Protein AF-A0A2V8ZZ65-F1 (afdb_monomer_lite)

Structure (mmCIF, N/CA/C/O backbone):
data_AF-A0A2V8ZZ65-F1
#
_entry.id   AF-A0A2V8ZZ65-F1
#
loop_
_atom_site.group_PDB
_atom_site.id
_atom_site.type_symbol
_atom_site.label_atom_id
_atom_site.label_alt_id
_atom_site.label_comp_id
_atom_site.label_asym_id
_atom_site.label_entity_id
_atom_site.label_seq_id
_atom_site.pdbx_PDB_ins_code
_atom_site.Cartn_x
_atom_site.Cartn_y
_atom_site.Cartn_z
_atom_site.occupancy
_atom_site.B_iso_or_equiv
_atom_site.auth_seq_id
_atom_site.auth_comp_id
_atom_site.auth_asym_id
_atom_site.auth_atom_id
_atom_site.pdbx_PDB_model_num
ATOM 1 N N . MET A 1 1 ? 45.591 7.831 -73.533 1.00 80.12 1 MET A N 1
ATOM 2 C CA . MET A 1 1 ? 46.687 6.848 -73.389 1.00 80.12 1 MET A CA 1
ATOM 3 C C . MET A 1 1 ? 46.627 5.859 -74.548 1.00 80.12 1 MET A C 1
ATOM 5 O O . MET A 1 1 ? 45.524 5.507 -74.947 1.00 80.12 1 MET A O 1
ATOM 9 N N . ARG A 1 2 ? 47.772 5.442 -75.095 1.00 87.12 2 ARG A N 1
ATOM 10 C CA . ARG A 1 2 ? 47.910 4.437 -76.169 1.00 87.12 2 ARG A CA 1
ATOM 11 C C . ARG A 1 2 ? 48.926 3.382 -75.727 1.00 87.12 2 ARG A C 1
ATOM 13 O O . ARG A 1 2 ? 49.923 3.740 -75.106 1.00 87.12 2 ARG A O 1
ATOM 20 N N . LEU A 1 3 ? 48.677 2.106 -76.004 1.00 91.50 3 LEU A N 1
ATOM 21 C CA . LEU A 1 3 ? 49.648 1.040 -75.735 1.00 91.50 3 LEU A CA 1
ATOM 22 C C . LEU A 1 3 ? 50.643 0.966 -76.900 1.00 91.50 3 LEU A C 1
ATOM 24 O O . LEU A 1 3 ? 50.248 1.191 -78.038 1.00 91.50 3 LEU A O 1
ATOM 28 N N . LEU A 1 4 ? 51.916 0.693 -76.611 1.00 93.50 4 LEU A N 1
ATOM 29 C CA . LEU A 1 4 ? 52.977 0.596 -77.621 1.00 93.50 4 LEU A CA 1
ATOM 30 C C . LEU A 1 4 ? 53.463 -0.842 -77.784 1.00 93.50 4 LEU A C 1
ATOM 32 O O . LEU A 1 4 ? 53.482 -1.365 -78.885 1.00 93.50 4 LEU A O 1
ATOM 36 N N . SER A 1 5 ? 53.834 -1.503 -76.689 1.00 95.38 5 SER A N 1
ATOM 37 C CA . SER A 1 5 ? 54.187 -2.924 -76.708 1.00 95.38 5 SER A CA 1
ATOM 38 C C . SER A 1 5 ? 53.961 -3.564 -75.344 1.00 95.38 5 SER A C 1
ATOM 40 O O . SER A 1 5 ? 53.901 -2.873 -74.321 1.00 95.38 5 SER A O 1
ATOM 42 N N . ILE A 1 6 ? 53.828 -4.888 -75.322 1.00 96.88 6 ILE A N 1
ATOM 43 C CA . ILE A 1 6 ? 53.806 -5.676 -74.089 1.00 96.88 6 ILE A CA 1
ATOM 44 C C . ILE A 1 6 ? 54.727 -6.890 -74.201 1.00 96.88 6 ILE A C 1
ATOM 46 O O . ILE A 1 6 ? 54.647 -7.668 -75.148 1.00 96.88 6 ILE A O 1
ATOM 50 N N . GLU A 1 7 ? 55.576 -7.070 -73.196 1.00 96.50 7 GLU A N 1
ATOM 51 C CA . GLU A 1 7 ? 56.395 -8.258 -72.992 1.00 96.50 7 GLU A CA 1
ATOM 52 C C . GLU A 1 7 ? 55.812 -9.096 -71.848 1.00 96.50 7 GLU A C 1
ATOM 54 O O . GLU A 1 7 ? 55.540 -8.579 -70.761 1.00 96.50 7 GLU A O 1
ATOM 59 N N . LEU A 1 8 ? 55.647 -10.396 -72.085 1.00 95.25 8 LEU A N 1
ATOM 60 C CA . LEU A 1 8 ? 55.137 -11.384 -71.139 1.00 95.25 8 LEU A CA 1
ATOM 61 C C . LEU A 1 8 ? 56.162 -12.511 -70.997 1.00 95.25 8 LEU A C 1
ATOM 63 O O . LEU A 1 8 ? 56.626 -13.052 -71.997 1.00 95.25 8 LEU A O 1
ATOM 67 N N . SER A 1 9 ? 56.515 -12.883 -69.768 1.00 93.75 9 SER A N 1
ATOM 68 C CA . SER A 1 9 ? 57.421 -14.005 -69.494 1.00 93.75 9 SER A CA 1
ATOM 69 C C . SER A 1 9 ? 57.024 -14.699 -68.195 1.00 93.75 9 SER A C 1
ATOM 71 O O . SER A 1 9 ? 56.729 -14.030 -67.205 1.00 93.75 9 SER A O 1
ATOM 73 N N . GLY A 1 10 ? 56.953 -16.031 -68.199 1.00 91.12 10 GLY A N 1
ATOM 74 C CA . GLY A 1 10 ? 56.464 -16.822 -67.069 1.00 91.12 10 GLY A CA 1
ATOM 75 C C . GLY A 1 10 ? 55.054 -16.460 -66.575 1.00 91.12 10 GLY A C 1
ATOM 76 O O . GLY A 1 10 ? 54.707 -16.808 -65.449 1.00 91.12 10 GLY A O 1
ATOM 77 N N . PHE A 1 11 ? 54.242 -15.755 -67.373 1.00 92.06 11 PHE A N 1
ATOM 78 C CA . PHE A 1 11 ? 52.935 -15.215 -66.983 1.00 92.06 11 PHE A CA 1
ATOM 79 C C . PHE A 1 11 ? 51.795 -16.015 -67.628 1.00 92.06 11 PHE A C 1
ATOM 81 O O . PHE A 1 11 ? 51.547 -15.928 -68.833 1.00 92.06 11 PHE A O 1
ATOM 88 N N . ARG A 1 12 ? 51.073 -16.793 -66.815 1.00 89.00 12 ARG A N 1
ATOM 89 C CA . ARG A 1 12 ? 49.955 -17.667 -67.222 1.00 89.00 12 ARG A CA 1
ATOM 90 C C . ARG A 1 12 ? 50.234 -18.504 -68.484 1.00 89.00 12 ARG A C 1
ATOM 92 O O . ARG A 1 12 ? 50.983 -19.474 -68.417 1.00 89.00 12 ARG A O 1
ATOM 99 N N . GLY A 1 13 ? 49.618 -18.162 -69.622 1.00 86.69 13 GLY A N 1
ATOM 100 C CA . GLY A 1 13 ? 49.783 -18.863 -70.902 1.00 86.69 13 GLY A CA 1
ATOM 101 C C . GLY A 1 13 ? 51.125 -18.612 -71.603 1.00 86.69 13 GLY A C 1
ATOM 102 O O . GLY A 1 13 ? 51.439 -19.309 -72.563 1.00 86.69 13 GLY A O 1
ATOM 103 N N . PHE A 1 14 ? 51.918 -17.651 -71.127 1.00 90.81 14 PHE A N 1
ATOM 104 C CA . PHE A 1 14 ? 53.214 -17.273 -71.686 1.00 90.81 14 PHE A CA 1
ATOM 105 C C . PHE A 1 14 ? 54.333 -17.778 -70.777 1.00 90.81 14 PHE A C 1
ATOM 107 O O . PHE A 1 14 ? 54.821 -17.062 -69.907 1.00 90.81 14 PHE A O 1
ATOM 114 N N . ALA A 1 15 ? 54.696 -19.050 -70.946 1.00 87.62 15 ALA A N 1
ATOM 115 C CA . ALA A 1 15 ? 55.773 -19.690 -70.191 1.00 87.62 15 ALA A CA 1
ATOM 116 C C . ALA A 1 15 ? 57.145 -19.063 -70.499 1.00 87.62 15 ALA A C 1
ATOM 118 O O . ALA A 1 15 ? 57.902 -18.737 -69.588 1.00 87.62 15 ALA A O 1
ATOM 119 N N . GLN A 1 16 ? 57.418 -18.841 -71.787 1.00 89.12 16 GLN A N 1
ATOM 120 C CA . GLN A 1 16 ? 58.625 -18.193 -72.302 1.00 89.12 16 GLN A CA 1
ATOM 121 C C . GLN A 1 16 ? 58.378 -16.712 -72.609 1.00 89.12 16 GLN A C 1
ATOM 123 O O . GLN A 1 16 ? 57.233 -16.288 -72.774 1.00 89.12 16 GLN A O 1
ATOM 128 N N . ARG A 1 17 ? 59.467 -15.941 -72.722 1.00 92.81 17 ARG A N 1
ATOM 129 C CA . ARG A 1 17 ? 59.445 -14.518 -73.089 1.00 92.81 17 ARG A CA 1
ATOM 130 C C . ARG A 1 17 ? 58.838 -14.327 -74.484 1.00 92.81 17 ARG A C 1
ATOM 132 O O . ARG A 1 17 ? 59.397 -14.803 -75.468 1.00 92.81 17 ARG A O 1
ATOM 139 N N . GLN A 1 18 ? 57.732 -13.595 -74.563 1.00 93.19 18 GLN A N 1
ATOM 140 C CA . GLN A 1 18 ? 57.099 -13.156 -75.807 1.00 93.19 18 GLN A CA 1
ATOM 141 C C . GLN A 1 18 ? 56.851 -11.650 -75.749 1.00 93.19 18 GLN A C 1
ATOM 143 O O . GLN A 1 18 ? 56.398 -11.137 -74.727 1.00 93.19 18 GLN A O 1
ATOM 148 N N . GLU A 1 19 ? 57.145 -10.950 -76.841 1.00 94.75 19 GLU A N 1
ATOM 149 C CA . GLU A 1 19 ? 56.887 -9.518 -77.001 1.00 94.75 19 GLU A CA 1
ATOM 150 C C . GLU A 1 19 ? 55.871 -9.310 -78.127 1.00 94.75 19 GLU A C 1
ATOM 152 O O . GLU A 1 19 ? 55.968 -9.930 -79.187 1.00 94.75 19 GLU A O 1
ATOM 157 N N . PHE A 1 20 ? 54.889 -8.449 -77.876 1.00 94.56 20 PHE A N 1
ATOM 158 C CA . PHE A 1 20 ? 53.844 -8.073 -78.819 1.00 94.56 20 PHE A CA 1
ATOM 159 C C . PHE A 1 20 ? 53.900 -6.568 -79.057 1.00 94.56 20 PHE A C 1
ATOM 161 O O . PHE A 1 20 ? 53.782 -5.784 -78.112 1.00 94.56 20 PHE A O 1
ATOM 168 N N . ASP A 1 21 ? 54.042 -6.177 -80.321 1.00 93.00 21 ASP A N 1
ATOM 169 C CA . ASP A 1 21 ? 53.811 -4.805 -80.764 1.00 93.00 21 ASP A CA 1
ATOM 170 C C . ASP A 1 21 ? 52.303 -4.508 -80.735 1.00 93.00 21 ASP A C 1
ATOM 172 O O . ASP A 1 21 ? 51.483 -5.323 -81.173 1.00 93.00 21 ASP A O 1
ATOM 176 N N . LEU A 1 22 ? 51.945 -3.362 -80.162 1.00 93.00 22 LEU A N 1
ATOM 177 C CA . LEU A 1 22 ? 50.581 -2.871 -79.999 1.00 93.00 22 LEU A CA 1
ATOM 178 C C . LEU A 1 22 ? 50.397 -1.462 -80.597 1.00 93.00 22 LEU A C 1
ATOM 180 O O . LEU A 1 22 ? 49.297 -0.919 -80.482 1.00 93.00 22 LEU A O 1
ATOM 184 N N . ASP A 1 23 ? 51.416 -0.862 -81.231 1.00 91.12 23 ASP A N 1
ATOM 185 C CA . ASP A 1 23 ? 51.372 0.521 -81.731 1.00 91.12 23 ASP A CA 1
ATOM 186 C C . ASP A 1 23 ? 50.631 0.662 -83.078 1.00 91.12 23 ASP A C 1
ATOM 188 O O . ASP A 1 23 ? 51.130 1.223 -84.055 1.00 91.12 23 ASP A O 1
ATOM 192 N N . ALA A 1 24 ? 49.386 0.187 -83.128 1.00 87.50 24 ALA A N 1
ATOM 193 C CA . ALA A 1 24 ? 48.483 0.348 -84.263 1.00 87.50 24 ALA A CA 1
ATOM 194 C C . ALA A 1 24 ? 47.118 0.895 -83.822 1.00 87.50 24 ALA A C 1
ATOM 196 O O . ALA A 1 24 ? 46.699 0.732 -82.678 1.00 87.50 24 ALA A O 1
ATOM 197 N N . ASP A 1 25 ? 46.388 1.514 -84.754 1.00 85.62 25 ASP A N 1
ATOM 198 C CA . ASP A 1 25 ? 45.034 2.026 -84.488 1.00 85.62 25 ASP A CA 1
ATOM 199 C C . ASP A 1 25 ? 44.013 0.893 -84.273 1.00 85.62 25 ASP A C 1
ATOM 201 O O . ASP A 1 25 ? 43.005 1.074 -83.593 1.00 85.62 25 ASP A O 1
ATOM 205 N N . ALA A 1 26 ? 44.294 -0.295 -84.821 1.00 88.69 26 ALA A N 1
ATOM 206 C CA . ALA A 1 26 ? 43.555 -1.525 -84.570 1.00 88.69 26 ALA A CA 1
ATOM 207 C C . ALA A 1 26 ? 44.516 -2.726 -84.539 1.00 88.69 26 ALA A C 1
ATOM 209 O O . ALA A 1 26 ? 45.214 -2.998 -85.516 1.00 88.69 26 ALA A O 1
ATOM 210 N N . VAL A 1 27 ? 44.518 -3.470 -83.430 1.00 89.50 27 VAL A N 1
ATOM 211 C CA . VAL A 1 27 ? 45.319 -4.692 -83.239 1.00 89.50 27 VAL A CA 1
ATOM 212 C C . VAL A 1 27 ? 44.377 -5.891 -83.138 1.00 89.50 27 VAL A C 1
ATOM 214 O O . VAL A 1 27 ? 43.495 -5.920 -82.280 1.00 89.50 27 VAL A O 1
ATOM 217 N N . VAL A 1 28 ? 44.558 -6.899 -83.997 1.00 89.62 28 VAL A N 1
ATOM 218 C CA . VAL A 1 28 ? 43.703 -8.099 -84.032 1.00 89.62 28 VAL A CA 1
ATOM 219 C C . VAL A 1 28 ? 44.482 -9.317 -83.538 1.00 89.62 28 VAL A C 1
ATOM 221 O O . VAL A 1 28 ? 45.355 -9.838 -84.228 1.00 89.62 28 VAL A O 1
ATOM 224 N N . VAL A 1 29 ? 44.144 -9.800 -82.340 1.00 87.69 29 VAL A N 1
ATOM 225 C CA . VAL A 1 29 ? 44.812 -10.949 -81.706 1.00 87.69 29 VAL A CA 1
ATOM 226 C C . VAL A 1 29 ? 44.110 -12.254 -82.099 1.00 87.69 29 VAL A C 1
ATOM 228 O O . VAL A 1 29 ? 43.040 -12.583 -81.582 1.00 87.69 29 VAL A O 1
ATOM 231 N N . ILE A 1 30 ? 44.723 -13.019 -83.006 1.00 87.12 30 ILE A N 1
ATOM 232 C CA . ILE A 1 30 ? 44.181 -14.284 -83.529 1.00 87.12 30 ILE A CA 1
ATOM 233 C C . ILE A 1 30 ? 44.922 -15.481 -82.920 1.00 87.12 30 ILE A C 1
ATOM 235 O O . ILE A 1 30 ? 46.139 -15.485 -82.783 1.00 87.12 30 ILE A O 1
ATOM 239 N N . GLY A 1 31 ? 44.171 -16.526 -82.573 1.00 84.56 31 GLY A N 1
ATOM 240 C CA . GLY A 1 31 ? 44.691 -17.798 -82.072 1.00 84.56 31 GLY A CA 1
ATOM 241 C C . GLY A 1 31 ? 43.551 -18.728 -81.662 1.00 84.56 31 GLY A C 1
ATOM 242 O O . GLY A 1 31 ? 42.424 -18.270 -81.433 1.00 84.56 31 GLY A O 1
ATOM 243 N N . ALA A 1 32 ? 43.813 -20.030 -81.545 1.00 83.44 32 ALA A N 1
ATOM 244 C CA . ALA A 1 32 ? 42.826 -20.964 -81.006 1.00 83.44 32 ALA A CA 1
ATOM 245 C C . ALA A 1 32 ? 42.619 -20.743 -79.491 1.00 83.44 32 ALA A C 1
ATOM 247 O O . ALA A 1 32 ? 43.357 -20.004 -78.829 1.00 83.44 32 ALA A O 1
ATOM 248 N N . ASN A 1 33 ? 41.574 -21.343 -78.922 1.00 79.62 33 ASN A N 1
ATOM 249 C CA . ASN A 1 33 ? 41.338 -21.257 -77.480 1.00 79.62 33 ASN A CA 1
ATOM 250 C C . ASN A 1 33 ? 42.455 -21.998 -76.724 1.00 79.62 33 ASN A C 1
ATOM 252 O O . ASN A 1 33 ? 42.941 -23.022 -77.187 1.00 79.62 33 ASN A O 1
ATOM 256 N N . GLY A 1 34 ? 42.902 -21.441 -75.595 1.00 77.88 34 GLY A N 1
ATOM 257 C CA . GLY A 1 34 ? 44.070 -21.931 -74.848 1.00 77.88 34 GLY A CA 1
ATOM 258 C C . GLY A 1 34 ? 45.411 -21.274 -75.217 1.00 77.88 34 GLY A C 1
ATOM 259 O O . GLY A 1 34 ? 46.296 -21.233 -74.371 1.00 77.88 34 GLY A O 1
ATOM 260 N N . HIS A 1 35 ? 45.555 -20.653 -76.396 1.00 81.19 35 HIS A N 1
ATOM 261 C CA . HIS A 1 35 ? 46.807 -20.003 -76.842 1.00 81.19 35 HIS A CA 1
ATOM 262 C C . HIS A 1 35 ? 47.061 -18.615 -76.211 1.00 81.19 35 HIS A C 1
ATOM 264 O O . HIS A 1 35 ? 47.422 -17.666 -76.898 1.00 81.19 35 HIS A O 1
ATOM 270 N N . GLY A 1 36 ? 46.797 -18.437 -74.915 1.00 84.62 36 GLY A N 1
ATOM 271 C CA . GLY A 1 36 ? 47.176 -17.217 -74.187 1.00 84.62 36 GLY A CA 1
ATOM 272 C C . GLY A 1 36 ? 46.418 -15.921 -74.530 1.00 84.62 36 GLY A C 1
ATOM 273 O O . GLY A 1 36 ? 46.648 -14.924 -73.857 1.00 84.62 36 GLY A O 1
ATOM 274 N N . LYS A 1 37 ? 45.469 -15.904 -75.484 1.00 88.00 37 LYS A N 1
ATOM 275 C CA . LYS A 1 37 ? 44.688 -14.694 -75.858 1.00 88.00 37 LYS A CA 1
ATOM 276 C C . LYS A 1 37 ? 44.155 -13.914 -74.650 1.00 88.00 37 LYS A C 1
ATOM 278 O O . LYS A 1 37 ? 44.382 -12.717 -74.540 1.00 88.00 37 LYS A O 1
ATOM 283 N N . THR A 1 38 ? 43.475 -14.580 -73.715 1.00 87.12 38 THR A N 1
ATOM 284 C CA . THR A 1 38 ? 42.961 -13.911 -72.506 1.00 87.12 38 THR A CA 1
ATOM 285 C C . THR A 1 38 ? 44.084 -13.541 -71.535 1.00 87.12 38 THR A C 1
ATOM 287 O O . THR A 1 38 ? 44.004 -12.497 -70.901 1.00 87.12 38 THR A O 1
ATOM 290 N N . SER A 1 39 ? 45.158 -14.339 -71.476 1.00 89.69 39 SER A N 1
ATOM 291 C CA . SER A 1 39 ? 46.362 -14.034 -70.691 1.00 89.69 39 SER A CA 1
ATOM 292 C C . SER A 1 39 ? 47.078 -12.763 -71.165 1.00 89.69 39 SER A C 1
ATOM 294 O O . SER A 1 39 ? 47.714 -12.105 -70.352 1.00 89.69 39 SER A O 1
ATOM 296 N N . LEU A 1 40 ? 46.959 -12.385 -72.443 1.00 91.50 40 LEU A N 1
ATOM 297 C CA . LEU A 1 40 ? 47.516 -11.138 -72.974 1.00 91.50 40 LEU A CA 1
ATOM 298 C C . LEU A 1 40 ? 46.780 -9.924 -72.387 1.00 91.50 40 LEU A C 1
ATOM 300 O O . LEU A 1 40 ? 47.407 -9.036 -71.814 1.00 91.50 40 LEU A O 1
ATOM 304 N N . PHE A 1 41 ? 45.444 -9.933 -72.441 1.00 89.62 41 PHE A N 1
ATOM 305 C CA . PHE A 1 41 ? 44.610 -8.889 -71.833 1.00 89.62 41 PHE A CA 1
ATOM 306 C C . PHE A 1 41 ? 44.738 -8.849 -70.304 1.00 89.62 41 PHE A C 1
ATOM 308 O O . PHE A 1 41 ? 44.822 -7.771 -69.721 1.00 89.62 41 PHE A O 1
ATOM 315 N N . ASP A 1 42 ? 44.822 -10.016 -69.656 1.00 89.94 42 ASP A N 1
ATOM 316 C CA . ASP A 1 42 ? 45.137 -10.124 -68.228 1.00 89.94 42 ASP A CA 1
ATOM 317 C C . ASP A 1 42 ? 46.490 -9.479 -67.890 1.00 89.94 42 ASP A C 1
ATOM 319 O O . ASP A 1 42 ? 46.612 -8.846 -66.847 1.00 89.94 42 ASP A O 1
ATOM 323 N N . GLY A 1 43 ? 47.499 -9.636 -68.755 1.00 92.06 43 GLY A N 1
ATOM 324 C CA . GLY A 1 43 ? 48.822 -9.034 -68.591 1.00 92.06 43 GLY A CA 1
ATOM 325 C C . GLY A 1 43 ? 48.769 -7.510 -68.655 1.00 92.06 43 GLY A C 1
ATOM 326 O O . GLY A 1 43 ? 49.305 -6.849 -67.768 1.00 92.06 43 GLY A O 1
ATOM 327 N N . ILE A 1 44 ? 48.055 -6.948 -69.638 1.00 92.25 44 ILE A N 1
ATOM 328 C CA . ILE A 1 44 ? 47.818 -5.497 -69.748 1.00 92.25 44 ILE A CA 1
ATOM 329 C C . ILE A 1 44 ? 47.123 -4.971 -68.481 1.00 92.25 44 ILE A C 1
ATOM 331 O O . ILE A 1 44 ? 47.590 -4.011 -67.865 1.00 92.25 44 ILE A O 1
ATOM 335 N N . LEU A 1 45 ? 46.033 -5.620 -68.059 1.00 89.88 45 LEU A N 1
ATOM 336 C CA . LEU A 1 45 ? 45.265 -5.213 -66.881 1.00 89.88 45 LEU A CA 1
ATOM 337 C C . LEU A 1 45 ? 46.093 -5.300 -65.593 1.00 89.88 45 LEU A C 1
ATOM 339 O O . LEU A 1 45 ? 46.042 -4.388 -64.764 1.00 89.88 45 LEU A O 1
ATOM 343 N N . TRP A 1 46 ? 46.881 -6.368 -65.441 1.00 92.06 46 TRP A N 1
ATOM 344 C CA . TRP A 1 46 ? 47.766 -6.554 -64.298 1.00 92.06 46 TRP A CA 1
ATOM 345 C C . TRP A 1 46 ? 48.878 -5.512 -64.271 1.00 92.06 46 TRP A C 1
ATOM 347 O O . TRP A 1 46 ? 49.121 -4.930 -63.220 1.00 92.06 46 TRP A O 1
ATOM 357 N N . ALA A 1 47 ? 49.511 -5.217 -65.410 1.00 93.06 47 ALA A N 1
ATOM 358 C CA . ALA A 1 47 ? 50.531 -4.179 -65.502 1.00 93.06 47 ALA A CA 1
ATOM 359 C C . ALA A 1 47 ? 49.988 -2.820 -65.036 1.00 93.06 47 ALA A C 1
ATOM 361 O O . ALA A 1 47 ? 50.615 -2.176 -64.198 1.00 93.06 47 ALA A O 1
ATOM 362 N N . LEU A 1 48 ? 48.796 -2.423 -65.492 1.00 90.69 48 LEU A N 1
ATOM 363 C CA . LEU A 1 48 ? 48.192 -1.139 -65.125 1.00 90.69 48 LEU A CA 1
ATOM 364 C C . LEU A 1 48 ? 47.700 -1.093 -63.668 1.00 90.69 48 LEU A C 1
ATOM 366 O O . LEU A 1 48 ? 48.011 -0.146 -62.958 1.00 90.69 48 LEU A O 1
ATOM 370 N N . SER A 1 49 ? 46.974 -2.112 -63.197 1.00 88.06 49 SER A N 1
ATOM 371 C CA . SER A 1 49 ? 46.235 -2.048 -61.918 1.00 88.06 49 SER A CA 1
ATOM 372 C C . SER A 1 49 ? 46.788 -2.909 -60.776 1.00 88.06 49 SER A C 1
ATOM 374 O O . SER A 1 49 ? 46.297 -2.839 -59.653 1.00 88.06 49 SER A O 1
ATOM 376 N N . GLY A 1 50 ? 47.746 -3.798 -61.053 1.00 88.56 50 GLY A N 1
ATOM 377 C CA . GLY A 1 50 ? 48.257 -4.784 -60.091 1.00 88.56 50 GLY A CA 1
ATOM 378 C C . GLY A 1 50 ? 47.253 -5.877 -59.703 1.00 88.56 50 GLY A C 1
ATOM 379 O O . GLY A 1 50 ? 47.595 -6.785 -58.942 1.00 88.56 50 GLY A O 1
ATOM 380 N N . ARG A 1 51 ? 46.023 -5.820 -60.227 1.00 86.94 51 ARG A N 1
ATOM 381 C CA . ARG A 1 51 ? 44.901 -6.710 -59.916 1.00 86.94 51 ARG A CA 1
ATOM 382 C C . ARG A 1 51 ? 44.372 -7.364 -61.189 1.00 86.94 51 ARG A C 1
ATOM 384 O O . ARG A 1 51 ? 44.567 -6.874 -62.296 1.00 86.94 51 ARG A O 1
ATOM 391 N N . ILE A 1 52 ? 43.673 -8.485 -61.023 1.00 86.62 52 ILE A N 1
ATOM 392 C CA . ILE A 1 52 ? 42.945 -9.145 -62.109 1.00 86.62 52 ILE A CA 1
ATOM 393 C C . ILE A 1 52 ? 41.601 -9.640 -61.543 1.00 86.62 52 ILE A C 1
ATOM 395 O O . ILE A 1 52 ? 41.557 -10.731 -60.972 1.00 86.62 52 ILE A O 1
ATOM 399 N N . PRO A 1 53 ? 40.503 -8.861 -61.650 1.00 77.12 53 PRO A N 1
ATOM 400 C CA . PRO A 1 53 ? 39.268 -9.100 -60.889 1.00 77.12 53 PRO A CA 1
ATOM 401 C C . PRO A 1 53 ? 38.677 -10.505 -61.060 1.00 77.12 53 PRO A C 1
ATOM 403 O O . PRO A 1 53 ? 38.237 -11.121 -60.090 1.00 77.12 53 PRO A O 1
ATOM 406 N N . ARG A 1 54 ? 38.766 -11.076 -62.272 1.00 76.44 54 ARG A N 1
ATOM 407 C CA . ARG A 1 54 ? 38.274 -12.432 -62.580 1.00 76.44 54 ARG A CA 1
ATOM 408 C C . ARG A 1 54 ? 38.986 -13.568 -61.824 1.00 76.44 54 ARG A C 1
ATOM 410 O O . ARG A 1 54 ? 38.500 -14.692 -61.853 1.00 76.44 54 ARG A O 1
ATOM 417 N N . LEU A 1 55 ? 40.106 -13.284 -61.151 1.00 80.25 55 LEU A N 1
ATOM 418 C CA . LEU A 1 55 ? 40.850 -14.227 -60.306 1.00 80.25 55 LEU A CA 1
ATOM 419 C C . LEU A 1 55 ? 40.627 -14.037 -58.797 1.00 80.25 55 LEU A C 1
ATOM 421 O O . LEU A 1 55 ? 41.221 -14.769 -58.014 1.00 80.25 55 LEU A O 1
ATOM 425 N N . LYS A 1 56 ? 39.806 -13.069 -58.363 1.00 71.69 56 LYS A N 1
ATOM 426 C CA . LYS A 1 56 ? 39.465 -12.858 -56.938 1.00 71.69 56 LYS A CA 1
ATOM 427 C C . LYS A 1 56 ? 40.685 -12.791 -55.991 1.00 71.69 56 LYS A C 1
ATOM 429 O O . LYS A 1 56 ? 40.626 -13.291 -54.873 1.00 71.69 56 LYS A O 1
ATOM 434 N N . ASN A 1 57 ? 41.769 -12.147 -56.436 1.00 66.19 57 ASN A N 1
ATOM 435 C CA . ASN A 1 57 ? 43.051 -12.009 -55.720 1.00 66.19 57 ASN A CA 1
ATOM 436 C C . ASN A 1 57 ? 43.862 -13.308 -55.499 1.00 66.19 57 ASN A C 1
ATOM 438 O O . ASN A 1 57 ? 44.746 -13.326 -54.645 1.00 66.19 57 ASN A O 1
ATOM 442 N N . ASP A 1 58 ? 43.633 -14.369 -56.282 1.00 74.12 58 ASP A N 1
ATOM 443 C CA . ASP A 1 58 ? 44.540 -15.525 -56.321 1.00 74.12 58 ASP A CA 1
ATOM 444 C C . ASP A 1 58 ? 45.796 -15.242 -57.170 1.00 74.12 58 ASP A C 1
ATOM 446 O O . ASP A 1 58 ? 45.871 -15.568 -58.361 1.00 74.12 58 ASP A O 1
ATOM 450 N N . ASP A 1 59 ? 46.800 -14.642 -56.530 1.00 71.75 59 ASP A N 1
ATOM 451 C CA . ASP A 1 59 ? 48.099 -14.331 -57.136 1.00 71.75 59 ASP A CA 1
ATOM 452 C C . ASP A 1 59 ? 48.882 -15.586 -57.567 1.00 71.75 59 ASP A C 1
ATOM 454 O O . ASP A 1 59 ? 49.721 -15.510 -58.468 1.00 71.75 59 ASP A O 1
ATOM 458 N N . SER A 1 60 ? 48.609 -16.757 -56.971 1.00 68.38 60 SER A N 1
ATOM 459 C CA . SER A 1 60 ? 49.321 -18.002 -57.306 1.00 68.38 60 SER A CA 1
ATOM 460 C C . SER A 1 60 ? 49.102 -18.410 -58.768 1.00 68.38 60 SER A C 1
ATOM 462 O O . SER A 1 60 ? 49.985 -18.986 -59.401 1.00 68.38 60 SER A O 1
ATOM 464 N N . SER A 1 61 ? 47.966 -18.001 -59.339 1.00 76.00 61 SER A N 1
ATOM 465 C CA . SER A 1 61 ? 47.601 -18.224 -60.737 1.00 76.00 61 SER A CA 1
ATOM 466 C C . SER A 1 61 ? 48.303 -17.296 -61.746 1.00 76.00 61 SER A C 1
ATOM 468 O O . SER A 1 61 ? 48.103 -17.454 -62.954 1.00 76.00 61 SER A O 1
ATOM 470 N N . PHE A 1 62 ? 49.120 -16.327 -61.303 1.00 82.56 62 PHE A N 1
ATOM 471 C CA . PHE A 1 62 ? 49.890 -15.456 -62.205 1.00 82.56 62 PHE A CA 1
ATOM 472 C C . PHE A 1 62 ? 51.101 -16.175 -62.815 1.00 82.56 62 PHE A C 1
ATOM 474 O O . PHE A 1 62 ? 51.387 -15.990 -64.001 1.00 82.56 62 PHE A O 1
ATOM 481 N N . VAL A 1 63 ? 51.805 -16.991 -62.023 1.00 85.06 63 VAL A N 1
ATOM 482 C CA . VAL A 1 63 ? 53.006 -17.711 -62.470 1.00 85.06 63 VAL A CA 1
ATOM 483 C C . VAL A 1 63 ? 52.601 -18.901 -63.333 1.00 85.06 63 VAL A C 1
ATOM 485 O O . VAL A 1 63 ? 51.794 -19.740 -62.939 1.00 85.06 63 VAL A O 1
ATOM 488 N N . SER A 1 64 ? 53.160 -18.978 -64.537 1.00 82.25 64 SER A N 1
ATOM 489 C CA . SER A 1 64 ? 52.993 -20.138 -65.406 1.00 82.25 64 SER A CA 1
ATOM 490 C C . SER A 1 64 ? 53.654 -21.361 -64.770 1.00 82.25 64 SER A C 1
ATOM 492 O O . SER A 1 64 ? 54.829 -21.301 -64.411 1.00 82.25 64 SER A O 1
ATOM 494 N N . MET A 1 65 ? 52.945 -22.494 -64.710 1.00 78.69 65 MET A N 1
ATOM 495 C CA . MET A 1 65 ? 53.508 -23.773 -64.233 1.00 78.69 65 MET A CA 1
ATOM 496 C C . MET A 1 65 ? 54.735 -24.235 -65.038 1.00 78.69 65 MET A C 1
ATOM 498 O O . MET A 1 65 ? 55.491 -25.079 -64.569 1.00 78.69 65 MET A O 1
ATOM 502 N N . TYR A 1 66 ? 54.932 -23.680 -66.237 1.00 80.00 66 TYR A N 1
ATOM 503 C CA . TYR A 1 66 ? 56.042 -23.980 -67.140 1.00 80.00 66 TYR A CA 1
ATOM 504 C C . TYR A 1 66 ? 57.077 -22.837 -67.221 1.00 80.00 66 TYR A C 1
ATOM 506 O O . TYR A 1 66 ? 57.874 -22.809 -68.154 1.00 80.00 66 TYR A O 1
ATOM 514 N N . SER A 1 67 ? 57.058 -21.873 -66.288 1.00 83.12 67 SER A N 1
ATOM 515 C CA . SER A 1 67 ? 58.027 -20.765 -66.253 1.00 83.12 67 SER A CA 1
ATOM 516 C C . SER A 1 67 ? 59.447 -21.266 -65.965 1.00 83.12 67 SER A C 1
ATOM 518 O O . SER A 1 67 ? 59.703 -21.844 -64.910 1.00 83.12 67 SER A O 1
ATOM 520 N N . GLU A 1 68 ? 60.386 -20.979 -66.869 1.00 76.94 68 GLU A N 1
ATOM 521 C CA . GLU A 1 68 ? 61.807 -21.346 -66.737 1.00 76.94 68 GLU A CA 1
ATOM 522 C C . GLU A 1 68 ? 62.500 -20.650 -65.549 1.00 76.94 68 GLU A C 1
ATOM 524 O O . GLU A 1 68 ? 63.470 -21.167 -65.000 1.00 76.94 68 GLU A O 1
ATOM 529 N N . THR A 1 69 ? 62.000 -19.482 -65.133 1.00 80.12 69 THR A N 1
ATOM 530 C CA . THR A 1 69 ? 62.565 -18.674 -64.037 1.00 80.12 69 THR A CA 1
ATOM 531 C C . THR A 1 69 ? 61.822 -18.843 -62.711 1.00 80.12 69 THR A C 1
ATOM 533 O O . THR A 1 69 ? 62.253 -18.292 -61.700 1.00 80.12 69 THR A O 1
ATOM 536 N N . GLY A 1 70 ? 60.675 -19.533 -62.706 1.00 82.88 70 GLY A N 1
ATOM 537 C CA . GLY A 1 70 ? 59.750 -19.564 -61.566 1.00 82.88 70 GLY A CA 1
ATOM 538 C C . GLY A 1 70 ? 59.079 -18.216 -61.253 1.00 82.88 70 GLY A C 1
ATOM 539 O O . GLY A 1 70 ? 58.386 -18.100 -60.246 1.00 82.88 70 GLY A O 1
ATOM 540 N N . GLN A 1 71 ? 59.265 -17.197 -62.099 1.00 88.81 71 GLN A N 1
ATOM 541 C CA . GLN A 1 71 ? 58.749 -15.845 -61.900 1.00 88.81 71 GLN A CA 1
ATOM 542 C C . GLN A 1 71 ? 57.819 -15.452 -63.051 1.00 88.81 71 GLN A C 1
ATOM 544 O O . GLN A 1 71 ? 58.115 -15.711 -64.216 1.00 88.81 71 GLN A O 1
ATOM 549 N N . ALA A 1 72 ? 56.714 -14.784 -62.726 1.00 92.12 72 ALA A N 1
ATOM 550 C CA . ALA A 1 72 ? 55.895 -14.057 -63.683 1.00 92.12 72 ALA A CA 1
ATOM 551 C C . ALA A 1 72 ? 56.443 -12.638 -63.869 1.00 92.12 72 ALA A C 1
ATOM 553 O O . ALA A 1 72 ? 56.691 -11.936 -62.887 1.00 92.12 72 ALA A O 1
ATOM 554 N N . ARG A 1 73 ? 56.590 -12.182 -65.113 1.00 94.50 73 ARG A N 1
ATOM 555 C CA . ARG A 1 73 ? 56.976 -10.812 -65.465 1.00 94.50 73 ARG A CA 1
ATOM 556 C C . ARG A 1 73 ? 56.109 -10.300 -66.607 1.00 94.50 73 ARG A C 1
ATOM 558 O O . ARG A 1 73 ? 55.919 -10.987 -67.608 1.00 94.50 73 ARG A O 1
ATOM 565 N N . VAL A 1 74 ? 55.643 -9.066 -66.459 1.00 96.56 74 VAL A N 1
ATOM 566 C CA . VAL A 1 74 ? 54.961 -8.305 -67.505 1.00 96.56 74 VAL A CA 1
ATOM 567 C C . VAL A 1 74 ? 55.591 -6.923 -67.591 1.00 96.56 74 VAL A C 1
ATOM 569 O O . VAL A 1 74 ? 55.682 -6.236 -66.575 1.00 96.56 74 VAL A O 1
ATOM 572 N N . ALA A 1 75 ? 56.011 -6.508 -68.784 1.00 96.25 75 ALA A N 1
ATOM 573 C CA . ALA A 1 75 ? 56.441 -5.141 -69.059 1.00 96.25 75 ALA A CA 1
ATOM 574 C C . ALA A 1 75 ? 55.538 -4.526 -70.133 1.00 96.25 75 ALA A C 1
ATOM 576 O O . ALA A 1 75 ? 55.450 -5.047 -71.238 1.00 96.25 75 ALA A O 1
ATOM 577 N N . LEU A 1 76 ? 54.856 -3.431 -69.805 1.00 96.38 76 LEU A N 1
ATOM 578 C CA . LEU A 1 76 ? 53.936 -2.716 -70.685 1.00 96.38 76 LEU A CA 1
ATOM 579 C C . LEU A 1 76 ? 54.512 -1.338 -71.009 1.00 96.38 76 LEU A C 1
ATOM 581 O O . LEU A 1 76 ? 54.751 -0.539 -70.103 1.00 96.38 76 LEU A O 1
ATOM 585 N N . ARG A 1 77 ? 54.700 -1.041 -72.295 1.00 94.62 77 ARG A N 1
ATOM 586 C CA . ARG A 1 77 ? 55.062 0.296 -72.778 1.00 94.62 77 ARG A CA 1
ATOM 587 C C . ARG A 1 77 ? 53.811 1.024 -73.242 1.00 94.62 77 ARG A C 1
ATOM 589 O O . ARG A 1 77 ? 53.004 0.473 -73.990 1.00 94.62 77 ARG A O 1
ATOM 596 N N . LEU A 1 78 ? 53.659 2.268 -72.807 1.00 91.94 78 LEU A N 1
ATOM 597 C CA . LEU A 1 78 ? 52.494 3.096 -73.099 1.00 91.94 78 LEU A CA 1
ATOM 598 C C . LEU A 1 78 ? 52.905 4.540 -73.385 1.00 91.94 78 LEU A C 1
ATOM 600 O O . LEU A 1 78 ? 53.935 5.019 -72.913 1.00 91.94 78 LEU A O 1
ATOM 604 N N . LYS A 1 79 ? 52.089 5.228 -74.176 1.00 89.38 79 LYS A N 1
ATOM 605 C CA . LYS A 1 79 ? 52.260 6.623 -74.568 1.00 89.38 79 LYS A CA 1
ATOM 606 C C . LYS A 1 79 ? 51.103 7.451 -74.036 1.00 89.38 79 LYS A C 1
ATOM 608 O O . LYS A 1 79 ? 49.933 7.080 -74.199 1.00 89.38 79 LYS A O 1
ATOM 613 N N . ASP A 1 80 ? 51.417 8.585 -73.427 1.00 82.12 80 ASP A N 1
ATOM 614 C CA . ASP A 1 80 ? 50.392 9.557 -73.079 1.00 82.12 80 ASP A CA 1
ATOM 615 C C . ASP A 1 80 ? 49.939 10.348 -74.319 1.00 82.12 80 ASP A C 1
ATOM 617 O O . ASP A 1 80 ? 50.741 10.741 -75.167 1.00 82.12 80 ASP A O 1
ATOM 621 N N . GLY A 1 81 ? 48.624 10.526 -74.443 1.00 65.62 81 GLY A N 1
ATOM 622 C CA . GLY A 1 81 ? 47.973 11.047 -75.648 1.00 65.62 81 GLY A CA 1
ATOM 623 C C . GLY A 1 81 ? 48.242 12.535 -75.901 1.00 65.62 81 GLY A C 1
ATOM 624 O O . GLY A 1 81 ? 48.635 12.868 -77.017 1.00 65.62 81 GLY A O 1
ATOM 625 N N . PRO A 1 82 ? 48.063 13.422 -74.900 1.00 59.47 82 PRO A N 1
ATOM 626 C CA . PRO A 1 82 ? 48.287 14.858 -75.061 1.00 59.47 82 PRO A CA 1
ATOM 627 C C . PRO A 1 82 ? 49.770 15.239 -75.115 1.00 59.47 82 PRO A C 1
ATOM 629 O O . PRO A 1 82 ? 50.146 16.116 -75.885 1.00 59.47 82 PRO A O 1
ATOM 632 N N . ASN A 1 83 ? 50.610 14.583 -74.306 1.00 63.66 83 ASN A N 1
ATOM 633 C CA . ASN A 1 83 ? 52.003 14.998 -74.102 1.00 63.66 83 ASN A CA 1
ATOM 634 C C . ASN A 1 83 ? 53.018 14.225 -74.959 1.00 63.66 83 ASN A C 1
ATOM 636 O O . ASN A 1 83 ? 54.171 14.628 -75.066 1.00 63.66 83 ASN A O 1
ATOM 640 N N . GLY A 1 84 ? 52.631 13.084 -75.537 1.00 75.31 84 GLY A N 1
ATOM 641 C CA . GLY A 1 84 ? 53.516 12.237 -76.341 1.00 75.31 84 GLY A CA 1
ATOM 642 C C . GLY A 1 84 ? 54.582 11.458 -75.556 1.00 75.31 84 GLY A C 1
ATOM 643 O O . GLY A 1 84 ? 55.257 10.618 -76.154 1.00 75.31 84 GLY A O 1
ATOM 644 N N . ASN A 1 85 ? 54.702 11.695 -74.246 1.00 86.12 85 ASN A N 1
ATOM 645 C CA . ASN A 1 85 ? 55.645 11.026 -73.352 1.00 86.12 85 ASN A CA 1
ATOM 646 C C . ASN A 1 85 ? 55.435 9.506 -73.336 1.00 86.12 85 ASN A C 1
ATOM 648 O O . ASN A 1 85 ? 54.301 9.018 -73.317 1.00 86.12 85 ASN A O 1
ATOM 652 N N . VAL A 1 86 ? 56.546 8.767 -73.328 1.00 89.31 86 VAL A N 1
ATOM 653 C CA . VAL A 1 86 ? 56.569 7.302 -73.291 1.00 89.31 86 VAL A CA 1
ATOM 654 C C . VAL A 1 86 ? 56.939 6.836 -71.891 1.00 89.31 86 VAL A C 1
ATOM 656 O O . VAL A 1 86 ? 57.903 7.316 -71.299 1.00 89.31 86 VAL A O 1
ATOM 659 N N . PHE A 1 87 ? 56.183 5.864 -71.401 1.00 92.31 87 PHE A N 1
ATOM 660 C CA . PHE A 1 87 ? 56.313 5.276 -70.079 1.00 92.31 87 PHE A CA 1
ATOM 661 C C . PHE A 1 87 ? 56.447 3.758 -70.193 1.00 92.31 87 PHE A C 1
ATOM 663 O O . PHE A 1 87 ? 55.913 3.150 -71.128 1.00 92.31 87 PHE A O 1
ATOM 670 N N . ALA A 1 88 ? 57.125 3.135 -69.232 1.00 93.69 88 ALA A N 1
ATOM 671 C CA . ALA A 1 88 ? 57.168 1.682 -69.108 1.00 93.69 88 ALA A CA 1
ATOM 672 C C . ALA A 1 88 ? 56.776 1.246 -67.693 1.00 93.69 88 ALA A C 1
ATOM 674 O O . ALA A 1 88 ? 57.326 1.722 -66.702 1.00 93.69 88 ALA A O 1
ATOM 675 N N . VAL A 1 89 ? 55.827 0.317 -67.603 1.00 95.50 89 VAL A N 1
ATOM 676 C CA . VAL A 1 89 ? 55.419 -0.327 -66.353 1.00 95.50 89 VAL A CA 1
ATOM 677 C C . VAL A 1 89 ? 55.921 -1.761 -66.380 1.00 95.50 89 VAL A C 1
ATOM 679 O O . VAL A 1 89 ? 55.461 -2.547 -67.203 1.00 95.50 89 VAL A O 1
ATOM 682 N N . THR A 1 90 ? 56.833 -2.131 -65.485 1.00 95.75 90 THR A N 1
ATOM 683 C CA . THR A 1 90 ? 57.220 -3.536 -65.293 1.00 95.75 90 THR A CA 1
ATOM 684 C C . THR A 1 90 ? 56.681 -4.034 -63.963 1.00 95.75 90 THR A C 1
ATOM 686 O O . THR A 1 90 ? 57.059 -3.517 -62.914 1.00 95.75 90 THR A O 1
ATOM 689 N N . ARG A 1 91 ? 55.846 -5.075 -63.990 1.00 94.50 91 ARG A N 1
ATOM 690 C CA . ARG A 1 91 ? 55.459 -5.840 -62.800 1.00 94.50 91 ARG A CA 1
ATOM 691 C C . ARG A 1 91 ? 56.061 -7.234 -62.838 1.00 94.50 91 ARG A C 1
ATOM 693 O O . ARG A 1 91 ? 56.182 -7.847 -63.900 1.00 94.50 91 ARG A O 1
ATOM 700 N N . SER A 1 92 ? 56.430 -7.750 -61.674 1.00 93.06 92 SER A N 1
ATOM 701 C CA . SER A 1 92 ? 56.859 -9.135 -61.524 1.00 93.06 92 SER A CA 1
ATOM 702 C C . SER A 1 92 ? 56.402 -9.747 -60.203 1.00 93.06 92 SER A C 1
ATOM 704 O O . SER A 1 92 ? 56.158 -9.043 -59.223 1.00 93.06 92 SER A O 1
ATOM 706 N N . PHE A 1 93 ? 56.243 -11.068 -60.200 1.00 91.44 93 PHE A N 1
ATOM 707 C CA . PHE A 1 93 ? 55.794 -11.849 -59.053 1.00 91.44 93 PHE A CA 1
ATOM 708 C C . PHE A 1 93 ? 56.478 -13.218 -59.054 1.00 91.44 93 PHE A C 1
ATOM 710 O O . PHE A 1 93 ? 56.412 -13.941 -60.045 1.00 91.44 93 PHE A O 1
ATOM 717 N N . ASP A 1 94 ? 57.155 -13.563 -57.962 1.00 86.12 94 ASP A N 1
ATOM 718 C CA . ASP A 1 94 ? 57.958 -14.792 -57.807 1.00 86.12 94 ASP A CA 1
ATOM 719 C C . ASP A 1 94 ? 57.274 -15.861 -56.932 1.00 86.12 94 ASP A C 1
ATOM 721 O O . ASP A 1 94 ? 57.923 -16.733 -56.355 1.00 86.12 94 ASP A O 1
ATOM 725 N N . GLY A 1 95 ? 55.949 -15.772 -56.789 1.00 80.56 95 GLY A N 1
ATOM 726 C CA . GLY A 1 95 ? 55.171 -16.619 -55.885 1.00 80.56 95 GLY A CA 1
ATOM 727 C C . GLY A 1 95 ? 55.135 -16.124 -54.435 1.00 80.56 95 GLY A C 1
ATOM 728 O O . GLY A 1 95 ? 54.351 -16.657 -53.651 1.00 80.56 95 GLY A O 1
ATOM 729 N N . LYS A 1 96 ? 55.941 -15.116 -54.063 1.00 82.19 96 LYS A N 1
ATOM 730 C CA . LYS A 1 96 ? 55.972 -14.543 -52.704 1.00 82.19 96 LYS A CA 1
ATOM 731 C C . LYS A 1 96 ? 55.851 -13.022 -52.691 1.00 82.19 96 LYS A C 1
ATOM 733 O O . LYS A 1 96 ? 55.046 -12.487 -51.935 1.00 82.19 96 LYS A O 1
ATOM 738 N N . GLU A 1 97 ? 56.624 -12.326 -53.519 1.00 85.69 97 GLU A N 1
ATOM 739 C CA . GLU A 1 97 ? 56.699 -10.864 -53.536 1.00 85.69 97 GLU A CA 1
ATOM 740 C C . GLU A 1 97 ? 56.214 -10.288 -54.869 1.00 85.69 97 GLU A C 1
ATOM 742 O O . GLU A 1 97 ? 56.654 -10.699 -55.944 1.00 85.69 97 GLU A O 1
ATOM 747 N N . ARG A 1 98 ? 55.331 -9.282 -54.802 1.00 88.88 98 ARG A N 1
ATOM 748 C CA . ARG A 1 98 ? 54.965 -8.428 -55.942 1.00 88.88 98 ARG A CA 1
ATOM 749 C C . ARG A 1 98 ? 55.982 -7.281 -56.048 1.00 88.88 98 ARG A C 1
ATOM 751 O O . ARG A 1 98 ? 56.132 -6.524 -55.092 1.00 88.88 98 ARG A O 1
ATOM 758 N N . ARG A 1 99 ? 56.635 -7.100 -57.200 1.00 92.44 99 ARG A N 1
ATOM 759 C CA . ARG A 1 99 ? 57.526 -5.955 -57.487 1.00 92.44 99 ARG A CA 1
ATOM 760 C C . ARG A 1 99 ? 56.972 -5.141 -58.656 1.00 92.44 99 ARG A C 1
ATOM 762 O O . ARG A 1 99 ? 56.508 -5.712 -59.640 1.00 92.44 99 ARG A O 1
ATOM 769 N N . ILE A 1 100 ? 57.029 -3.815 -58.548 1.00 94.88 100 ILE A N 1
ATOM 770 C CA . ILE A 1 100 ? 56.665 -2.863 -59.606 1.00 94.88 100 ILE A CA 1
ATOM 771 C C . ILE A 1 100 ? 57.811 -1.871 -59.817 1.00 94.88 100 ILE A C 1
ATOM 773 O O . ILE A 1 100 ? 58.345 -1.325 -58.849 1.00 94.88 100 ILE A O 1
ATOM 777 N N . THR A 1 101 ? 58.125 -1.621 -61.086 1.00 95.12 101 THR A N 1
ATOM 778 C CA . THR A 1 101 ? 58.971 -0.526 -61.566 1.00 95.12 101 THR A CA 1
ATOM 779 C C . THR A 1 101 ? 58.165 0.313 -62.554 1.00 95.12 101 THR A C 1
ATOM 781 O O . THR A 1 101 ? 57.511 -0.240 -63.441 1.00 95.12 101 THR A O 1
ATOM 784 N N . PHE A 1 102 ? 58.220 1.636 -62.418 1.00 94.12 102 PHE A N 1
ATOM 785 C CA . PHE A 1 102 ? 57.602 2.590 -63.335 1.00 94.12 102 PHE A CA 1
ATOM 786 C C . PHE A 1 102 ? 58.658 3.561 -63.861 1.00 94.12 102 PHE A C 1
ATOM 788 O O . PHE A 1 102 ? 59.287 4.277 -63.083 1.00 94.12 102 PHE A O 1
ATOM 795 N N . GLU A 1 103 ? 58.863 3.567 -65.172 1.00 93.38 103 GLU A N 1
ATOM 796 C CA . GLU A 1 103 ? 59.892 4.351 -65.853 1.00 93.38 103 GLU A CA 1
ATOM 797 C C . GLU A 1 103 ? 59.252 5.480 -66.660 1.00 93.38 103 GLU A C 1
ATOM 799 O O . GLU A 1 103 ? 58.299 5.266 -67.417 1.00 93.38 103 GLU A O 1
ATOM 804 N N . THR A 1 104 ? 59.794 6.683 -66.490 1.00 88.19 104 THR A N 1
ATOM 805 C CA . THR A 1 104 ? 59.401 7.918 -67.175 1.00 88.19 104 THR A CA 1
ATOM 806 C C . THR A 1 104 ? 60.626 8.537 -67.861 1.00 88.19 104 THR A C 1
ATOM 808 O O . THR A 1 104 ? 61.756 8.098 -67.640 1.00 88.19 104 THR A O 1
ATOM 811 N N . SER A 1 105 ? 60.436 9.595 -68.655 1.00 82.50 105 SER A N 1
ATOM 812 C CA . SER A 1 105 ? 61.543 10.419 -69.177 1.00 82.50 105 SER A CA 1
ATOM 813 C C . SER A 1 105 ? 62.446 11.002 -68.082 1.00 82.50 105 SER A C 1
ATOM 815 O O . SER A 1 105 ? 63.620 11.268 -68.328 1.00 82.50 105 SER A O 1
ATOM 817 N N . ASP A 1 106 ? 61.896 11.182 -66.881 1.00 80.50 106 ASP A N 1
ATOM 818 C CA . ASP A 1 106 ? 62.481 11.982 -65.804 1.00 80.50 106 ASP A CA 1
ATOM 819 C C . ASP A 1 106 ? 63.057 11.108 -64.673 1.00 80.50 106 ASP A C 1
ATOM 821 O O . ASP A 1 106 ? 63.658 11.622 -63.728 1.00 80.50 106 ASP A O 1
ATOM 825 N N . GLY A 1 107 ? 62.864 9.784 -64.736 1.00 86.75 107 GLY A N 1
ATOM 826 C CA . GLY A 1 107 ? 63.396 8.836 -63.759 1.00 86.75 107 GLY A CA 1
ATOM 827 C C . GLY A 1 107 ? 62.684 7.481 -63.718 1.00 86.75 107 GLY A C 1
ATOM 828 O O . GLY A 1 107 ? 61.654 7.259 -64.352 1.00 86.75 107 GLY A O 1
ATOM 829 N N . SER A 1 108 ? 63.245 6.568 -62.924 1.00 91.19 108 SER A N 1
ATOM 830 C CA . SER A 1 108 ? 62.667 5.255 -62.618 1.00 91.19 108 SER A CA 1
ATOM 831 C C . SER A 1 108 ? 62.244 5.203 -61.151 1.00 91.19 108 SER A C 1
ATOM 833 O O . SER A 1 108 ? 62.991 5.615 -60.262 1.00 91.19 108 SER A O 1
ATOM 835 N N . TYR A 1 109 ? 61.037 4.704 -60.901 1.00 93.25 109 TYR A N 1
ATOM 836 C CA . TYR A 1 109 ? 60.412 4.590 -59.585 1.00 93.25 109 TYR A CA 1
ATOM 837 C C . TYR A 1 109 ? 60.120 3.123 -59.282 1.00 93.25 109 TYR A C 1
ATOM 839 O O . TYR A 1 109 ? 59.857 2.341 -60.194 1.00 93.25 109 TYR A O 1
ATOM 847 N N . GLN A 1 110 ? 60.117 2.740 -58.003 1.00 93.25 110 GLN A N 1
ATOM 848 C CA . GLN A 1 110 ? 59.831 1.367 -57.575 1.00 93.25 110 GLN A CA 1
ATOM 849 C C . GLN A 1 110 ? 58.855 1.324 -56.393 1.00 93.25 110 GLN A C 1
ATOM 851 O O . GLN A 1 110 ? 58.734 2.283 -55.625 1.00 93.25 110 GLN A O 1
ATOM 856 N N . GLY A 1 111 ? 58.153 0.198 -56.248 1.00 90.50 111 GLY A N 1
ATOM 857 C CA . GLY A 1 111 ? 57.253 -0.057 -55.118 1.00 90.50 111 GLY A CA 1
ATOM 858 C C . GLY A 1 111 ? 56.088 0.948 -55.022 1.00 90.50 111 GLY A C 1
ATOM 859 O O . GLY A 1 111 ? 55.580 1.386 -56.054 1.00 90.50 111 GLY A O 1
ATOM 860 N N . PRO A 1 112 ? 55.661 1.358 -53.811 1.00 88.12 112 PRO A N 1
ATOM 861 C CA . PRO A 1 112 ? 54.506 2.247 -53.630 1.00 88.12 112 PRO A CA 1
ATOM 862 C C . PRO A 1 112 ? 54.598 3.590 -54.375 1.00 88.12 112 PRO A C 1
ATOM 864 O O . PRO A 1 112 ? 53.578 4.130 -54.790 1.00 88.12 112 PRO A O 1
ATOM 867 N N . SER A 1 113 ? 55.809 4.122 -54.591 1.00 88.06 113 SER A N 1
ATOM 868 C CA . SER A 1 113 ? 55.999 5.363 -55.358 1.00 88.06 113 SER A CA 1
ATOM 869 C C . SER A 1 113 ? 55.748 5.174 -56.859 1.00 88.06 113 SER A C 1
ATOM 871 O O . SER A 1 113 ? 55.236 6.088 -57.505 1.00 88.06 113 SER A O 1
ATOM 873 N N . ALA A 1 114 ? 56.067 3.994 -57.403 1.00 90.50 114 ALA A N 1
ATOM 874 C CA . ALA A 1 114 ? 55.709 3.623 -58.770 1.00 90.50 114 ALA A CA 1
ATOM 875 C C . ALA A 1 114 ? 54.196 3.421 -58.914 1.00 90.50 114 ALA A C 1
ATOM 877 O O . ALA A 1 114 ? 53.610 3.906 -59.876 1.00 90.50 114 ALA A O 1
ATOM 878 N N . GLU A 1 115 ? 53.569 2.759 -57.935 1.00 88.44 115 GLU A N 1
ATOM 879 C CA . GLU A 1 115 ? 52.121 2.528 -57.898 1.00 88.44 115 GLU A CA 1
ATOM 880 C C . GLU A 1 115 ? 51.346 3.857 -57.908 1.00 88.44 115 GLU A C 1
ATOM 882 O O . GLU A 1 115 ? 50.501 4.066 -58.773 1.00 88.44 115 GLU A O 1
ATOM 887 N N . GLY A 1 116 ? 51.694 4.795 -57.016 1.00 86.69 116 GLY A N 1
ATOM 888 C CA . GLY A 1 116 ? 51.050 6.111 -56.942 1.00 86.69 116 GLY A CA 1
ATOM 889 C C . GLY A 1 116 ? 51.203 6.935 -58.225 1.00 86.69 116 GLY A C 1
ATOM 890 O O . GLY A 1 116 ? 50.217 7.448 -58.740 1.00 86.69 116 GLY A O 1
ATOM 891 N N . LYS A 1 117 ? 52.412 6.994 -58.805 1.00 86.94 117 LYS A N 1
ATOM 892 C CA . LYS A 1 117 ? 52.646 7.700 -60.081 1.00 86.94 117 LYS A CA 1
ATOM 893 C C . LYS A 1 117 ? 51.911 7.070 -61.264 1.00 86.94 117 LYS A C 1
ATOM 895 O O . LYS A 1 117 ? 51.494 7.789 -62.168 1.00 86.94 117 LYS A O 1
ATOM 900 N N . LEU A 1 118 ? 51.765 5.745 -61.274 1.00 88.50 118 LEU A N 1
ATOM 901 C CA . LEU A 1 118 ? 50.990 5.042 -62.290 1.00 88.50 118 LEU A CA 1
ATOM 902 C C . LEU A 1 118 ? 49.492 5.338 -62.147 1.00 88.50 118 LEU A C 1
ATOM 904 O O . LEU A 1 118 ? 48.830 5.588 -63.150 1.00 88.50 118 LEU A O 1
ATOM 908 N N . ILE A 1 119 ? 48.975 5.364 -60.916 1.00 86.19 119 ILE A N 1
ATOM 909 C CA . ILE A 1 119 ? 47.590 5.753 -60.625 1.00 86.19 119 ILE A CA 1
ATOM 910 C C . ILE A 1 119 ? 47.335 7.198 -61.069 1.00 86.19 119 ILE A C 1
ATOM 912 O O . ILE A 1 119 ? 46.412 7.413 -61.847 1.00 86.19 119 ILE A O 1
ATOM 916 N N . ASP A 1 120 ? 48.181 8.157 -60.682 1.00 85.06 120 ASP A N 1
ATOM 917 C CA . ASP A 1 120 ? 48.048 9.564 -61.094 1.00 85.06 120 ASP A CA 1
ATOM 918 C C . ASP A 1 120 ? 48.052 9.738 -62.625 1.00 85.06 120 ASP A C 1
ATOM 920 O O . ASP A 1 120 ? 47.310 10.567 -63.151 1.00 85.06 120 ASP A O 1
ATOM 924 N N . LEU A 1 121 ? 48.854 8.946 -63.353 1.00 84.19 121 LEU A N 1
ATOM 925 C CA . LEU A 1 121 ? 48.915 8.988 -64.819 1.00 84.19 121 LEU A CA 1
ATOM 926 C C . LEU A 1 121 ? 47.700 8.333 -65.500 1.00 84.19 121 LEU A C 1
ATOM 928 O O . LEU A 1 121 ? 47.270 8.799 -66.556 1.00 84.19 121 LEU A O 1
ATOM 932 N N . VAL A 1 122 ? 47.191 7.217 -64.968 1.00 81.12 122 VAL A N 1
ATOM 933 C CA . VAL A 1 122 ? 46.101 6.455 -65.606 1.00 81.12 122 VAL A CA 1
ATOM 934 C C . VAL A 1 122 ? 44.732 7.003 -65.198 1.00 81.12 122 VAL A C 1
ATOM 936 O O . VAL A 1 122 ? 43.880 7.193 -66.065 1.00 81.12 122 VAL A O 1
ATOM 939 N N . TRP A 1 123 ? 44.512 7.242 -63.900 1.00 79.38 123 TRP A N 1
ATOM 940 C CA . TRP A 1 123 ? 43.286 7.820 -63.343 1.00 79.38 123 TRP A CA 1
ATOM 941 C C . TRP A 1 123 ? 43.493 8.307 -61.893 1.00 79.38 123 TRP A C 1
ATOM 943 O O . TRP A 1 123 ? 43.368 7.540 -60.935 1.00 79.38 123 TRP A O 1
ATOM 953 N N . SER A 1 124 ? 43.754 9.607 -61.725 1.00 77.88 124 SER A N 1
ATOM 954 C CA . SER A 1 124 ? 44.049 10.241 -60.428 1.00 77.88 124 SER A CA 1
ATOM 955 C C . SER A 1 124 ? 42.980 10.034 -59.347 1.00 77.88 124 SER A C 1
ATOM 957 O O . SER A 1 124 ? 43.315 9.894 -58.172 1.00 77.88 124 SER A O 1
ATOM 959 N N . ASP A 1 125 ? 41.691 9.970 -59.702 1.00 69.00 125 ASP A N 1
ATOM 960 C CA . ASP A 1 125 ? 40.617 9.883 -58.695 1.00 69.00 125 ASP A CA 1
ATOM 961 C C . ASP A 1 125 ? 40.590 8.528 -57.964 1.00 69.00 125 ASP A C 1
ATOM 963 O O . ASP A 1 125 ? 40.007 8.421 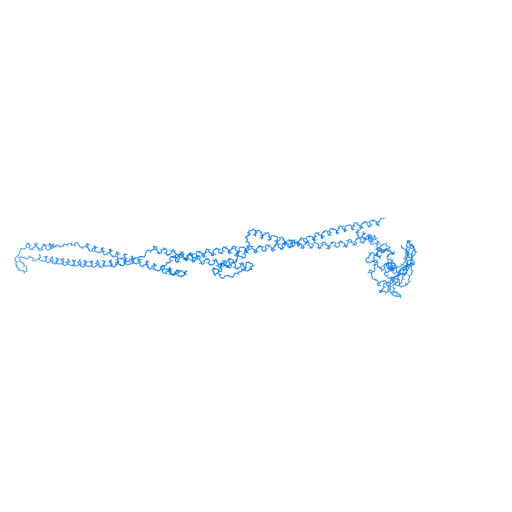-56.877 1.00 69.00 125 ASP A O 1
ATOM 967 N N . ALA A 1 126 ? 41.252 7.500 -58.516 1.00 70.06 126 ALA A N 1
ATOM 968 C CA . ALA A 1 126 ? 41.438 6.214 -57.847 1.00 70.06 126 ALA A CA 1
ATOM 969 C C . ALA A 1 126 ? 42.299 6.336 -56.579 1.00 70.06 126 ALA A C 1
ATOM 971 O O . ALA A 1 126 ? 42.102 5.562 -55.644 1.00 70.06 126 ALA A O 1
ATOM 972 N N . ALA A 1 127 ? 43.186 7.336 -56.481 1.00 72.06 127 ALA A N 1
ATOM 973 C CA . ALA A 1 127 ? 43.973 7.593 -55.271 1.00 72.06 127 ALA A CA 1
ATOM 974 C C . ALA A 1 127 ? 43.100 7.947 -54.046 1.00 72.06 127 ALA A C 1
ATOM 976 O O . ALA A 1 127 ? 43.535 7.784 -52.908 1.00 72.06 127 ALA A O 1
ATOM 977 N N . ALA A 1 128 ? 41.854 8.388 -54.266 1.00 68.12 128 ALA A N 1
ATOM 978 C CA . ALA A 1 128 ? 40.870 8.677 -53.221 1.00 68.12 128 ALA A CA 1
ATOM 979 C C . ALA A 1 128 ? 39.945 7.482 -52.885 1.00 68.12 128 ALA A C 1
ATOM 981 O O . ALA A 1 128 ? 38.895 7.679 -52.259 1.00 68.12 128 ALA A O 1
ATOM 982 N N . ALA A 1 129 ? 40.272 6.267 -53.337 1.00 66.75 129 ALA A N 1
ATOM 983 C CA . ALA A 1 129 ? 39.579 5.023 -52.992 1.00 66.75 129 ALA A CA 1
ATOM 984 C C . ALA A 1 129 ? 40.302 4.254 -51.869 1.00 66.75 129 ALA A C 1
ATOM 986 O O . ALA A 1 129 ? 41.485 4.466 -51.615 1.00 66.75 129 ALA A O 1
ATOM 987 N N . SER A 1 130 ? 39.597 3.338 -51.196 1.00 69.06 130 SER A N 1
ATOM 988 C CA . SER A 1 130 ? 40.170 2.530 -50.104 1.00 69.06 130 SER A CA 1
ATOM 989 C C . SER A 1 130 ? 41.195 1.488 -50.578 1.00 69.06 130 SER A C 1
ATOM 991 O O . SER A 1 130 ? 42.152 1.220 -49.859 1.00 69.06 130 SER A O 1
ATOM 993 N N . ASP A 1 131 ? 41.024 0.944 -51.787 1.00 77.69 131 ASP A N 1
ATOM 994 C CA . ASP A 1 131 ? 42.070 0.247 -52.548 1.00 77.69 131 ASP A CA 1
ATOM 995 C C . ASP A 1 131 ? 42.123 0.870 -53.959 1.00 77.69 131 ASP A C 1
ATOM 997 O O . ASP A 1 131 ? 41.252 0.595 -54.793 1.00 77.69 131 ASP A O 1
ATOM 1001 N N . PRO A 1 132 ? 43.114 1.738 -54.240 1.00 77.69 132 PRO A N 1
ATOM 1002 C CA . PRO A 1 132 ? 43.268 2.374 -55.547 1.00 77.69 132 PRO A CA 1
ATOM 1003 C C . PRO A 1 132 ? 43.493 1.395 -56.707 1.00 77.69 132 PRO A C 1
ATOM 1005 O O . PRO A 1 132 ? 43.055 1.663 -57.825 1.00 77.69 132 PRO A O 1
ATOM 1008 N N . GLY A 1 133 ? 44.145 0.252 -56.462 1.00 78.56 133 GLY A N 1
ATOM 1009 C CA . GLY A 1 133 ? 44.407 -0.760 -57.487 1.00 78.56 133 GLY A CA 1
ATOM 1010 C C . GLY A 1 133 ? 43.149 -1.546 -57.852 1.00 78.56 133 GLY A C 1
ATOM 1011 O O . GLY A 1 133 ? 42.908 -1.826 -59.025 1.00 78.56 133 GLY A O 1
ATOM 1012 N N . GLU A 1 134 ? 42.301 -1.856 -56.869 1.00 79.69 134 GLU A N 1
ATOM 1013 C CA . GLU A 1 134 ? 40.983 -2.459 -57.102 1.00 79.69 134 GLU A CA 1
ATOM 1014 C C . GLU A 1 134 ? 40.025 -1.485 -57.802 1.00 79.69 134 GLU A C 1
ATOM 1016 O O . GLU A 1 134 ? 39.374 -1.871 -58.775 1.00 79.69 134 GLU A O 1
ATOM 1021 N N . ALA A 1 135 ? 40.002 -0.211 -57.393 1.00 73.25 135 ALA A N 1
ATOM 1022 C CA . ALA A 1 135 ? 39.222 0.829 -58.066 1.00 73.25 135 ALA A CA 1
ATOM 1023 C C . ALA A 1 135 ? 39.641 0.997 -59.539 1.00 73.25 135 ALA A C 1
ATOM 1025 O O . ALA A 1 135 ? 38.793 0.971 -60.436 1.00 73.25 135 ALA A O 1
ATOM 1026 N N . LEU A 1 136 ? 40.951 1.093 -59.799 1.00 80.62 136 LEU A N 1
ATOM 1027 C CA . LEU A 1 136 ? 41.501 1.196 -61.149 1.00 80.62 136 LEU A CA 1
ATOM 1028 C C . LEU A 1 136 ? 41.202 -0.058 -61.987 1.00 80.62 136 LEU A C 1
ATOM 1030 O O . LEU A 1 136 ? 40.797 0.060 -63.142 1.00 80.62 136 LEU A O 1
ATOM 1034 N N . ALA A 1 137 ? 41.343 -1.257 -61.417 1.00 80.06 137 ALA A N 1
ATOM 1035 C CA . ALA A 1 137 ? 41.011 -2.502 -62.106 1.00 80.06 137 ALA A CA 1
ATOM 1036 C C . ALA A 1 137 ? 39.521 -2.595 -62.459 1.00 80.06 137 ALA A C 1
ATOM 1038 O O . ALA A 1 137 ? 39.186 -2.982 -63.580 1.00 80.06 137 ALA A O 1
ATOM 1039 N N . SER A 1 138 ? 38.637 -2.218 -61.528 1.00 74.12 138 SER A N 1
ATOM 1040 C CA . SER A 1 138 ? 37.187 -2.197 -61.743 1.00 74.12 138 SER A CA 1
ATOM 1041 C C . SER A 1 138 ? 36.837 -1.287 -62.919 1.00 74.12 138 SER A C 1
ATOM 1043 O O . SER A 1 138 ? 36.247 -1.758 -63.892 1.00 74.12 138 SER A O 1
ATOM 1045 N N . VAL A 1 139 ? 37.306 -0.032 -62.913 1.00 73.31 139 VAL A N 1
ATOM 1046 C CA . VAL A 1 139 ? 37.057 0.904 -64.021 1.00 73.31 139 VAL A CA 1
ATOM 1047 C C . VAL A 1 139 ? 37.660 0.403 -65.331 1.00 73.31 139 VAL A C 1
ATOM 1049 O O . VAL A 1 139 ? 36.934 0.342 -66.318 1.00 73.31 139 VAL A O 1
ATOM 1052 N N . LEU A 1 140 ? 38.914 -0.064 -65.359 1.00 78.06 140 LEU A N 1
ATOM 1053 C CA . LEU A 1 140 ? 39.515 -0.609 -66.584 1.00 78.06 140 LEU A CA 1
ATOM 1054 C C . LEU A 1 140 ? 38.705 -1.782 -67.162 1.00 78.06 140 LEU A C 1
ATOM 1056 O O . LEU A 1 140 ? 38.476 -1.812 -68.368 1.00 78.06 140 LEU A O 1
ATOM 1060 N N . THR A 1 141 ? 38.236 -2.722 -66.332 1.00 73.25 141 THR A N 1
ATOM 1061 C CA . THR A 1 141 ? 37.413 -3.860 -66.799 1.00 73.25 141 THR A CA 1
ATOM 1062 C C . THR A 1 141 ? 35.986 -3.500 -67.195 1.00 73.25 141 THR A C 1
ATOM 1064 O O . THR A 1 141 ? 35.344 -4.300 -67.867 1.00 73.25 141 THR A O 1
ATOM 1067 N N . ARG A 1 142 ? 35.486 -2.327 -66.794 1.00 67.50 142 ARG A N 1
ATOM 1068 C CA . ARG A 1 142 ? 34.109 -1.903 -67.066 1.00 67.50 142 ARG A CA 1
ATOM 1069 C C . ARG A 1 142 ? 34.029 -0.913 -68.229 1.00 67.50 142 ARG A C 1
ATOM 1071 O O . ARG A 1 142 ? 33.185 -1.085 -69.099 1.00 67.50 142 ARG A O 1
ATOM 1078 N N . SER A 1 143 ? 34.915 0.082 -68.292 1.00 65.38 143 SER A N 1
ATOM 1079 C CA . SER A 1 143 ? 34.853 1.159 -69.293 1.00 65.38 143 SER A CA 1
ATOM 1080 C C . SER A 1 143 ? 35.724 0.935 -70.535 1.00 65.38 143 SER A C 1
ATOM 1082 O O . SER A 1 143 ? 35.351 1.384 -71.615 1.00 65.38 143 SER A O 1
ATOM 1084 N N . ILE A 1 144 ? 36.872 0.257 -70.406 1.00 73.12 144 ILE A N 1
ATOM 1085 C CA . ILE A 1 144 ? 37.891 0.171 -71.474 1.00 73.12 144 ILE A CA 1
ATOM 1086 C C . ILE A 1 144 ? 38.056 -1.262 -72.001 1.00 73.12 144 ILE A C 1
ATOM 1088 O O . ILE A 1 144 ? 38.115 -1.478 -73.210 1.00 73.12 144 ILE A O 1
ATOM 1092 N N . TYR A 1 145 ? 38.106 -2.259 -71.116 1.00 77.19 145 TYR A N 1
ATOM 1093 C CA . TYR A 1 145 ? 38.254 -3.668 -71.476 1.00 77.19 145 TYR A CA 1
ATOM 1094 C C . TYR A 1 145 ? 36.910 -4.403 -71.408 1.00 77.19 145 TYR A C 1
ATOM 1096 O O . TYR A 1 145 ? 36.603 -5.085 -70.433 1.00 77.19 145 TYR A O 1
ATOM 1104 N N . LEU A 1 146 ? 36.129 -4.294 -72.485 1.00 70.94 146 LEU A N 1
ATOM 1105 C CA . LEU A 1 146 ? 34.869 -5.020 -72.672 1.00 70.94 146 LEU A CA 1
ATOM 1106 C C . LEU A 1 146 ? 35.108 -6.541 -72.707 1.00 70.94 146 LEU A C 1
ATOM 1108 O O . LEU A 1 146 ? 35.440 -7.120 -73.743 1.00 70.94 146 LEU A O 1
ATOM 1112 N N . GLN A 1 147 ? 34.940 -7.199 -71.558 1.00 67.88 147 GLN A N 1
ATOM 1113 C CA . GLN A 1 147 ? 35.019 -8.658 -71.447 1.00 67.88 147 GLN A CA 1
ATOM 1114 C C . GLN A 1 147 ? 33.880 -9.332 -72.229 1.00 67.88 147 GLN A C 1
ATOM 1116 O O . GLN A 1 147 ? 32.793 -8.769 -72.365 1.00 67.88 147 GLN A O 1
ATOM 1121 N N . GLN A 1 148 ? 34.117 -10.560 -72.714 1.00 59.44 148 GLN A N 1
ATOM 1122 C CA . GLN A 1 148 ? 33.230 -11.251 -73.668 1.00 59.44 148 GLN A CA 1
ATOM 1123 C C . GLN A 1 148 ? 31.768 -11.390 -73.202 1.00 59.44 148 GLN A C 1
ATOM 1125 O O . GLN A 1 148 ? 30.877 -11.420 -74.046 1.00 59.44 148 GLN A O 1
ATOM 1130 N N . ASP A 1 149 ? 31.518 -11.415 -71.891 1.00 59.88 149 ASP A N 1
ATOM 1131 C CA . ASP A 1 149 ? 30.174 -11.538 -71.314 1.00 59.88 149 ASP A CA 1
ATOM 1132 C C . ASP A 1 149 ? 29.582 -10.212 -70.801 1.00 59.88 149 ASP A C 1
ATOM 1134 O O . ASP A 1 149 ? 28.422 -10.183 -70.404 1.00 59.88 149 ASP A O 1
ATOM 1138 N N . MET A 1 150 ? 30.319 -9.095 -70.798 1.00 60.75 150 MET A N 1
ATOM 1139 C CA . MET A 1 150 ? 29.869 -7.882 -70.095 1.00 60.75 150 MET A CA 1
ATOM 1140 C C . MET A 1 150 ? 28.775 -7.112 -70.854 1.00 60.75 150 MET A C 1
ATOM 1142 O O . MET A 1 150 ? 27.799 -6.660 -70.259 1.00 60.75 150 MET A O 1
ATOM 1146 N N . ILE A 1 151 ? 28.876 -7.048 -72.189 1.00 61.44 151 ILE A N 1
ATOM 1147 C CA . ILE A 1 151 ? 27.794 -6.541 -73.058 1.00 61.44 151 ILE A CA 1
ATOM 1148 C C . ILE A 1 151 ? 26.546 -7.418 -72.900 1.00 61.44 151 ILE A C 1
ATOM 1150 O O . ILE A 1 151 ? 25.423 -6.919 -72.869 1.00 61.44 151 ILE A O 1
ATOM 1154 N N . ARG A 1 152 ? 26.744 -8.731 -72.747 1.00 62.28 152 ARG A N 1
ATOM 1155 C CA . ARG A 1 152 ? 25.657 -9.678 -72.527 1.00 62.28 152 ARG A CA 1
ATOM 1156 C C . ARG A 1 152 ? 25.000 -9.481 -71.161 1.00 62.28 152 ARG A C 1
ATOM 1158 O O . ARG A 1 152 ? 23.785 -9.432 -71.110 1.00 62.28 152 ARG A O 1
ATOM 1165 N N . GLN A 1 153 ? 25.764 -9.279 -70.087 1.00 58.81 153 GLN A N 1
ATOM 1166 C CA . GLN A 1 153 ? 25.223 -8.952 -68.760 1.00 58.81 153 GLN A CA 1
ATOM 1167 C C . GLN A 1 153 ? 24.395 -7.659 -68.764 1.00 58.81 153 GLN A C 1
ATOM 1169 O O . GLN A 1 153 ? 23.382 -7.592 -68.078 1.00 58.81 153 GLN A O 1
ATOM 1174 N N . PHE A 1 154 ? 24.776 -6.655 -69.560 1.00 59.47 154 PHE A N 1
ATOM 1175 C CA . PHE A 1 154 ? 23.992 -5.427 -69.727 1.00 59.47 154 PHE A CA 1
ATOM 1176 C C . PHE A 1 154 ? 22.658 -5.655 -70.471 1.00 59.47 154 PHE A C 1
ATOM 1178 O O . PHE A 1 154 ? 21.645 -5.048 -70.119 1.00 59.47 154 PHE A O 1
ATOM 1185 N N . ILE A 1 155 ? 22.644 -6.539 -71.475 1.00 61.97 155 ILE A N 1
ATOM 1186 C CA . ILE A 1 155 ? 21.449 -6.887 -72.267 1.00 61.97 155 ILE A CA 1
ATOM 1187 C C . ILE A 1 155 ? 20.520 -7.852 -71.508 1.00 61.97 155 ILE A C 1
ATOM 1189 O O . ILE A 1 155 ? 19.305 -7.659 -71.517 1.00 61.97 155 ILE A O 1
ATOM 1193 N N . ASP A 1 156 ? 21.087 -8.852 -70.829 1.00 61.91 156 ASP A N 1
ATOM 1194 C CA . ASP A 1 156 ? 20.382 -9.924 -70.111 1.00 61.91 156 ASP A CA 1
ATOM 1195 C C . ASP A 1 156 ? 19.956 -9.504 -68.677 1.00 61.91 156 ASP A C 1
ATOM 1197 O O . ASP A 1 156 ? 19.335 -10.291 -67.960 1.00 61.91 156 ASP A O 1
ATOM 1201 N N . ALA A 1 157 ? 20.271 -8.277 -68.233 1.00 59.91 157 ALA A N 1
ATOM 1202 C CA . ALA A 1 157 ? 19.907 -7.757 -66.909 1.00 59.91 157 ALA A CA 1
ATOM 1203 C C . ALA A 1 157 ? 18.379 -7.681 -66.707 1.00 59.91 157 ALA A C 1
ATOM 1205 O O . ALA A 1 157 ? 17.654 -7.048 -67.481 1.00 59.91 157 ALA A O 1
ATOM 1206 N N . ALA A 1 158 ? 17.891 -8.299 -65.627 1.00 54.50 158 ALA A N 1
ATOM 1207 C CA . ALA A 1 158 ? 16.474 -8.604 -65.439 1.00 54.50 15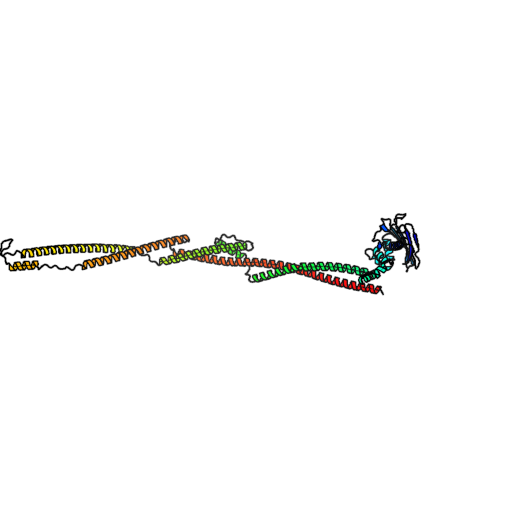8 ALA A CA 1
ATOM 1208 C C . ALA A 1 158 ? 15.606 -7.384 -65.081 1.00 54.50 158 ALA A C 1
ATOM 1210 O O . ALA A 1 158 ? 14.407 -7.377 -65.368 1.00 54.50 158 ALA A O 1
ATOM 1211 N N . SER A 1 159 ? 16.183 -6.347 -64.468 1.00 69.56 159 SER A N 1
ATOM 1212 C CA . SER A 1 159 ? 15.447 -5.172 -63.986 1.00 69.56 159 SER A CA 1
ATOM 1213 C C . SER A 1 159 ? 15.970 -3.830 -64.531 1.00 69.56 159 SER A C 1
ATOM 1215 O O . SER A 1 159 ? 17.131 -3.695 -64.933 1.00 69.56 159 SER A O 1
ATOM 1217 N N . PRO A 1 160 ? 15.126 -2.777 -64.560 1.00 68.81 160 PRO A N 1
ATOM 1218 C CA . PRO A 1 160 ? 15.586 -1.405 -64.773 1.00 68.81 160 PRO A CA 1
ATOM 1219 C C . PRO A 1 160 ? 16.592 -0.937 -63.711 1.00 68.81 160 PRO A C 1
ATOM 1221 O O . PRO A 1 160 ? 17.513 -0.204 -64.054 1.00 68.81 160 PRO A O 1
ATOM 1224 N N . GLN A 1 161 ? 16.457 -1.379 -62.452 1.00 66.88 161 GLN A N 1
ATOM 1225 C CA . GLN A 1 161 ? 17.387 -1.026 -61.373 1.00 66.88 161 GLN A CA 1
ATOM 1226 C C . GLN A 1 161 ? 18.791 -1.600 -61.601 1.00 66.88 161 GLN A C 1
ATOM 1228 O O . GLN A 1 161 ? 19.762 -0.864 -61.471 1.00 66.88 161 GLN A O 1
ATOM 1233 N N . GLU A 1 162 ? 18.917 -2.873 -61.990 1.00 62.03 162 GLU A N 1
ATOM 1234 C CA . GLU A 1 162 ? 20.221 -3.490 -62.293 1.00 62.03 162 GLU A CA 1
ATOM 1235 C C . GLU A 1 162 ? 20.901 -2.817 -63.490 1.00 62.03 162 GLU A C 1
ATOM 1237 O O . GLU A 1 162 ? 22.101 -2.548 -63.450 1.00 62.03 162 GLU A O 1
ATOM 1242 N N . ARG A 1 163 ? 20.133 -2.465 -64.531 1.00 65.50 163 ARG A N 1
ATOM 1243 C CA . ARG A 1 163 ? 20.654 -1.704 -65.678 1.00 65.50 163 ARG A CA 1
ATOM 1244 C C . ARG A 1 163 ? 21.092 -0.297 -65.280 1.00 65.50 163 ARG A C 1
ATOM 1246 O O . ARG A 1 163 ? 22.169 0.131 -65.686 1.00 65.50 163 ARG A O 1
ATOM 1253 N N . PHE A 1 164 ? 20.311 0.403 -64.456 1.00 66.75 164 PHE A N 1
ATOM 1254 C CA . PHE A 1 164 ? 20.690 1.719 -63.940 1.00 66.75 164 PHE A CA 1
ATOM 1255 C C . PHE A 1 164 ? 21.935 1.647 -63.048 1.00 66.75 164 PHE A C 1
ATOM 1257 O O . PHE A 1 164 ? 22.807 2.500 -63.176 1.00 66.75 164 PHE A O 1
ATOM 1264 N N . ALA A 1 165 ? 22.067 0.621 -62.202 1.00 63.12 165 ALA A N 1
ATOM 1265 C CA . ALA A 1 165 ? 23.256 0.402 -61.381 1.00 63.12 165 ALA A CA 1
ATOM 1266 C C . ALA A 1 165 ? 24.501 0.151 -62.247 1.00 63.12 165 ALA A C 1
ATOM 1268 O O . ALA A 1 165 ? 25.515 0.816 -62.053 1.00 63.12 165 ALA A O 1
ATOM 1269 N N . ALA A 1 166 ? 24.406 -0.720 -63.259 1.00 61.03 166 ALA A N 1
ATOM 1270 C CA . ALA A 1 166 ? 25.503 -0.981 -64.192 1.00 61.03 166 ALA A CA 1
ATOM 1271 C C . ALA A 1 166 ? 25.944 0.285 -64.955 1.00 61.03 166 ALA A C 1
ATOM 1273 O O . ALA A 1 166 ? 27.139 0.547 -65.073 1.00 61.03 166 ALA A O 1
ATOM 1274 N N . VAL A 1 167 ? 24.996 1.107 -65.427 1.00 64.88 167 VAL A N 1
ATOM 1275 C CA . VAL A 1 167 ? 25.296 2.392 -66.092 1.00 64.88 167 VAL A CA 1
ATOM 1276 C C . VAL A 1 167 ? 25.877 3.412 -65.110 1.00 64.88 167 VAL A C 1
ATOM 1278 O O . VAL A 1 167 ? 26.870 4.059 -65.424 1.00 64.88 167 VAL A O 1
ATOM 1281 N N . SER A 1 168 ? 25.320 3.520 -63.903 1.00 62.28 168 SER A N 1
ATOM 1282 C CA . SER A 1 168 ? 25.827 4.410 -62.849 1.00 62.28 168 SER A CA 1
ATOM 1283 C C . SER A 1 168 ? 27.260 4.059 -62.449 1.00 62.28 168 SER A C 1
ATOM 1285 O O . SER A 1 168 ? 28.071 4.948 -62.206 1.00 62.28 168 SER A O 1
ATOM 1287 N N . GLU A 1 169 ? 27.599 2.771 -62.412 1.00 59.03 169 GLU A N 1
ATOM 1288 C CA . GLU A 1 169 ? 28.951 2.298 -62.125 1.00 59.03 169 GLU A CA 1
ATOM 1289 C C . GLU A 1 169 ? 29.924 2.611 -63.277 1.00 59.03 169 GLU A C 1
ATOM 1291 O O . GLU A 1 169 ? 31.011 3.129 -63.025 1.00 59.03 169 GLU A O 1
ATOM 1296 N N . LEU A 1 170 ? 29.511 2.404 -64.536 1.00 58.69 170 LEU A N 1
ATOM 1297 C CA . LEU A 1 170 ? 30.279 2.789 -65.736 1.00 58.69 170 LEU A CA 1
ATOM 1298 C C . LEU A 1 170 ? 30.567 4.296 -65.813 1.00 58.69 170 LEU A C 1
ATOM 1300 O O . LEU A 1 170 ? 31.624 4.706 -66.287 1.00 58.69 170 LEU A O 1
ATOM 1304 N N . VAL A 1 171 ? 29.622 5.108 -65.341 1.00 62.62 171 VAL A N 1
ATOM 1305 C CA . VAL A 1 171 ? 29.657 6.577 -65.347 1.00 62.62 171 VAL A CA 1
ATOM 1306 C C . VAL A 1 171 ? 30.353 7.160 -64.098 1.00 62.62 171 VAL A C 1
ATOM 1308 O O . VAL A 1 171 ? 30.595 8.363 -64.013 1.00 62.62 171 VAL A O 1
ATOM 1311 N N . GLY A 1 172 ? 30.730 6.320 -63.126 1.00 60.59 172 GLY A N 1
ATOM 1312 C CA . GLY A 1 172 ? 31.421 6.730 -61.894 1.00 60.59 172 GLY A CA 1
ATOM 1313 C C . GLY A 1 172 ? 30.507 7.217 -60.758 1.00 60.59 172 GLY A C 1
ATOM 1314 O O . GLY A 1 172 ? 30.996 7.566 -59.683 1.00 60.59 172 GLY A O 1
ATOM 1315 N N . ALA A 1 173 ? 29.185 7.184 -60.943 1.00 65.31 173 ALA A N 1
ATOM 1316 C CA . ALA A 1 173 ? 28.191 7.506 -59.917 1.00 65.31 173 ALA A CA 1
ATOM 1317 C C . ALA A 1 173 ? 28.029 6.407 -58.841 1.00 65.31 173 ALA A C 1
ATOM 1319 O O . ALA A 1 173 ? 27.431 6.664 -57.795 1.00 65.31 173 ALA A O 1
ATOM 1320 N N . GLY A 1 174 ? 28.613 5.215 -59.039 1.00 62.00 174 GLY A N 1
ATOM 1321 C CA . GLY A 1 174 ? 28.551 4.082 -58.096 1.00 62.00 174 GLY A CA 1
ATOM 1322 C C . GLY A 1 174 ? 28.956 4.411 -56.645 1.00 62.00 174 GLY A C 1
ATOM 1323 O O . GLY A 1 174 ? 28.374 3.885 -55.696 1.00 62.00 174 GLY A O 1
ATOM 1324 N N . ARG A 1 175 ? 29.875 5.370 -56.447 1.00 66.88 175 ARG A N 1
ATOM 1325 C CA . ARG A 1 175 ? 30.281 5.852 -55.109 1.00 66.88 175 ARG A CA 1
ATOM 1326 C C . ARG A 1 175 ? 29.136 6.534 -54.345 1.00 66.88 175 ARG A C 1
ATOM 1328 O O . ARG A 1 175 ? 29.105 6.491 -53.116 1.00 66.88 175 ARG A O 1
ATOM 1335 N N . ILE A 1 176 ? 28.200 7.172 -55.053 1.00 71.19 176 ILE A N 1
ATOM 1336 C CA . ILE A 1 176 ? 27.043 7.849 -54.447 1.00 71.19 176 ILE A CA 1
ATOM 1337 C C . ILE A 1 176 ? 26.021 6.804 -53.984 1.00 71.19 176 ILE A C 1
ATOM 1339 O O . ILE A 1 176 ? 25.494 6.916 -52.877 1.00 71.19 176 ILE A O 1
ATOM 1343 N N . THR A 1 177 ? 25.805 5.743 -54.770 1.00 70.81 177 THR A N 1
ATOM 1344 C CA . THR A 1 177 ? 24.935 4.621 -54.382 1.00 70.81 177 THR A CA 1
ATOM 1345 C C . THR A 1 177 ? 25.497 3.822 -53.201 1.00 70.81 177 THR A C 1
ATOM 1347 O O . THR A 1 177 ? 24.756 3.530 -52.268 1.00 70.81 177 THR A O 1
ATOM 1350 N N . GLU A 1 178 ? 26.811 3.567 -53.143 1.00 73.12 178 GLU A N 1
ATOM 1351 C CA . GLU A 1 178 ? 27.447 2.928 -51.974 1.00 73.12 178 GLU A CA 1
ATOM 1352 C C . GLU A 1 178 ? 27.272 3.749 -50.683 1.00 73.12 178 GLU A C 1
ATOM 1354 O O . GLU A 1 178 ? 26.983 3.200 -49.611 1.00 73.12 178 GLU A O 1
ATOM 1359 N N . LEU A 1 179 ? 27.420 5.076 -50.781 1.00 77.75 179 LEU A N 1
ATOM 1360 C CA . LEU A 1 179 ? 27.184 5.996 -49.669 1.00 77.75 179 LEU A CA 1
ATOM 1361 C C . LEU A 1 179 ? 25.711 5.978 -49.233 1.00 77.75 179 LEU A C 1
ATOM 1363 O O . LEU A 1 179 ? 25.439 5.916 -48.031 1.00 77.75 179 LEU A O 1
ATOM 1367 N N . GLN A 1 180 ? 24.773 5.983 -50.186 1.00 82.25 180 GLN A N 1
ATOM 1368 C CA . GLN A 1 180 ? 23.338 5.875 -49.919 1.00 82.25 180 GLN A CA 1
ATOM 1369 C C . GLN A 1 180 ? 23.019 4.575 -49.157 1.00 82.25 180 GLN A C 1
ATOM 1371 O O . GLN A 1 180 ? 22.426 4.636 -48.081 1.00 82.25 180 GLN A O 1
ATOM 1376 N N . ASP A 1 181 ? 23.496 3.420 -49.627 1.00 82.00 181 ASP A N 1
ATOM 1377 C CA . ASP A 1 181 ? 23.273 2.112 -48.989 1.00 82.00 181 ASP A CA 1
ATOM 1378 C C . ASP A 1 181 ? 23.889 2.018 -47.584 1.00 82.00 181 ASP A C 1
ATOM 1380 O O . ASP A 1 181 ? 23.371 1.335 -46.692 1.00 82.00 181 ASP A O 1
ATOM 1384 N N . SER A 1 182 ? 25.031 2.672 -47.363 1.00 82.50 182 SER A N 1
ATOM 1385 C CA . SER A 1 182 ? 25.668 2.769 -46.044 1.00 82.50 182 SER A CA 1
ATOM 1386 C C . SER A 1 182 ? 24.837 3.622 -45.074 1.00 82.50 182 SER A C 1
ATOM 1388 O O . SER A 1 182 ? 24.603 3.230 -43.921 1.00 82.50 182 SER A O 1
ATOM 1390 N N . LEU A 1 183 ? 24.313 4.756 -45.549 1.00 88.06 183 LEU A N 1
ATOM 1391 C CA . LEU A 1 183 ? 23.442 5.642 -44.776 1.00 88.06 183 LEU A CA 1
ATOM 1392 C C . LEU A 1 183 ? 22.071 5.015 -44.498 1.00 88.06 183 LEU A C 1
ATOM 1394 O O . LEU A 1 183 ? 21.596 5.109 -43.368 1.00 88.06 183 LEU A O 1
ATOM 1398 N N . GLU A 1 184 ? 21.458 4.319 -45.458 1.00 90.62 184 GLU A N 1
ATOM 1399 C CA . GLU A 1 184 ? 20.187 3.606 -45.270 1.00 90.62 184 GLU A CA 1
ATOM 1400 C C . GLU A 1 184 ? 20.311 2.505 -44.202 1.00 90.62 184 GLU A C 1
ATOM 1402 O O . GLU A 1 184 ? 19.493 2.439 -43.275 1.00 90.62 184 GLU A O 1
ATOM 1407 N N . ARG A 1 185 ? 21.383 1.697 -44.247 1.00 90.62 185 ARG A N 1
ATOM 1408 C CA . ARG A 1 185 ? 21.696 0.704 -43.199 1.00 90.62 185 ARG A CA 1
ATOM 1409 C C . ARG A 1 185 ? 21.890 1.358 -41.828 1.00 90.62 185 ARG A C 1
ATOM 1411 O O . ARG A 1 185 ? 21.311 0.897 -40.840 1.00 90.62 185 ARG A O 1
ATOM 1418 N N . SER A 1 186 ? 22.644 2.455 -41.773 1.00 91.25 186 SER A N 1
ATOM 1419 C CA . SER A 1 186 ? 22.907 3.204 -40.537 1.00 91.25 186 SER A CA 1
ATOM 1420 C C . SER A 1 186 ? 21.632 3.828 -39.954 1.00 91.25 186 SER A C 1
ATOM 1422 O O . SER A 1 186 ? 21.375 3.713 -38.753 1.00 91.25 186 SER A O 1
ATOM 1424 N N . LYS A 1 187 ? 20.773 4.416 -40.800 1.00 93.56 187 LYS A N 1
ATOM 1425 C CA . LYS A 1 187 ? 19.465 4.962 -40.414 1.00 93.56 187 LYS A CA 1
ATOM 1426 C C . LYS A 1 187 ? 18.548 3.865 -39.870 1.00 93.56 187 LYS A C 1
ATOM 1428 O O . LYS A 1 187 ? 17.899 4.075 -38.845 1.00 93.56 187 LYS A O 1
ATOM 1433 N N . LYS A 1 188 ? 18.507 2.691 -40.512 1.00 93.50 188 LYS A N 1
ATOM 1434 C CA . LYS A 1 188 ? 17.701 1.550 -40.049 1.00 93.50 188 LYS A CA 1
ATOM 1435 C C . LYS A 1 188 ? 18.109 1.125 -38.636 1.00 93.50 188 LYS A C 1
ATOM 1437 O O . LYS A 1 188 ? 17.252 1.057 -37.760 1.00 93.50 188 LYS A O 1
ATOM 1442 N N . ALA A 1 189 ? 19.408 0.941 -38.386 1.00 93.12 189 ALA A N 1
ATOM 1443 C CA . ALA A 1 189 ? 19.923 0.629 -37.050 1.00 93.12 189 ALA A CA 1
ATOM 1444 C C . ALA A 1 189 ? 19.600 1.734 -36.021 1.00 93.12 189 ALA A C 1
ATOM 1446 O O . ALA A 1 189 ? 19.169 1.443 -34.903 1.00 93.12 189 ALA A O 1
ATOM 1447 N N . TRP A 1 190 ? 19.741 3.008 -36.407 1.00 93.69 190 TRP A N 1
ATOM 1448 C CA . TRP A 1 190 ? 19.400 4.148 -35.552 1.00 93.69 190 TRP A CA 1
ATOM 1449 C C . TRP A 1 190 ? 17.915 4.185 -35.171 1.00 93.69 190 TRP A C 1
ATOM 1451 O O . TRP A 1 190 ? 17.593 4.450 -34.009 1.00 93.69 190 TRP A O 1
ATOM 1461 N N . SER A 1 191 ? 17.019 3.902 -36.122 1.00 93.75 191 SER A N 1
ATOM 1462 C CA . SER A 1 191 ? 15.573 3.827 -35.897 1.00 93.75 191 SER A CA 1
ATOM 1463 C C . SER A 1 191 ? 15.216 2.680 -34.953 1.00 93.75 191 SER A C 1
ATOM 1465 O O . SER A 1 191 ? 14.552 2.940 -33.954 1.00 93.75 191 SER A O 1
ATOM 1467 N N . THR A 1 192 ? 15.744 1.466 -35.163 1.00 95.81 192 THR A N 1
ATOM 1468 C CA . THR A 1 192 ? 15.516 0.320 -34.261 1.00 95.81 192 THR A CA 1
ATOM 1469 C C . THR A 1 192 ? 15.867 0.651 -32.807 1.00 95.81 192 THR A C 1
ATOM 1471 O O . THR A 1 192 ? 15.047 0.453 -31.915 1.00 95.81 192 THR A O 1
ATOM 1474 N N . VAL A 1 193 ? 17.046 1.237 -32.560 1.00 95.38 193 VAL A N 1
ATOM 1475 C CA . VAL A 1 193 ? 17.477 1.641 -31.204 1.00 95.38 193 VAL A CA 1
ATOM 1476 C C . VAL A 1 193 ? 16.617 2.774 -30.629 1.00 95.38 193 VAL A C 1
ATOM 1478 O O . VAL A 1 193 ? 16.500 2.912 -29.413 1.00 95.38 193 VAL A O 1
ATOM 1481 N N . THR A 1 194 ? 16.018 3.614 -31.474 1.00 94.31 194 THR A N 1
ATOM 1482 C CA . THR A 1 194 ? 15.140 4.703 -31.012 1.00 94.31 194 THR A CA 1
ATOM 1483 C C . THR A 1 194 ? 13.764 4.176 -30.625 1.00 94.31 194 THR A C 1
ATOM 1485 O O . THR A 1 194 ? 13.266 4.552 -29.568 1.00 94.31 194 THR A O 1
ATOM 1488 N N . ASN A 1 195 ? 13.215 3.242 -31.406 1.00 94.75 195 ASN A N 1
ATOM 1489 C CA . ASN A 1 195 ? 11.968 2.550 -31.089 1.00 94.75 195 ASN A CA 1
ATOM 1490 C C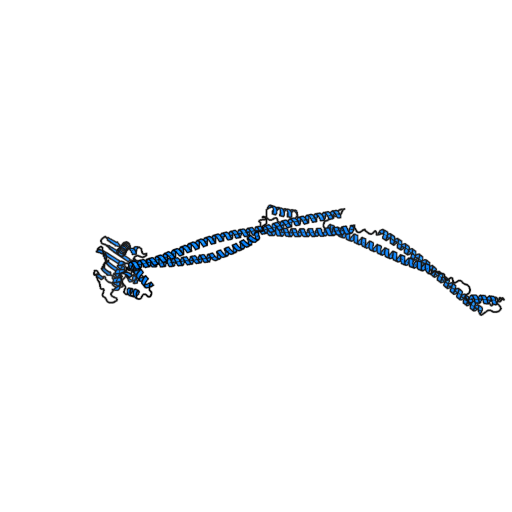 . ASN A 1 195 ? 12.112 1.752 -29.784 1.00 94.75 195 ASN A C 1
ATOM 1492 O O . ASN A 1 195 ? 11.329 1.964 -28.869 1.00 94.75 195 ASN A O 1
ATOM 1496 N N . GLN A 1 196 ? 13.191 0.973 -29.626 1.00 95.31 196 GLN A N 1
ATOM 1497 C CA . GLN A 1 196 ? 13.470 0.254 -28.375 1.00 95.31 196 GLN A CA 1
ATOM 1498 C C . GLN A 1 196 ? 13.490 1.195 -27.154 1.00 95.31 196 GLN A C 1
ATOM 1500 O O . GLN A 1 196 ? 12.899 0.891 -26.124 1.00 95.31 196 GLN A O 1
ATOM 1505 N N . ARG A 1 197 ? 14.124 2.371 -27.262 1.00 93.94 197 ARG A N 1
ATOM 1506 C CA . ARG A 1 197 ? 14.140 3.373 -26.177 1.00 93.94 197 ARG A CA 1
ATOM 1507 C C . ARG A 1 197 ? 12.763 3.973 -25.887 1.00 93.94 197 ARG A C 1
ATOM 1509 O O . ARG A 1 197 ? 12.523 4.405 -24.762 1.00 93.94 197 ARG A O 1
ATOM 1516 N N . GLN A 1 198 ? 11.889 4.038 -26.888 1.00 94.94 198 GLN A N 1
ATOM 1517 C CA . GLN A 1 198 ? 10.507 4.483 -26.738 1.00 94.94 198 GLN A CA 1
ATOM 1518 C C . GLN A 1 198 ? 9.652 3.407 -26.049 1.00 94.94 198 GLN A C 1
ATOM 1520 O O . GLN A 1 198 ? 8.890 3.744 -25.144 1.00 94.94 198 GLN A O 1
ATOM 1525 N N . ASP A 1 199 ? 9.858 2.133 -26.382 1.00 94.94 199 ASP A N 1
ATOM 1526 C CA . ASP A 1 199 ? 9.229 0.996 -25.701 1.00 94.94 199 ASP A CA 1
ATOM 1527 C C . ASP A 1 199 ? 9.699 0.906 -24.233 1.00 94.94 199 ASP A C 1
ATOM 1529 O O . ASP A 1 199 ? 8.888 0.761 -23.322 1.00 94.94 199 ASP A O 1
ATOM 1533 N N . GLU A 1 200 ? 10.998 1.105 -23.969 1.00 94.31 200 GLU A N 1
ATOM 1534 C CA . GLU A 1 200 ? 11.587 1.175 -22.618 1.00 94.31 200 GLU A CA 1
ATOM 1535 C C . GLU A 1 200 ? 11.090 2.371 -21.781 1.00 94.31 200 GLU A C 1
ATOM 1537 O O . GLU A 1 200 ? 11.157 2.332 -20.550 1.00 94.31 200 GLU A O 1
ATOM 1542 N N . LEU A 1 201 ? 10.606 3.447 -22.411 1.00 95.94 201 LEU A N 1
ATOM 1543 C CA . LEU A 1 201 ? 10.048 4.614 -21.716 1.00 95.94 201 LEU A CA 1
ATOM 1544 C C . LEU A 1 201 ? 8.626 4.351 -21.198 1.00 95.94 201 LEU A C 1
ATOM 1546 O O . LEU A 1 201 ? 8.238 4.890 -20.157 1.00 95.94 201 LEU A O 1
ATOM 1550 N N . GLN A 1 202 ? 7.847 3.531 -21.902 1.00 93.81 202 GLN A N 1
ATOM 1551 C CA . GLN A 1 202 ? 6.448 3.275 -21.573 1.00 93.81 202 GLN A CA 1
ATOM 1552 C C . GLN A 1 202 ? 6.221 2.708 -20.152 1.00 93.81 202 GLN A C 1
ATOM 1554 O O . GLN A 1 202 ? 5.449 3.328 -19.415 1.00 93.81 202 GLN A O 1
ATOM 1559 N N . PRO A 1 203 ? 6.930 1.662 -19.671 1.00 96.25 203 PRO A N 1
ATOM 1560 C CA . PRO A 1 203 ? 6.755 1.173 -18.299 1.00 96.25 203 PRO A CA 1
ATOM 1561 C C . PRO A 1 203 ? 7.210 2.184 -17.231 1.00 96.25 203 PRO A C 1
ATOM 1563 O O . PRO A 1 203 ? 6.708 2.166 -16.107 1.00 96.25 203 PRO A O 1
ATOM 1566 N N . VAL A 1 204 ? 8.133 3.101 -17.557 1.00 94.19 204 VAL A N 1
ATOM 1567 C CA . VAL A 1 204 ? 8.550 4.174 -16.633 1.00 94.19 204 VAL A CA 1
ATOM 1568 C C . VAL A 1 204 ? 7.443 5.224 -16.492 1.00 94.19 204 VAL A C 1
ATOM 1570 O O . VAL A 1 204 ? 7.156 5.659 -15.375 1.00 94.19 204 VAL A O 1
ATOM 1573 N N . ARG A 1 205 ? 6.767 5.581 -17.595 1.00 94.94 205 ARG A N 1
ATOM 1574 C CA . ARG A 1 205 ? 5.575 6.448 -17.579 1.00 94.94 205 ARG A CA 1
ATOM 1575 C C . ARG A 1 205 ? 4.411 5.810 -16.814 1.00 94.94 205 ARG A C 1
ATOM 1577 O O . ARG A 1 205 ? 3.800 6.483 -15.991 1.00 94.94 205 ARG A O 1
ATOM 1584 N N . GLU A 1 206 ? 4.142 4.521 -17.025 1.00 94.75 206 GLU A N 1
ATOM 1585 C CA . GLU A 1 206 ? 3.099 3.786 -16.291 1.00 94.75 206 GLU A CA 1
ATOM 1586 C C . GLU A 1 206 ? 3.394 3.742 -14.781 1.00 94.75 206 GLU A C 1
ATOM 1588 O O . GLU A 1 206 ? 2.520 4.039 -13.961 1.00 94.75 206 GLU A O 1
ATOM 1593 N N . ARG A 1 207 ? 4.649 3.464 -14.389 1.00 94.44 207 ARG A N 1
ATOM 1594 C CA . ARG A 1 207 ? 5.074 3.528 -12.980 1.00 94.44 207 ARG A CA 1
ATOM 1595 C C . ARG A 1 207 ? 4.878 4.926 -12.390 1.00 94.44 207 ARG A C 1
ATOM 1597 O O . ARG A 1 207 ? 4.376 5.032 -11.271 1.00 94.44 207 ARG A O 1
ATOM 1604 N N . LEU A 1 208 ? 5.244 5.978 -13.128 1.00 95.62 208 LEU A N 1
ATOM 1605 C CA . LEU A 1 208 ? 5.023 7.359 -12.703 1.00 95.62 208 LEU A CA 1
ATOM 1606 C C . LEU A 1 208 ? 3.528 7.633 -12.473 1.00 95.62 208 LEU A C 1
ATOM 1608 O O . LEU A 1 208 ? 3.178 8.088 -11.386 1.00 95.62 208 LEU A O 1
ATOM 1612 N N . SER A 1 209 ? 2.642 7.270 -13.409 1.00 94.88 209 SER A N 1
ATOM 1613 C CA . SER A 1 209 ? 1.199 7.513 -13.250 1.00 94.88 209 SER A CA 1
ATOM 1614 C C . SER A 1 209 ? 0.587 6.776 -12.052 1.00 94.88 209 SER A C 1
ATOM 1616 O O . SER A 1 209 ? -0.280 7.318 -11.370 1.00 94.88 209 SER A O 1
ATOM 1618 N N . ILE A 1 210 ? 1.063 5.562 -11.740 1.00 95.19 210 ILE A N 1
ATOM 1619 C CA . ILE A 1 210 ? 0.623 4.803 -10.554 1.00 95.19 210 ILE A CA 1
ATOM 1620 C C . ILE A 1 210 ? 1.051 5.522 -9.264 1.00 95.19 210 ILE A C 1
ATOM 1622 O O . ILE A 1 210 ? 0.266 5.617 -8.318 1.00 95.19 210 ILE A O 1
ATOM 1626 N N . ILE A 1 211 ? 2.279 6.041 -9.209 1.00 92.75 211 ILE A N 1
ATOM 1627 C CA . ILE A 1 211 ? 2.785 6.766 -8.035 1.00 92.75 211 ILE A CA 1
ATOM 1628 C C . ILE A 1 211 ? 2.076 8.116 -7.882 1.00 92.75 211 ILE A C 1
ATOM 1630 O O . ILE A 1 211 ? 1.710 8.478 -6.767 1.00 92.75 211 ILE A O 1
ATOM 1634 N N . GLU A 1 212 ? 1.805 8.828 -8.978 1.00 92.75 212 GLU A N 1
ATOM 1635 C CA . GLU A 1 212 ? 1.040 10.079 -8.960 1.00 92.75 212 GLU A CA 1
ATOM 1636 C C . GLU A 1 212 ? -0.405 9.873 -8.483 1.00 92.75 212 GLU A C 1
ATOM 1638 O O . GLU A 1 212 ? -0.875 10.646 -7.649 1.00 92.75 212 GLU A O 1
ATOM 1643 N N . ALA A 1 213 ? -1.076 8.797 -8.909 1.00 92.12 213 ALA A N 1
ATOM 1644 C CA . ALA A 1 213 ? -2.410 8.442 -8.418 1.00 92.12 213 ALA A CA 1
ATOM 1645 C C . ALA A 1 213 ? -2.414 8.101 -6.913 1.00 92.12 213 ALA A C 1
ATOM 1647 O O . ALA A 1 213 ? -3.255 8.586 -6.155 1.00 92.12 213 ALA A O 1
ATOM 1648 N N . ARG A 1 214 ? -1.433 7.317 -6.440 1.00 89.69 214 ARG A N 1
ATOM 1649 C CA . ARG A 1 214 ? -1.269 7.029 -4.999 1.00 89.69 214 ARG A CA 1
ATOM 1650 C C . ARG A 1 214 ? -0.960 8.288 -4.192 1.00 89.69 214 ARG A C 1
ATOM 1652 O O . ARG A 1 214 ? -1.402 8.413 -3.047 1.00 89.69 214 ARG A O 1
ATOM 1659 N N . LEU A 1 215 ? -0.196 9.214 -4.774 1.00 91.06 215 LEU A N 1
ATOM 1660 C CA . LEU A 1 215 ? 0.136 10.494 -4.164 1.00 91.06 215 LEU A CA 1
ATOM 1661 C C . LEU A 1 215 ? -1.110 11.372 -4.013 1.00 91.06 215 LEU A C 1
ATOM 1663 O O . LEU A 1 215 ? -1.291 11.951 -2.941 1.00 91.06 215 LEU A O 1
ATOM 1667 N N . SER A 1 216 ? -1.963 11.470 -5.040 1.00 87.69 216 SER A N 1
ATOM 1668 C CA . SER A 1 216 ? -3.201 12.255 -4.961 1.00 87.69 216 SER A CA 1
ATOM 1669 C C . SER A 1 216 ? -4.154 11.672 -3.919 1.00 87.69 216 SER A C 1
ATOM 1671 O O . SER A 1 216 ? -4.539 12.391 -3.001 1.00 87.69 216 SER A O 1
ATOM 1673 N N . GLU A 1 217 ? -4.415 10.360 -3.958 1.00 87.06 217 GLU A N 1
ATOM 1674 C CA . GLU A 1 217 ? -5.266 9.655 -2.985 1.00 87.06 217 GLU A CA 1
ATOM 1675 C C . GLU A 1 217 ? -4.781 9.855 -1.532 1.00 87.06 217 GLU A C 1
ATOM 1677 O O . GLU A 1 217 ? -5.567 10.139 -0.624 1.00 87.06 217 GLU A O 1
ATOM 1682 N N . SER A 1 218 ? -3.468 9.754 -1.301 1.00 81.88 218 SER A N 1
ATOM 1683 C CA . SER A 1 218 ? -2.872 9.966 0.026 1.00 81.88 218 SER A CA 1
ATOM 1684 C C . SER A 1 218 ? -2.924 11.435 0.464 1.00 81.88 218 SER A C 1
ATOM 1686 O O . SER A 1 218 ? -3.176 11.724 1.633 1.00 81.88 218 SER A O 1
ATOM 1688 N N . THR A 1 219 ? -2.724 12.377 -0.464 1.00 81.50 219 THR A N 1
ATOM 1689 C CA . THR A 1 219 ? -2.765 13.820 -0.174 1.00 81.50 219 THR A CA 1
ATOM 1690 C C . THR A 1 219 ? -4.189 14.289 0.135 1.00 81.50 219 THR A C 1
ATOM 1692 O O . THR A 1 219 ? -4.380 15.040 1.089 1.00 81.50 219 THR A O 1
ATOM 1695 N N . GLU A 1 220 ? -5.196 13.804 -0.597 1.00 79.88 220 GLU A N 1
ATOM 1696 C CA . GLU A 1 220 ? -6.614 14.080 -0.330 1.00 79.88 220 GLU A CA 1
ATOM 1697 C C . GLU A 1 220 ? -7.015 13.600 1.069 1.00 79.88 220 GLU A C 1
ATOM 1699 O O . GLU A 1 220 ? -7.537 14.388 1.862 1.00 79.88 220 GLU A O 1
ATOM 1704 N N . ARG A 1 221 ? -6.668 12.355 1.430 1.00 73.25 221 ARG A N 1
ATOM 1705 C CA . ARG A 1 221 ? -6.879 11.810 2.787 1.00 73.25 221 ARG A CA 1
ATOM 1706 C C . ARG A 1 221 ? -6.167 12.612 3.881 1.00 73.25 221 ARG A C 1
ATOM 1708 O O . ARG A 1 221 ? -6.677 12.703 4.993 1.00 73.25 221 ARG A O 1
ATOM 1715 N N . SER A 1 222 ? -5.007 13.196 3.581 1.00 68.75 222 SER A N 1
ATOM 1716 C CA . SER A 1 222 ? -4.211 13.977 4.537 1.00 68.75 222 SER A CA 1
ATOM 1717 C C . SER A 1 222 ? -4.602 15.460 4.623 1.00 68.75 222 SER A C 1
ATOM 1719 O O . SER A 1 222 ? -4.059 16.173 5.466 1.00 68.75 222 SER A O 1
ATOM 1721 N N . SER A 1 223 ? -5.526 15.950 3.790 1.00 59.94 223 SER A N 1
ATOM 1722 C CA . SER A 1 223 ? -5.899 17.377 3.729 1.00 59.94 223 SER A CA 1
ATOM 1723 C C . SER A 1 223 ? -6.576 17.925 5.000 1.00 59.94 223 SER A C 1
ATOM 1725 O O . SER A 1 223 ? -6.665 19.137 5.176 1.00 59.94 223 SER A O 1
ATOM 1727 N N . GLN A 1 224 ? -6.996 17.044 5.914 1.00 60.00 224 GLN A N 1
ATOM 1728 C CA . GLN A 1 224 ? -7.617 17.360 7.210 1.00 60.00 224 GLN A CA 1
ATOM 1729 C C . GLN A 1 224 ? -6.620 17.288 8.393 1.00 60.00 224 GLN A C 1
ATOM 1731 O O . GLN A 1 224 ? -7.003 16.965 9.519 1.00 60.00 224 GLN A O 1
ATOM 1736 N N . ALA A 1 225 ? -5.325 17.510 8.144 1.00 56.06 225 ALA A N 1
ATOM 1737 C CA . ALA A 1 225 ? -4.271 17.318 9.142 1.00 56.06 225 ALA A CA 1
ATOM 1738 C C . ALA A 1 225 ? -4.393 18.254 10.362 1.00 56.06 225 ALA A C 1
ATOM 1740 O O . ALA A 1 225 ? -4.554 19.469 10.239 1.00 56.06 225 ALA A O 1
ATOM 1741 N N . LEU A 1 226 ? -4.237 17.671 11.553 1.00 60.12 226 LEU A N 1
ATOM 1742 C CA . LEU A 1 226 ? -4.028 18.399 12.804 1.00 60.12 226 LEU A CA 1
ATOM 1743 C C . LEU A 1 226 ? -2.574 18.910 12.884 1.00 60.12 226 LEU A C 1
ATOM 1745 O O . LEU A 1 226 ? -1.690 18.358 12.224 1.00 60.12 226 LEU A O 1
ATOM 1749 N N . PRO A 1 227 ? -2.279 19.934 13.710 1.00 65.81 227 PRO A N 1
ATOM 1750 C CA . PRO A 1 227 ? -0.908 20.397 13.907 1.00 65.81 227 PRO A CA 1
ATOM 1751 C C . PRO A 1 227 ? -0.001 19.282 14.448 1.00 65.81 227 PRO A C 1
ATOM 1753 O O . PRO A 1 227 ? -0.410 18.484 15.299 1.00 65.81 227 PRO A O 1
ATOM 1756 N N . ALA A 1 228 ? 1.244 19.270 13.963 1.00 67.25 228 ALA A N 1
ATOM 1757 C CA . ALA A 1 228 ? 2.258 18.270 14.287 1.00 67.25 228 ALA A CA 1
ATOM 1758 C C . ALA A 1 228 ? 2.487 18.102 15.803 1.00 67.25 228 ALA A C 1
ATOM 1760 O O . ALA A 1 228 ? 2.280 19.023 16.597 1.00 67.25 228 ALA A O 1
ATOM 1761 N N . ILE A 1 229 ? 2.939 16.911 16.207 1.00 74.81 229 ILE A N 1
ATOM 1762 C CA . ILE A 1 229 ? 3.271 16.614 17.606 1.00 74.81 229 ILE A CA 1
ATOM 1763 C C . ILE A 1 229 ? 4.484 17.444 18.030 1.00 74.81 229 ILE A C 1
ATOM 1765 O O . ILE A 1 229 ? 5.562 17.312 17.453 1.00 74.81 229 ILE A O 1
ATOM 1769 N N . THR A 1 230 ? 4.333 18.242 19.086 1.00 78.38 230 THR A N 1
ATOM 1770 C CA . THR A 1 230 ? 5.474 18.836 19.785 1.00 78.38 230 THR A CA 1
ATOM 1771 C C . THR A 1 230 ? 6.071 17.816 20.755 1.00 78.38 230 THR A C 1
ATOM 1773 O O . THR A 1 230 ? 5.346 17.115 21.465 1.00 78.38 230 THR A O 1
ATOM 1776 N N . SER A 1 231 ? 7.405 17.738 20.807 1.00 78.44 231 SER A N 1
ATOM 1777 C CA . SER A 1 231 ? 8.123 16.865 21.756 1.00 78.44 231 SER A CA 1
ATOM 1778 C C . SER A 1 231 ? 7.719 17.152 23.210 1.00 78.44 231 SER A C 1
ATOM 1780 O O . SER A 1 231 ? 7.569 16.241 24.020 1.00 78.44 231 SER A O 1
ATOM 1782 N N . GLU A 1 232 ? 7.435 18.421 23.512 1.00 82.06 232 GLU A N 1
ATOM 1783 C CA . GLU A 1 232 ? 6.975 18.880 24.820 1.00 82.06 232 GLU A CA 1
ATOM 1784 C C . GLU A 1 232 ? 5.608 18.301 25.221 1.00 82.06 232 GLU A C 1
ATOM 1786 O O . GLU A 1 232 ? 5.499 17.722 26.298 1.00 82.06 232 GLU A O 1
ATOM 1791 N N . ALA A 1 233 ? 4.582 18.367 24.359 1.00 83.25 233 ALA A N 1
ATOM 1792 C CA . ALA A 1 233 ? 3.259 17.816 24.679 1.00 83.25 233 ALA A CA 1
ATOM 1793 C C . ALA A 1 233 ? 3.295 16.287 24.848 1.00 83.25 233 ALA A C 1
ATOM 1795 O O . ALA A 1 233 ? 2.610 15.729 25.706 1.00 83.25 233 ALA A O 1
ATOM 1796 N N . TRP A 1 234 ? 4.133 15.611 24.057 1.00 86.44 234 TRP A N 1
ATOM 1797 C CA . TRP A 1 234 ? 4.389 14.179 24.188 1.00 86.44 234 TRP A CA 1
ATOM 1798 C C . TRP A 1 234 ? 5.070 13.843 25.526 1.00 86.44 234 TRP A C 1
ATOM 1800 O O . TRP A 1 234 ? 4.596 12.979 26.261 1.00 86.44 234 TRP A O 1
ATOM 1810 N N . GLY A 1 235 ? 6.143 14.558 25.883 1.00 86.19 235 GLY A N 1
ATOM 1811 C CA . GLY A 1 235 ? 6.856 14.374 27.151 1.00 86.19 235 GLY A CA 1
ATOM 1812 C C . GLY A 1 235 ? 5.990 14.668 28.379 1.00 86.19 235 GLY A C 1
ATOM 1813 O O . GLY A 1 235 ? 5.976 13.875 29.319 1.00 86.19 235 GLY A O 1
ATOM 1814 N N . GLN A 1 236 ? 5.209 15.752 28.350 1.00 88.19 236 GLN A N 1
ATOM 1815 C CA . GLN A 1 236 ? 4.263 16.098 29.415 1.00 88.19 236 GLN A CA 1
ATOM 1816 C C . GLN A 1 236 ? 3.215 14.997 29.625 1.00 88.19 236 GLN A C 1
ATOM 1818 O O . GLN A 1 236 ? 2.882 14.681 30.767 1.00 88.19 236 GLN A O 1
ATOM 1823 N N . TRP A 1 237 ? 2.701 14.377 28.559 1.00 91.31 237 TRP A N 1
ATOM 1824 C CA . TRP A 1 237 ? 1.741 13.278 28.687 1.00 91.31 237 TRP A CA 1
ATOM 1825 C C . TRP A 1 237 ? 2.349 12.060 29.401 1.00 91.31 237 TRP A C 1
ATOM 1827 O O . TRP A 1 237 ? 1.773 11.578 30.376 1.00 91.31 237 TRP A O 1
ATOM 1837 N N . TRP A 1 238 ? 3.554 11.632 29.008 1.00 88.88 238 TRP A N 1
ATOM 1838 C CA . TRP A 1 238 ? 4.275 10.545 29.685 1.00 88.88 238 TRP A CA 1
ATOM 1839 C C . TRP A 1 238 ? 4.606 10.858 31.153 1.00 88.88 238 TRP A C 1
ATOM 1841 O O . TRP A 1 238 ? 4.462 9.989 32.012 1.00 88.88 238 TRP A O 1
ATOM 1851 N N . GLN A 1 239 ? 4.972 12.102 31.473 1.00 87.94 239 GLN A N 1
ATOM 1852 C CA . GLN A 1 239 ? 5.194 12.530 32.859 1.00 87.94 239 GLN A CA 1
ATOM 1853 C C . GLN A 1 239 ? 3.912 12.460 33.703 1.00 87.94 239 GLN A C 1
ATOM 1855 O O . GLN A 1 239 ? 3.955 11.993 34.840 1.00 87.94 239 GLN A O 1
ATOM 1860 N N . ASN A 1 240 ? 2.763 12.861 33.148 1.00 88.75 240 ASN A N 1
ATOM 1861 C CA . ASN A 1 240 ? 1.471 12.735 33.830 1.00 88.75 240 ASN A CA 1
ATOM 1862 C C . ASN A 1 240 ? 1.077 11.263 34.075 1.00 88.75 240 ASN A C 1
ATOM 1864 O O . ASN A 1 240 ? 0.478 10.966 35.105 1.00 88.75 240 ASN A O 1
ATOM 1868 N N . LEU A 1 241 ? 1.432 10.335 33.175 1.00 87.62 241 LEU A N 1
ATOM 1869 C CA . LEU A 1 241 ? 1.240 8.894 33.401 1.00 87.62 241 LEU A CA 1
ATOM 1870 C C . LEU A 1 241 ? 2.110 8.373 34.550 1.00 87.62 241 LEU A C 1
ATOM 1872 O O . LEU A 1 241 ? 1.610 7.677 35.433 1.00 87.62 241 LEU A O 1
ATOM 1876 N N . ALA A 1 242 ? 3.391 8.749 34.574 1.00 86.00 242 ALA A N 1
ATOM 1877 C CA . ALA A 1 242 ? 4.313 8.348 35.635 1.00 86.00 242 ALA A CA 1
ATOM 1878 C C . ALA A 1 242 ? 3.870 8.870 37.018 1.00 86.00 242 ALA A C 1
ATOM 1880 O O . ALA A 1 242 ? 3.967 8.149 38.009 1.00 86.00 242 ALA A O 1
ATOM 1881 N N . GLN A 1 243 ? 3.310 10.086 37.086 1.00 86.44 243 GLN A N 1
ATOM 1882 C CA . GLN A 1 243 ? 2.723 10.647 38.313 1.00 86.44 243 GLN A CA 1
ATOM 1883 C C . GLN A 1 243 ? 1.505 9.862 38.829 1.00 86.44 243 GLN A C 1
ATOM 1885 O O . GLN A 1 243 ? 1.246 9.872 40.029 1.00 86.44 243 GLN A O 1
ATOM 1890 N N . LEU A 1 244 ? 0.783 9.153 37.954 1.00 83.44 244 LEU A N 1
ATOM 1891 C CA . LEU A 1 244 ? -0.316 8.252 38.328 1.00 83.44 244 LEU A CA 1
ATOM 1892 C C . LEU A 1 244 ? 0.160 6.834 38.701 1.00 83.44 244 LEU A C 1
ATOM 1894 O O . LEU A 1 244 ? -0.665 5.946 38.902 1.00 83.44 244 LEU A O 1
ATOM 1898 N N . GLY A 1 245 ? 1.474 6.600 38.788 1.00 78.88 245 GLY A N 1
ATOM 1899 C CA . GLY 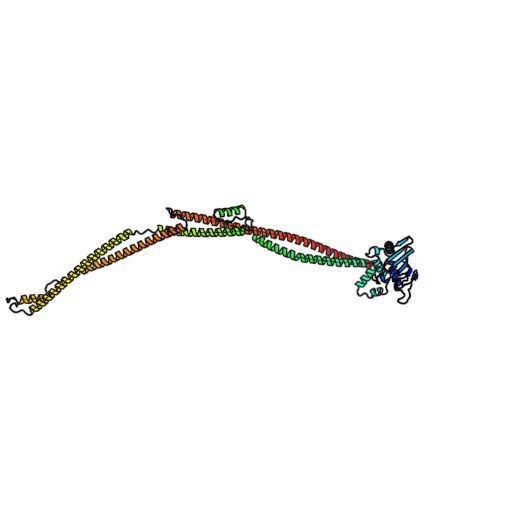A 1 245 ? 2.051 5.298 39.143 1.00 78.88 245 GLY A CA 1
ATOM 1900 C C . GLY A 1 245 ? 2.014 4.257 38.018 1.00 78.88 245 GLY A C 1
ATOM 1901 O O . GLY A 1 245 ? 2.306 3.086 38.259 1.00 78.88 245 GLY A O 1
ATOM 1902 N N . LEU A 1 246 ? 1.676 4.660 36.789 1.00 78.69 246 LEU A N 1
ATOM 1903 C CA . LEU A 1 246 ? 1.647 3.766 35.634 1.00 78.69 246 LEU A CA 1
ATOM 1904 C C . LEU A 1 246 ? 3.073 3.467 35.158 1.00 78.69 246 LEU A C 1
ATOM 1906 O O . LEU A 1 246 ? 3.750 4.328 34.595 1.00 78.69 246 LEU A O 1
ATOM 1910 N N . SER A 1 247 ? 3.522 2.227 35.365 1.00 67.06 247 SER A N 1
ATOM 1911 C CA . SER A 1 247 ? 4.845 1.757 34.939 1.00 67.06 247 SER A CA 1
ATOM 1912 C C . SER A 1 247 ? 4.871 1.480 33.433 1.00 67.06 247 SER A C 1
ATOM 1914 O O . SER A 1 247 ? 4.771 0.336 32.986 1.00 67.06 247 SER A O 1
ATOM 1916 N N . VAL A 1 248 ? 4.977 2.544 32.636 1.00 72.06 248 VAL A N 1
ATOM 1917 C CA . VAL A 1 248 ? 5.129 2.456 31.180 1.00 72.06 248 VAL A CA 1
ATOM 1918 C C . VAL A 1 248 ? 6.422 3.146 30.759 1.00 72.06 248 VAL A C 1
ATOM 1920 O O . VAL A 1 248 ? 6.712 4.263 31.184 1.00 72.06 248 VAL A O 1
ATOM 1923 N N . ALA A 1 249 ? 7.210 2.475 29.919 1.00 73.56 249 ALA A N 1
ATOM 1924 C CA . ALA A 1 249 ? 8.455 3.024 29.401 1.00 73.56 249 ALA A CA 1
ATOM 1925 C C . ALA A 1 249 ? 8.179 4.256 28.524 1.00 73.56 249 ALA A C 1
ATOM 1927 O O . ALA A 1 249 ? 7.471 4.167 27.519 1.00 73.56 249 ALA A O 1
ATOM 1928 N N . GLN A 1 250 ? 8.757 5.401 28.893 1.00 77.88 250 GLN A N 1
ATOM 1929 C CA . GLN A 1 250 ? 8.711 6.606 28.073 1.00 77.88 250 GLN A CA 1
ATOM 1930 C C . GLN A 1 250 ? 9.575 6.405 26.821 1.00 77.88 250 GLN A C 1
ATOM 1932 O O . GLN A 1 250 ? 10.773 6.147 26.913 1.00 77.88 250 GLN A O 1
ATOM 1937 N N . VAL A 1 251 ? 8.959 6.562 25.652 1.00 81.88 251 VAL A N 1
ATOM 1938 C CA . VAL A 1 251 ? 9.602 6.433 24.336 1.00 81.88 251 VAL A CA 1
ATOM 1939 C C . VAL A 1 251 ? 9.606 7.799 23.645 1.00 81.88 251 VAL A C 1
ATOM 1941 O O . VAL A 1 251 ? 8.671 8.580 23.821 1.00 81.88 251 VAL A O 1
ATOM 1944 N N . GLU A 1 252 ? 10.629 8.115 22.850 1.00 79.94 252 GLU A N 1
ATOM 1945 C CA . GLU A 1 252 ? 10.654 9.337 22.031 1.00 79.94 252 GLU A CA 1
ATOM 1946 C C . GLU A 1 252 ? 9.568 9.320 20.942 1.00 79.94 252 GLU A C 1
ATOM 1948 O O . GLU A 1 252 ? 9.328 8.292 20.311 1.00 79.94 252 GLU A O 1
ATOM 1953 N N . SER A 1 253 ? 8.954 10.472 20.651 1.00 72.75 253 SER A N 1
ATOM 1954 C CA . SER A 1 253 ? 7.878 10.587 19.648 1.00 72.75 253 SER A CA 1
ATOM 1955 C C . SER A 1 253 ? 8.305 10.233 18.216 1.00 72.75 253 SER A C 1
ATOM 1957 O O . SER A 1 253 ? 7.452 9.919 17.390 1.00 72.75 253 SER A O 1
ATOM 1959 N N . ALA A 1 254 ? 9.608 10.267 17.920 1.00 72.62 254 ALA A N 1
ATOM 1960 C CA . ALA A 1 254 ? 10.185 9.887 16.629 1.00 72.62 254 ALA A CA 1
ATOM 1961 C C . ALA A 1 254 ? 10.590 8.398 16.537 1.00 72.62 254 ALA A C 1
ATOM 1963 O O . ALA A 1 254 ? 11.004 7.941 15.470 1.00 72.62 254 ALA A O 1
ATOM 1964 N N . SER A 1 255 ? 10.490 7.629 17.629 1.00 78.94 255 SER A N 1
ATOM 1965 C CA . SER A 1 255 ? 10.849 6.207 17.632 1.00 78.94 255 SER A CA 1
ATOM 1966 C C . SER A 1 255 ? 9.837 5.356 16.860 1.00 78.94 255 SER A C 1
ATOM 1968 O O . SER A 1 255 ? 8.630 5.597 16.899 1.00 78.94 255 SER A O 1
ATOM 1970 N N . ARG A 1 256 ? 10.317 4.269 16.240 1.00 77.44 256 ARG A N 1
ATOM 1971 C CA . ARG A 1 256 ? 9.462 3.239 15.618 1.00 77.44 256 ARG A CA 1
ATOM 1972 C C . ARG A 1 256 ? 8.508 2.572 16.614 1.00 77.44 256 ARG A C 1
ATOM 1974 O O . ARG A 1 256 ? 7.467 2.069 16.208 1.00 77.44 256 ARG A O 1
ATOM 1981 N N . GLU A 1 257 ? 8.856 2.579 17.897 1.00 81.94 257 GLU A N 1
ATOM 1982 C CA . GLU A 1 257 ? 8.066 1.976 18.974 1.00 81.94 257 GLU A CA 1
ATOM 1983 C C . GLU A 1 257 ? 6.974 2.914 19.512 1.00 81.94 257 GLU A C 1
ATOM 1985 O O . GLU A 1 257 ? 6.080 2.458 20.229 1.00 81.94 257 GLU A O 1
ATOM 1990 N N . ALA A 1 258 ? 6.995 4.204 19.148 1.00 82.19 258 ALA A N 1
ATOM 1991 C CA . ALA A 1 258 ? 6.059 5.205 19.656 1.00 82.19 258 ALA A CA 1
ATOM 1992 C C . ALA A 1 258 ? 4.570 4.840 19.441 1.00 82.19 258 ALA A C 1
ATOM 1994 O O . ALA A 1 258 ? 3.812 4.988 20.402 1.00 82.19 258 ALA A O 1
ATOM 1995 N N . PRO A 1 259 ? 4.123 4.298 18.280 1.00 83.81 259 PRO A N 1
ATOM 1996 C CA . PRO A 1 259 ? 2.723 3.901 18.080 1.00 83.81 259 PRO A CA 1
ATOM 1997 C C . PRO A 1 259 ? 2.287 2.736 18.983 1.00 83.81 259 PRO A C 1
ATOM 1999 O O . PRO A 1 259 ? 1.186 2.746 19.534 1.00 83.81 259 PRO A O 1
ATOM 2002 N N . SER A 1 260 ? 3.157 1.740 19.180 1.00 85.50 260 SER A N 1
ATOM 2003 C CA . SER A 1 260 ? 2.906 0.610 20.085 1.00 85.50 260 SER A CA 1
ATOM 2004 C C . SER A 1 260 ? 2.951 1.018 21.558 1.00 85.50 260 SER A C 1
ATOM 2006 O O . SER A 1 260 ? 2.138 0.531 22.346 1.00 85.50 260 SER A O 1
ATOM 2008 N N . ALA A 1 261 ? 3.854 1.930 21.928 1.00 86.81 261 ALA A N 1
ATOM 2009 C CA . ALA A 1 261 ? 3.985 2.437 23.289 1.00 86.81 261 ALA A CA 1
ATOM 2010 C C . ALA A 1 261 ? 2.744 3.246 23.690 1.00 86.81 261 ALA A C 1
ATOM 2012 O O . ALA A 1 261 ? 2.106 2.921 24.692 1.00 86.81 261 ALA A O 1
ATOM 2013 N N . ILE A 1 262 ? 2.328 4.222 22.869 1.00 87.50 262 ILE A N 1
ATOM 2014 C CA . ILE A 1 262 ? 1.125 5.018 23.155 1.00 87.50 262 ILE A CA 1
ATOM 2015 C C . ILE A 1 262 ? -0.146 4.162 23.133 1.00 87.50 262 ILE A C 1
ATOM 2017 O O . ILE A 1 262 ? -0.978 4.282 24.028 1.00 87.50 262 ILE A O 1
ATOM 2021 N N . GLY A 1 263 ? -0.269 3.222 22.187 1.00 88.12 263 GLY A N 1
ATOM 2022 C CA . GLY A 1 263 ? -1.402 2.295 22.139 1.00 88.12 263 GLY A CA 1
ATOM 2023 C C . GLY A 1 263 ? -1.481 1.348 23.345 1.00 88.12 263 GLY A C 1
ATOM 2024 O O . GLY A 1 263 ? -2.577 0.956 23.740 1.00 88.12 263 GLY A O 1
ATOM 2025 N N . SER A 1 264 ? -0.346 0.998 23.956 1.00 89.00 264 SER A N 1
ATOM 2026 C CA . SER A 1 264 ? -0.309 0.195 25.188 1.00 89.00 264 SER A CA 1
ATOM 2027 C C . SER A 1 264 ? -0.635 1.043 26.420 1.00 89.00 264 SER A C 1
ATOM 2029 O O . SER A 1 264 ? -1.448 0.631 27.243 1.00 89.00 264 SER A O 1
ATOM 2031 N N . ALA A 1 265 ? -0.096 2.262 26.502 1.00 89.31 265 ALA A N 1
ATOM 2032 C CA . ALA A 1 265 ? -0.403 3.214 27.567 1.00 89.31 265 ALA A CA 1
ATOM 2033 C C . ALA A 1 265 ? -1.886 3.633 27.592 1.00 89.31 265 ALA A C 1
ATOM 2035 O O . ALA A 1 265 ? -2.476 3.705 28.666 1.00 89.31 265 ALA A O 1
ATOM 2036 N N . ILE A 1 266 ? -2.522 3.841 26.431 1.00 91.00 266 ILE A N 1
ATOM 2037 C CA . ILE A 1 266 ? -3.968 4.125 26.339 1.00 91.00 266 ILE A CA 1
ATOM 2038 C C . ILE A 1 266 ? -4.805 2.933 26.834 1.00 91.00 266 ILE A C 1
ATOM 2040 O O . ILE A 1 266 ? -5.806 3.132 27.520 1.00 91.00 266 ILE A O 1
ATOM 2044 N N . LYS A 1 267 ? -4.398 1.691 26.534 1.00 90.12 267 LYS A N 1
ATOM 2045 C CA . LYS A 1 267 ? -5.087 0.488 27.040 1.00 90.12 267 LYS A CA 1
ATOM 2046 C C . LYS A 1 267 ? -4.984 0.364 28.558 1.00 90.12 267 LYS A C 1
ATOM 2048 O O . LYS A 1 267 ? -5.980 0.040 29.197 1.00 90.12 267 LYS A O 1
ATOM 2053 N N . GLU A 1 268 ? -3.810 0.638 29.123 1.00 89.81 268 GLU A N 1
ATOM 2054 C CA . GLU A 1 268 ? -3.611 0.627 30.574 1.00 89.81 268 GLU A CA 1
ATOM 2055 C C . GLU A 1 268 ? -4.398 1.763 31.255 1.00 89.81 268 GLU A C 1
ATOM 2057 O O . GLU A 1 268 ? -5.078 1.525 32.250 1.00 89.81 268 GLU A O 1
ATOM 2062 N N . LEU A 1 269 ? -4.423 2.968 30.667 1.00 90.62 269 LEU A N 1
ATOM 2063 C CA . LEU A 1 269 ? -5.290 4.068 31.111 1.00 90.62 269 LEU A CA 1
ATOM 2064 C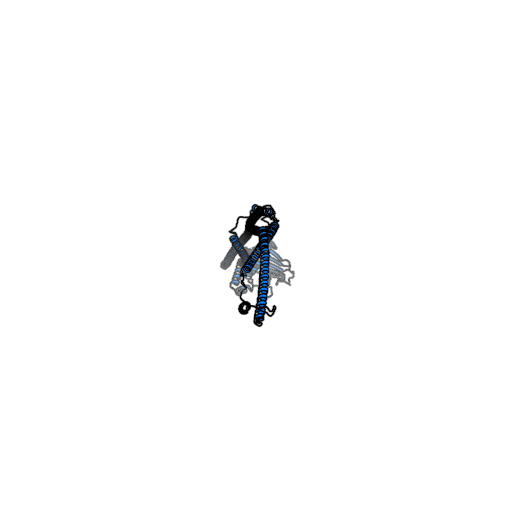 C . LEU A 1 269 ? -6.771 3.666 31.154 1.00 90.62 269 LEU A C 1
ATOM 2066 O O . LEU A 1 269 ? -7.423 3.880 32.173 1.00 90.62 269 LEU A O 1
ATOM 2070 N N . ASP A 1 270 ? -7.312 3.081 30.080 1.00 90.75 270 ASP A N 1
ATOM 2071 C CA . ASP A 1 270 ? -8.720 2.664 30.028 1.00 90.75 270 ASP A CA 1
ATOM 2072 C C . ASP A 1 270 ? -9.005 1.509 31.011 1.00 90.75 270 ASP A C 1
ATOM 2074 O O . ASP A 1 270 ? -10.083 1.459 31.605 1.00 90.75 270 ASP A O 1
ATOM 2078 N N . ALA A 1 271 ? -8.031 0.627 31.272 1.00 91.12 271 ALA A N 1
ATOM 2079 C CA . ALA A 1 271 ? -8.128 -0.388 32.322 1.00 91.12 271 ALA A CA 1
ATOM 2080 C C . ALA A 1 271 ? -8.215 0.242 33.727 1.00 91.12 271 ALA A C 1
ATOM 2082 O O . ALA A 1 271 ? -9.147 -0.071 34.475 1.00 91.12 271 ALA A O 1
ATOM 2083 N N . GLN A 1 272 ? -7.321 1.178 34.068 1.00 90.56 272 GLN A N 1
ATOM 2084 C CA . GLN A 1 272 ? -7.362 1.904 35.345 1.00 90.56 272 GLN A CA 1
ATOM 2085 C C . GLN A 1 272 ? -8.615 2.782 35.483 1.00 90.56 272 GLN A C 1
ATOM 2087 O O . GLN A 1 272 ? -9.215 2.839 36.562 1.00 90.56 272 GLN A O 1
ATOM 2092 N N . ARG A 1 273 ? -9.077 3.415 34.394 1.00 91.81 273 ARG A N 1
ATOM 2093 C CA . ARG A 1 273 ? -10.322 4.200 34.379 1.00 91.81 273 ARG A CA 1
ATOM 2094 C C . ARG A 1 273 ? -11.513 3.306 34.715 1.00 91.81 273 ARG A C 1
ATOM 2096 O O . ARG A 1 273 ? -12.233 3.604 35.660 1.00 91.81 273 ARG A O 1
ATOM 2103 N N . ARG A 1 274 ? -11.656 2.152 34.049 1.00 92.12 274 ARG A N 1
ATOM 2104 C CA . ARG A 1 274 ? -12.720 1.166 34.334 1.00 92.12 274 ARG A CA 1
ATOM 2105 C C . ARG A 1 274 ? -12.653 0.597 35.753 1.00 92.12 274 ARG A C 1
ATOM 2107 O O . ARG A 1 274 ? -13.697 0.333 36.348 1.00 92.12 274 ARG A O 1
ATOM 2114 N N . LEU A 1 275 ? -11.458 0.373 36.305 1.00 91.38 275 LEU A N 1
ATOM 2115 C CA . LEU A 1 275 ? -11.294 -0.061 37.699 1.00 91.38 275 LEU A CA 1
ATOM 2116 C C . LEU A 1 275 ? -11.778 1.021 38.676 1.00 91.38 275 LEU A C 1
ATOM 2118 O O . LEU A 1 275 ? -12.521 0.715 39.612 1.00 91.38 275 LEU A O 1
ATOM 2122 N N . THR A 1 276 ? -11.433 2.281 38.415 1.00 89.81 276 THR A N 1
ATOM 2123 C CA . THR A 1 276 ? -11.853 3.430 39.233 1.00 89.81 276 THR A CA 1
ATOM 2124 C C . THR A 1 276 ? -13.358 3.692 39.116 1.00 89.81 276 THR A C 1
ATOM 2126 O O . THR A 1 276 ? -14.024 3.847 40.135 1.00 89.81 276 THR A O 1
ATOM 2129 N N . GLU A 1 277 ? -13.928 3.626 37.909 1.00 92.50 277 GLU A N 1
ATOM 2130 C CA . GLU A 1 277 ? -15.374 3.716 37.656 1.00 92.50 277 GLU A CA 1
ATOM 2131 C C . GLU A 1 277 ? -16.156 2.635 38.421 1.00 92.50 277 GLU A C 1
ATOM 2133 O O . GLU A 1 277 ? -17.171 2.928 39.051 1.00 92.50 277 GLU A O 1
ATOM 2138 N N . ARG A 1 278 ? -15.668 1.385 38.430 1.00 91.69 278 ARG A N 1
ATOM 2139 C CA . ARG A 1 278 ? -16.268 0.291 39.219 1.00 91.69 278 ARG A CA 1
ATOM 2140 C C . ARG A 1 278 ? -16.171 0.545 40.723 1.00 91.69 278 ARG A C 1
ATOM 2142 O O . ARG A 1 278 ? -17.142 0.296 41.436 1.00 91.69 278 ARG A O 1
ATOM 2149 N N . ARG A 1 279 ? -15.031 1.053 41.212 1.00 89.75 279 ARG A N 1
ATOM 2150 C CA . ARG A 1 279 ? -14.860 1.447 42.622 1.00 89.75 279 ARG A CA 1
ATOM 2151 C C . ARG A 1 279 ? -15.862 2.542 42.995 1.00 89.75 279 ARG A C 1
ATOM 2153 O O . ARG A 1 279 ? -16.539 2.417 44.008 1.00 89.75 279 ARG A O 1
ATOM 2160 N N . LEU A 1 280 ? -16.013 3.557 42.148 1.00 90.62 280 LEU A N 1
ATOM 2161 C CA . LEU A 1 280 ? -16.963 4.656 42.317 1.00 90.62 280 LEU A CA 1
ATOM 2162 C C . LEU A 1 280 ? -18.416 4.162 42.339 1.00 90.62 280 LEU A C 1
ATOM 2164 O O . LEU A 1 280 ? -19.169 4.541 43.231 1.00 90.62 280 LEU A O 1
ATOM 2168 N N . GLN A 1 281 ? -18.801 3.256 41.433 1.00 90.88 281 GLN A N 1
ATOM 2169 C CA . GLN A 1 281 ? -20.126 2.620 41.449 1.00 90.88 281 GLN A CA 1
ATOM 2170 C C . GLN A 1 281 ? -20.381 1.842 42.751 1.00 90.88 281 GLN A C 1
ATOM 2172 O O . GLN A 1 281 ? -21.468 1.943 43.321 1.00 90.88 281 GLN A O 1
ATOM 2177 N N . ALA A 1 282 ? -19.385 1.108 43.259 1.00 89.00 282 ALA A N 1
ATOM 2178 C CA . ALA A 1 282 ? -19.491 0.388 44.528 1.00 89.00 282 ALA A CA 1
ATOM 2179 C C . ALA A 1 282 ? -19.607 1.335 45.740 1.00 89.00 282 ALA A C 1
ATOM 2181 O O . ALA A 1 282 ? -20.432 1.100 46.624 1.00 89.00 282 ALA A O 1
ATOM 2182 N N . LEU A 1 283 ? -18.836 2.429 45.765 1.00 88.25 283 LEU A N 1
ATOM 2183 C CA . LEU A 1 283 ? -18.912 3.460 46.806 1.00 88.25 283 LEU A CA 1
ATOM 2184 C C . LEU A 1 283 ? -20.269 4.190 46.783 1.00 88.25 283 LEU A C 1
ATOM 2186 O O . LEU A 1 283 ? -20.876 4.379 47.835 1.00 88.25 283 LEU A O 1
ATOM 2190 N N . ALA A 1 284 ? -20.788 4.532 45.600 1.00 87.19 284 ALA A N 1
ATOM 2191 C CA . ALA A 1 284 ? -22.103 5.156 45.440 1.00 87.19 284 ALA A CA 1
ATOM 2192 C C . ALA A 1 284 ? -23.251 4.223 45.873 1.00 87.19 284 ALA A C 1
ATOM 2194 O O . ALA A 1 284 ? -24.181 4.657 46.556 1.00 87.19 284 ALA A O 1
ATOM 2195 N N . ALA A 1 285 ? -23.166 2.927 45.546 1.00 88.44 285 ALA A N 1
ATOM 2196 C CA . ALA A 1 285 ? -24.120 1.922 46.016 1.00 88.44 285 ALA A CA 1
ATOM 2197 C C . ALA A 1 285 ? -24.105 1.797 47.551 1.00 88.44 285 ALA A C 1
ATOM 2199 O O . ALA A 1 285 ? -25.163 1.823 48.178 1.00 88.44 285 ALA A O 1
ATOM 2200 N N . LEU A 1 286 ? -22.920 1.755 48.171 1.00 86.81 286 LEU A N 1
ATOM 2201 C CA . LEU A 1 286 ? -22.777 1.776 49.633 1.00 86.81 286 LEU A CA 1
ATOM 2202 C C . LEU A 1 286 ? -23.326 3.060 50.262 1.00 86.81 286 LEU A C 1
ATOM 2204 O O . LEU A 1 286 ? -23.951 3.001 51.318 1.00 86.81 286 LEU A O 1
ATOM 2208 N N . GLN A 1 287 ? -23.138 4.215 49.621 1.00 85.81 287 GLN A N 1
ATOM 2209 C CA . GLN A 1 287 ? -23.677 5.486 50.109 1.00 85.81 287 GLN A CA 1
ATOM 2210 C C . GLN A 1 287 ? -25.213 5.477 50.108 1.00 85.81 287 GLN A C 1
ATOM 2212 O O . GLN A 1 287 ? -25.835 5.982 51.045 1.00 85.81 287 GLN A O 1
ATOM 2217 N N . ALA A 1 288 ? -25.832 4.860 49.097 1.00 85.25 288 ALA A N 1
ATOM 2218 C CA . ALA A 1 288 ? -27.274 4.639 49.053 1.00 85.25 288 ALA A CA 1
ATOM 2219 C C . ALA A 1 288 ? -27.747 3.621 50.112 1.00 85.25 288 ALA A C 1
ATOM 2221 O O . ALA A 1 288 ? -28.736 3.885 50.795 1.00 85.25 288 ALA A O 1
ATOM 2222 N N . GLU A 1 289 ? -27.028 2.506 50.310 1.00 84.19 289 GLU A N 1
ATOM 2223 C CA . GLU A 1 289 ? -27.318 1.525 51.372 1.00 84.19 289 GLU A CA 1
ATOM 2224 C C . GLU A 1 289 ? -27.263 2.173 52.771 1.00 84.19 289 GLU A C 1
ATOM 2226 O O . GLU A 1 289 ? -28.185 1.999 53.568 1.00 84.19 289 GLU A O 1
ATOM 2231 N N . ILE A 1 290 ? -26.235 2.982 53.058 1.00 82.50 290 ILE A N 1
ATOM 2232 C CA . ILE A 1 290 ? -26.063 3.681 54.345 1.00 82.50 290 ILE A CA 1
ATOM 2233 C C . ILE A 1 290 ? -27.182 4.704 54.581 1.00 82.50 290 ILE A C 1
ATOM 2235 O O . ILE A 1 290 ? -27.812 4.670 55.639 1.00 82.50 290 ILE A O 1
ATOM 2239 N N . ARG A 1 291 ? -27.507 5.543 53.584 1.00 81.81 291 ARG A N 1
ATOM 2240 C CA . ARG A 1 291 ? -28.648 6.482 53.653 1.00 81.81 291 ARG A CA 1
ATOM 2241 C C . ARG A 1 291 ? -29.997 5.770 53.812 1.00 81.81 291 ARG A C 1
ATOM 2243 O O . ARG A 1 291 ? -30.928 6.318 54.399 1.00 81.81 291 ARG A O 1
ATOM 2250 N N . GLY A 1 292 ? -30.128 4.550 53.292 1.00 81.00 292 GLY A N 1
ATOM 2251 C CA . GLY A 1 292 ? -31.305 3.707 53.503 1.00 81.00 292 GLY A CA 1
ATOM 2252 C C . GLY A 1 292 ? -31.426 3.186 54.940 1.00 81.00 292 GLY A C 1
ATOM 2253 O O . GLY A 1 292 ? -32.540 3.007 55.429 1.00 81.00 292 GLY A O 1
ATOM 2254 N N . LEU A 1 293 ? -30.300 2.973 55.628 1.00 75.94 293 LEU A N 1
ATOM 2255 C CA . LEU A 1 293 ? -30.260 2.491 57.011 1.00 75.94 293 LEU A CA 1
ATOM 2256 C C . LEU A 1 293 ? -30.452 3.600 58.047 1.00 75.94 293 LEU A C 1
ATOM 2258 O O . LEU A 1 293 ? -31.157 3.365 59.023 1.00 75.94 293 LEU A O 1
ATOM 2262 N N . THR A 1 294 ? -29.904 4.804 57.845 1.00 70.31 294 THR A N 1
ATOM 2263 C CA . THR A 1 294 ? -30.139 5.942 58.762 1.00 70.31 294 THR A CA 1
ATOM 2264 C C . THR A 1 294 ? -31.615 6.346 58.840 1.00 70.31 294 THR A C 1
ATOM 2266 O O . THR A 1 294 ? -32.059 6.838 59.873 1.00 70.31 294 THR A O 1
ATOM 2269 N N . ASN A 1 295 ? -32.401 6.054 57.799 1.00 72.69 295 ASN A N 1
ATOM 2270 C CA . ASN A 1 295 ? -33.852 6.264 57.771 1.00 72.69 295 ASN A CA 1
ATOM 2271 C C . ASN A 1 295 ? -34.687 5.111 58.375 1.00 72.69 295 ASN A C 1
ATOM 2273 O O . ASN A 1 295 ? -35.913 5.218 58.424 1.00 72.69 295 ASN A O 1
ATOM 2277 N N . ARG A 1 296 ? -34.075 4.005 58.830 1.00 72.00 296 ARG A N 1
ATOM 2278 C CA . ARG A 1 296 ? -34.784 2.904 59.508 1.00 72.00 296 ARG A CA 1
ATOM 2279 C C . ARG A 1 296 ? -34.623 3.029 61.031 1.00 72.00 296 ARG A C 1
ATOM 2281 O O . ARG A 1 296 ? -33.543 2.721 61.533 1.00 72.00 296 ARG A O 1
ATOM 2288 N N . PRO A 1 297 ? -35.665 3.429 61.788 1.00 67.75 297 PRO A N 1
ATOM 2289 C CA . PRO A 1 297 ? -35.581 3.459 63.245 1.00 67.75 297 PRO A CA 1
ATOM 2290 C C . PRO A 1 297 ? -35.375 2.040 63.789 1.00 67.75 297 PRO A C 1
ATOM 2292 O O . PRO A 1 297 ? -36.042 1.097 63.357 1.00 67.75 297 PRO A O 1
ATOM 2295 N N . MET A 1 298 ? -34.447 1.878 64.734 1.00 73.12 298 MET A N 1
ATOM 2296 C CA . MET A 1 298 ? -34.190 0.579 65.355 1.00 73.12 298 MET A CA 1
ATOM 2297 C C . MET A 1 298 ? -35.317 0.256 66.351 1.00 73.12 298 MET A C 1
ATOM 2299 O O . MET A 1 298 ? -35.546 1.055 67.259 1.00 73.12 298 MET A O 1
ATOM 2303 N N . PRO A 1 299 ? -36.037 -0.873 66.209 1.00 76.88 299 PRO A N 1
ATOM 2304 C CA . PRO A 1 299 ? -37.166 -1.168 67.082 1.00 76.88 299 PRO A CA 1
ATOM 2305 C C . PRO A 1 299 ? -36.700 -1.517 68.502 1.00 76.88 299 PRO A C 1
ATOM 2307 O O . PRO A 1 299 ? -35.809 -2.344 68.706 1.00 76.88 299 PRO A O 1
ATOM 2310 N N . GLU A 1 300 ? -37.331 -0.894 69.497 1.00 78.56 300 GLU A N 1
ATOM 2311 C CA . GLU A 1 300 ? -37.009 -1.097 70.908 1.00 78.56 300 GLU A CA 1
ATOM 2312 C C . GLU A 1 300 ? -37.568 -2.438 71.411 1.00 78.56 300 GLU A C 1
ATOM 2314 O O . GLU A 1 300 ? -38.763 -2.599 71.657 1.00 78.56 300 GLU A O 1
ATOM 2319 N N . LEU A 1 301 ? -36.686 -3.427 71.586 1.00 83.12 301 LEU A N 1
ATOM 2320 C CA . LEU A 1 301 ? -37.072 -4.778 72.019 1.00 83.12 301 LEU A CA 1
ATOM 2321 C C . LEU A 1 301 ? -37.573 -4.838 73.469 1.00 83.12 301 LEU A C 1
ATOM 2323 O O . LEU A 1 301 ? -38.356 -5.720 73.820 1.00 83.12 301 LEU A O 1
ATOM 2327 N N . GLN A 1 302 ? -37.113 -3.923 74.321 1.00 81.38 302 GLN A N 1
ATOM 2328 C CA . GLN A 1 302 ? -37.378 -3.967 75.757 1.00 81.38 302 GLN A CA 1
ATOM 2329 C C . GLN A 1 302 ? -38.839 -3.655 76.136 1.00 81.38 302 GLN A C 1
ATOM 2331 O O . GLN A 1 302 ? -39.444 -4.518 76.770 1.00 81.38 302 GLN A O 1
ATOM 2336 N N . PRO A 1 303 ? -39.482 -2.559 75.672 1.00 84.56 303 PRO A N 1
ATOM 2337 C CA . PRO A 1 303 ? -40.908 -2.335 75.938 1.00 84.56 303 PRO A CA 1
ATOM 2338 C C . PRO A 1 303 ? -41.811 -3.453 75.382 1.00 84.56 303 PRO A C 1
ATOM 2340 O O . PRO A 1 303 ? -42.848 -3.758 75.971 1.00 84.56 303 PRO A O 1
ATOM 2343 N N . LEU A 1 304 ? -41.415 -4.120 74.288 1.00 83.19 304 LEU A N 1
ATOM 2344 C CA . LEU A 1 304 ? -42.131 -5.289 73.757 1.00 83.19 304 LEU A CA 1
ATOM 2345 C C . LEU A 1 304 ? -42.015 -6.515 74.683 1.00 83.19 304 LEU A C 1
ATOM 2347 O O . LEU A 1 304 ? -43.011 -7.196 74.930 1.00 83.19 304 LEU A O 1
ATOM 2351 N N . ARG A 1 305 ? -40.825 -6.780 75.236 1.00 86.50 305 ARG A N 1
ATOM 2352 C CA . ARG A 1 305 ? -40.597 -7.854 76.222 1.00 86.50 305 ARG A CA 1
ATOM 2353 C C . ARG A 1 305 ? -41.339 -7.590 77.535 1.00 86.50 305 ARG A C 1
ATOM 2355 O O . ARG A 1 305 ? -41.991 -8.496 78.060 1.00 86.50 305 ARG A O 1
ATOM 2362 N N . ASP A 1 306 ? -41.318 -6.352 78.017 1.00 85.69 306 ASP A N 1
ATOM 2363 C CA . ASP A 1 306 ? -42.039 -5.937 79.224 1.00 85.69 306 ASP A CA 1
ATOM 2364 C C . ASP A 1 306 ? -43.564 -6.055 79.029 1.00 85.69 306 ASP A C 1
ATOM 2366 O O . ASP A 1 306 ? -44.279 -6.553 79.901 1.00 85.69 306 ASP A O 1
ATOM 2370 N N . SER A 1 307 ? -44.071 -5.715 77.838 1.00 85.62 307 SER A N 1
ATOM 2371 C CA . SER A 1 307 ? -45.477 -5.926 77.467 1.00 85.62 307 SER A CA 1
ATOM 2372 C C . SER A 1 307 ? -45.872 -7.412 77.464 1.00 85.62 307 SER A C 1
ATOM 2374 O O . SER A 1 307 ? -46.874 -7.788 78.074 1.00 85.62 307 SER A O 1
ATOM 2376 N N . ILE A 1 308 ? -45.063 -8.293 76.858 1.00 89.12 308 ILE A N 1
ATOM 2377 C CA . ILE A 1 308 ? -45.339 -9.743 76.821 1.00 89.12 308 ILE A CA 1
ATOM 2378 C C . ILE A 1 308 ? -45.308 -10.363 78.219 1.00 89.12 308 ILE A C 1
ATOM 2380 O O . ILE A 1 308 ? -46.177 -11.172 78.543 1.00 89.12 308 ILE A O 1
ATOM 2384 N N . THR A 1 309 ? -44.338 -10.001 79.064 1.00 87.75 309 THR A N 1
ATOM 2385 C CA . THR A 1 309 ? -44.275 -10.524 80.442 1.00 87.75 309 THR A CA 1
ATOM 2386 C C . THR A 1 309 ? -45.493 -10.101 81.265 1.00 87.75 309 THR A C 1
ATOM 2388 O O . THR A 1 309 ? -46.064 -10.935 81.972 1.00 87.75 309 THR A O 1
ATOM 2391 N N . LYS A 1 310 ? -45.967 -8.857 81.105 1.00 89.88 310 LYS A N 1
ATOM 2392 C CA . LYS A 1 310 ? -47.221 -8.386 81.707 1.00 89.88 310 LYS A CA 1
ATOM 2393 C C . LYS A 1 310 ? -48.443 -9.156 81.185 1.00 89.88 310 LYS A C 1
ATOM 2395 O O . LYS A 1 310 ? -49.206 -9.683 81.991 1.00 89.88 310 LYS A O 1
ATOM 2400 N N . LEU A 1 311 ? -48.613 -9.268 79.865 1.00 88.44 311 LEU A N 1
ATOM 2401 C CA . LEU A 1 311 ? -49.769 -9.942 79.256 1.00 88.44 311 LEU A CA 1
ATOM 2402 C C . LEU A 1 311 ? -49.821 -11.444 79.585 1.00 88.44 311 LEU A C 1
ATOM 2404 O O . LEU A 1 311 ? -50.901 -11.977 79.836 1.00 88.44 311 LEU A O 1
ATOM 2408 N N . ARG A 1 312 ? -48.669 -12.127 79.648 1.00 88.19 312 ARG A N 1
ATOM 2409 C CA . ARG A 1 312 ? -48.589 -13.529 80.095 1.00 88.19 312 ARG A CA 1
ATOM 2410 C C . ARG A 1 312 ? -49.057 -13.692 81.541 1.00 88.19 312 ARG A C 1
ATOM 2412 O O . ARG A 1 312 ? -49.807 -14.622 81.818 1.00 88.19 312 ARG A O 1
ATOM 2419 N N . LYS A 1 313 ? -48.679 -12.772 82.436 1.00 88.62 313 LYS A N 1
ATOM 2420 C CA . LYS A 1 313 ? -49.136 -12.778 83.832 1.00 88.62 313 LYS A CA 1
ATOM 2421 C C . LYS A 1 313 ? -50.651 -12.560 83.940 1.00 88.62 313 LYS A C 1
ATOM 2423 O O . LYS A 1 313 ? -51.318 -13.322 84.628 1.00 88.62 313 LYS A O 1
ATOM 2428 N N . GLU A 1 314 ? -51.200 -11.581 83.216 1.00 86.94 314 GLU A N 1
ATOM 2429 C CA . GLU A 1 314 ? -52.655 -11.340 83.155 1.00 86.94 314 GLU A CA 1
ATOM 2430 C C . GLU A 1 314 ? -53.427 -12.575 82.654 1.00 86.94 314 GLU A C 1
ATOM 2432 O O . GLU A 1 314 ? -54.476 -12.923 83.195 1.00 86.94 314 GLU A O 1
ATOM 2437 N N . LEU A 1 315 ? -52.891 -13.263 81.642 1.00 89.62 315 LEU A N 1
ATOM 2438 C CA . LEU A 1 315 ? -53.447 -14.499 81.092 1.00 89.62 315 LEU A CA 1
ATOM 2439 C C . LEU A 1 315 ? -53.395 -15.658 82.099 1.00 89.62 315 LEU A C 1
ATOM 2441 O O . LEU A 1 315 ? -54.344 -16.436 82.180 1.00 89.62 315 LEU A O 1
ATOM 2445 N N . GLU A 1 316 ? -52.316 -15.787 82.870 1.00 87.44 316 GLU A N 1
ATOM 2446 C CA . GLU A 1 316 ? -52.156 -16.836 83.884 1.00 87.44 316 GLU A CA 1
ATOM 2447 C C . GLU A 1 316 ? -53.068 -16.607 85.105 1.00 87.44 316 GLU A C 1
ATOM 2449 O O . GLU A 1 316 ? -53.720 -17.544 85.574 1.00 87.44 316 GLU A O 1
ATOM 2454 N N . ASP A 1 317 ? -53.228 -15.353 85.543 1.00 87.25 317 ASP A N 1
ATOM 2455 C CA . ASP A 1 317 ? -54.226 -14.966 86.548 1.00 87.25 317 ASP A CA 1
ATOM 2456 C C . ASP A 1 317 ? -55.666 -15.246 86.058 1.00 87.25 317 ASP A C 1
ATOM 2458 O O . ASP A 1 317 ? -56.467 -15.820 86.800 1.00 87.25 317 ASP A O 1
ATOM 2462 N N . LEU A 1 318 ? -55.993 -14.940 84.793 1.00 87.56 318 LEU A N 1
ATOM 2463 C CA . LEU A 1 318 ? -57.293 -15.278 84.187 1.00 87.56 318 LEU A CA 1
ATOM 2464 C C . LEU A 1 318 ? -57.521 -16.792 84.056 1.00 87.56 318 LEU A C 1
ATOM 2466 O O . LEU A 1 318 ? -58.640 -17.259 84.287 1.00 87.56 318 LEU A O 1
ATOM 2470 N N . LYS A 1 319 ? -56.481 -17.578 83.737 1.00 86.94 319 LYS A N 1
ATOM 2471 C CA . LYS A 1 319 ? -56.551 -19.051 83.743 1.00 86.94 319 LYS A CA 1
ATOM 2472 C C . LYS A 1 319 ? -56.915 -19.571 85.126 1.00 86.94 319 LYS A C 1
ATOM 2474 O O . LYS A 1 319 ? -57.832 -20.386 85.228 1.00 86.94 319 LYS A O 1
ATOM 2479 N N . ARG A 1 320 ? -56.269 -19.062 86.180 1.00 87.06 320 ARG A N 1
ATOM 2480 C CA . ARG A 1 320 ? -56.572 -19.444 87.567 1.00 87.06 320 ARG A CA 1
ATOM 2481 C C . ARG A 1 320 ? -58.032 -19.147 87.931 1.00 87.06 320 ARG A C 1
ATOM 2483 O O . ARG A 1 320 ? -58.741 -20.069 88.323 1.00 87.06 320 ARG A O 1
ATOM 2490 N N . VAL A 1 321 ? -58.508 -17.919 87.705 1.00 87.06 321 VAL A N 1
ATOM 2491 C CA . VAL A 1 321 ? -59.903 -17.520 88.002 1.00 87.06 321 VAL A CA 1
ATOM 2492 C C . VAL A 1 321 ? -60.923 -18.357 87.216 1.00 87.06 321 VAL A C 1
ATOM 2494 O O . VAL A 1 321 ? -61.951 -18.762 87.757 1.00 87.06 321 VAL A O 1
ATOM 2497 N N . THR A 1 322 ? -60.630 -18.680 85.952 1.00 85.62 322 THR A N 1
ATOM 2498 C CA . THR A 1 322 ? -61.511 -19.527 85.128 1.00 85.62 322 THR A CA 1
ATOM 2499 C C . THR A 1 322 ? -61.595 -20.956 85.678 1.00 85.62 322 THR A C 1
ATOM 2501 O O . THR A 1 322 ? -62.682 -21.528 85.723 1.00 85.62 322 THR A O 1
ATOM 2504 N N . ILE A 1 323 ? -60.474 -21.532 86.128 1.00 85.31 323 ILE A N 1
ATOM 2505 C CA . ILE A 1 323 ? -60.426 -22.871 86.743 1.00 85.31 323 ILE A CA 1
ATOM 2506 C C . ILE A 1 323 ? -61.179 -22.888 88.084 1.00 85.31 323 ILE A C 1
ATOM 2508 O O . ILE A 1 323 ? -61.935 -23.824 88.347 1.00 85.31 323 ILE A O 1
ATOM 2512 N N . GLU A 1 324 ? -61.023 -21.848 88.906 1.00 86.00 324 GLU A N 1
ATOM 2513 C CA . GLU A 1 324 ? -61.725 -21.697 90.189 1.00 86.00 324 GLU A CA 1
ATOM 2514 C C . GLU A 1 324 ? -63.256 -21.655 90.001 1.00 86.00 324 GLU A C 1
ATOM 2516 O O . GLU A 1 324 ? -63.979 -22.422 90.643 1.00 86.00 324 GLU A O 1
ATOM 2521 N N . GLU A 1 325 ? -63.769 -20.844 89.067 1.00 83.75 325 GLU A N 1
ATOM 2522 C CA . GLU A 1 325 ? -65.217 -20.767 88.806 1.00 83.75 325 GLU A CA 1
ATOM 2523 C C . GLU A 1 325 ? -65.752 -22.041 88.109 1.00 83.75 325 GLU A C 1
ATOM 2525 O O . GLU A 1 325 ? -66.875 -22.468 88.386 1.00 83.75 325 GLU A O 1
ATOM 2530 N N . GLN A 1 326 ? -64.950 -22.725 87.276 1.00 83.81 326 GLN A N 1
ATOM 2531 C CA . GLN A 1 326 ? -65.299 -24.055 86.746 1.00 83.81 326 GLN A CA 1
ATOM 2532 C C . GLN A 1 326 ? -65.450 -25.101 87.858 1.00 83.81 326 GLN A C 1
ATOM 2534 O O . GLN A 1 326 ? -66.432 -25.849 87.862 1.00 83.81 326 GLN A O 1
ATOM 2539 N N . ALA A 1 327 ? -64.506 -25.150 88.804 1.00 83.81 327 ALA A N 1
ATOM 2540 C CA . ALA A 1 327 ? -64.554 -26.069 89.939 1.00 83.81 327 ALA A CA 1
ATOM 2541 C C . ALA A 1 327 ? -65.787 -25.801 90.815 1.00 83.81 327 ALA A C 1
ATOM 2543 O O . ALA A 1 327 ? -66.548 -26.723 91.115 1.00 83.81 327 ALA A O 1
ATOM 2544 N N . ARG A 1 328 ? -66.052 -24.526 91.119 1.00 84.38 328 ARG A N 1
ATOM 2545 C CA . ARG A 1 328 ? -67.234 -24.081 91.866 1.00 84.38 328 ARG A CA 1
ATOM 2546 C C . ARG A 1 328 ? -68.547 -24.467 91.180 1.00 84.38 328 ARG A C 1
ATOM 2548 O O . ARG A 1 328 ? -69.454 -24.980 91.832 1.00 84.38 328 ARG A O 1
ATOM 2555 N N . LEU A 1 329 ? -68.665 -24.270 89.864 1.00 82.50 329 LEU A N 1
ATOM 2556 C CA . LEU A 1 329 ? -69.853 -24.678 89.104 1.00 82.50 329 LEU A CA 1
ATOM 2557 C C . LEU A 1 329 ? -70.018 -26.205 89.052 1.00 82.50 329 LEU A C 1
ATOM 2559 O O . LEU A 1 329 ? -71.148 -26.696 89.070 1.00 82.50 329 LEU A O 1
ATOM 2563 N N . ALA A 1 330 ? -68.923 -26.969 89.012 1.00 81.12 330 ALA A N 1
ATOM 2564 C CA . ALA A 1 330 ? -68.970 -28.428 89.089 1.00 81.12 330 ALA A CA 1
ATOM 2565 C C . ALA A 1 330 ? -69.439 -28.921 90.472 1.00 81.12 330 ALA A C 1
ATOM 2567 O O . ALA A 1 330 ? -70.261 -29.834 90.550 1.00 81.12 330 ALA A O 1
ATOM 2568 N N . GLU A 1 331 ? -68.976 -28.292 91.552 1.00 82.62 331 GLU A N 1
ATOM 2569 C CA . GLU A 1 331 ? -69.401 -28.581 92.926 1.00 82.62 331 GLU A CA 1
ATOM 2570 C C . GLU A 1 331 ? -70.880 -28.231 93.157 1.00 82.62 331 GLU A C 1
ATOM 2572 O O . GLU A 1 331 ? -71.647 -29.053 93.661 1.00 82.62 331 GLU A O 1
ATOM 2577 N N . LEU A 1 332 ? -71.329 -27.070 92.673 1.00 81.25 332 LEU A N 1
ATOM 2578 C CA . LEU A 1 332 ? -72.727 -26.639 92.770 1.00 81.25 332 LEU A CA 1
ATOM 2579 C C . LEU A 1 332 ? -73.666 -27.573 91.978 1.00 81.25 332 LEU A C 1
ATOM 2581 O O . LEU A 1 332 ? -74.751 -27.914 92.453 1.00 81.25 332 LEU A O 1
ATOM 2585 N N . ARG A 1 333 ? -73.222 -28.085 90.818 1.00 79.44 333 ARG A N 1
ATOM 2586 C CA . ARG A 1 333 ? -73.928 -29.139 90.060 1.00 79.44 333 ARG A CA 1
ATOM 2587 C C . ARG A 1 333 ? -73.989 -30.473 90.811 1.00 79.44 333 ARG A C 1
ATOM 2589 O O . ARG A 1 333 ? -75.041 -31.109 90.785 1.00 79.44 333 ARG A O 1
ATOM 2596 N N . ARG A 1 334 ? -72.912 -30.894 91.493 1.00 78.75 334 ARG A N 1
ATOM 2597 C CA . ARG A 1 334 ? -72.920 -32.101 92.349 1.00 78.75 334 ARG A CA 1
ATOM 2598 C C . ARG A 1 334 ? -73.929 -31.959 93.485 1.00 78.75 334 ARG A C 1
ATOM 2600 O O . ARG A 1 334 ? -74.798 -32.812 93.628 1.00 78.75 334 ARG A O 1
ATOM 2607 N N . HIS A 1 335 ? -73.895 -30.843 94.211 1.00 79.50 335 HIS A N 1
ATOM 2608 C CA . HIS A 1 335 ? -74.822 -30.595 95.314 1.00 79.50 335 HIS A CA 1
ATOM 2609 C C . HIS A 1 335 ? -76.290 -30.530 94.840 1.00 79.50 335 HIS A C 1
ATOM 2611 O O . HIS A 1 335 ? -77.191 -30.998 95.538 1.00 79.50 335 HIS A O 1
ATOM 2617 N N . GLN A 1 336 ? -76.561 -30.003 93.639 1.00 77.50 336 GLN A N 1
ATOM 2618 C CA . GLN A 1 336 ? -77.899 -30.065 93.035 1.00 77.50 336 GLN A CA 1
ATOM 2619 C C . GLN A 1 336 ? -78.317 -31.490 92.638 1.00 77.50 336 GLN A C 1
ATOM 2621 O O . GLN A 1 336 ? -79.491 -31.830 92.791 1.00 77.50 336 GLN A O 1
ATOM 2626 N N . ALA A 1 337 ? -77.396 -32.321 92.142 1.00 78.00 337 ALA A N 1
ATOM 2627 C CA . ALA A 1 337 ? -77.675 -33.725 91.842 1.00 78.00 337 ALA A CA 1
ATOM 2628 C C . ALA A 1 337 ? -78.015 -34.515 93.119 1.00 78.00 337 ALA A C 1
ATOM 2630 O O . ALA A 1 337 ? -79.046 -35.178 93.152 1.00 78.00 337 ALA A O 1
ATOM 2631 N N . GLU A 1 338 ? -77.242 -34.347 94.196 1.00 79.06 338 GLU A N 1
ATOM 2632 C CA . GLU A 1 338 ? -77.531 -34.964 95.502 1.00 79.06 338 GLU A CA 1
ATOM 2633 C C . GLU A 1 338 ? -78.879 -34.514 96.089 1.00 79.06 338 GLU A C 1
ATOM 2635 O O . GLU A 1 338 ? -79.611 -35.318 96.666 1.00 79.06 338 GLU A O 1
ATOM 2640 N N . LEU A 1 339 ? -79.236 -33.230 95.951 1.00 78.38 339 LEU A N 1
ATOM 2641 C CA . LEU A 1 339 ? -80.542 -32.723 96.391 1.00 78.38 339 LEU A CA 1
ATOM 2642 C C . LEU A 1 339 ? -81.694 -33.296 95.555 1.00 78.38 339 LEU A C 1
ATOM 2644 O O . LEU A 1 339 ? -82.743 -33.619 96.113 1.00 78.38 339 LEU A O 1
ATOM 2648 N N . LYS A 1 340 ? -81.511 -33.459 94.237 1.00 78.50 340 LYS A N 1
ATOM 2649 C CA . LYS A 1 340 ? -82.491 -34.137 93.375 1.00 78.50 340 LYS A CA 1
ATOM 2650 C C . LYS A 1 340 ? -82.659 -35.600 93.767 1.00 78.50 340 LYS A C 1
ATOM 2652 O O . LYS A 1 340 ? -83.794 -36.027 93.946 1.00 78.50 340 LYS A O 1
ATOM 2657 N N . GLU A 1 341 ? -81.564 -36.325 93.976 1.00 79.25 341 GLU A N 1
ATOM 2658 C CA . GLU A 1 341 ? -81.594 -37.728 94.395 1.00 79.25 341 GLU A CA 1
ATOM 2659 C C . GLU A 1 341 ? -82.307 -37.891 95.747 1.00 79.25 341 GLU A C 1
ATOM 2661 O O . GLU A 1 341 ? -83.227 -38.697 95.868 1.00 79.25 341 GLU A O 1
ATOM 2666 N N . LYS A 1 342 ? -81.982 -37.056 96.746 1.00 78.12 342 LYS A N 1
ATOM 2667 C CA . LYS A 1 342 ? -82.684 -37.036 98.044 1.00 78.12 342 LYS A CA 1
ATOM 2668 C C . LYS A 1 342 ? -84.177 -36.720 97.895 1.00 78.12 342 LYS A C 1
ATOM 2670 O O . LYS A 1 342 ? -84.999 -37.351 98.554 1.00 78.12 342 LYS A O 1
ATOM 2675 N N . ASN A 1 343 ? -84.551 -35.795 97.010 1.00 77.44 343 ASN A N 1
ATOM 2676 C CA . ASN A 1 343 ? -85.956 -35.496 96.719 1.00 77.44 343 ASN A CA 1
ATOM 2677 C C . ASN A 1 343 ? -86.679 -36.648 95.996 1.00 77.44 343 ASN A C 1
ATOM 2679 O O . ASN A 1 343 ? -87.857 -36.886 96.257 1.00 77.44 343 ASN A O 1
ATOM 2683 N N . GLU A 1 344 ? -86.007 -37.383 95.111 1.00 77.50 344 GLU A N 1
ATOM 2684 C CA . GLU A 1 344 ? -86.558 -38.577 94.460 1.00 77.50 344 GLU A CA 1
ATOM 2685 C C . GLU A 1 344 ? -86.717 -39.739 95.451 1.00 77.50 344 GLU A C 1
ATOM 2687 O O . GLU A 1 344 ? -87.770 -40.379 95.473 1.00 77.50 344 GLU A O 1
ATOM 2692 N N . GLN A 1 345 ? -85.751 -39.939 96.352 1.00 78.50 345 GLN A N 1
ATOM 2693 C CA . GLN A 1 345 ? -85.861 -40.874 97.477 1.00 78.50 345 GLN A CA 1
ATOM 2694 C C . GLN A 1 345 ? -87.036 -40.503 98.403 1.00 78.50 345 GLN A C 1
ATOM 2696 O O . GLN A 1 345 ? -87.846 -41.366 98.744 1.00 78.50 345 GLN A O 1
ATOM 2701 N N . LEU A 1 346 ? -87.200 -39.221 98.756 1.00 75.25 346 LEU A N 1
ATOM 2702 C CA . LEU A 1 346 ? -88.337 -38.737 99.553 1.00 75.25 346 LEU A CA 1
ATOM 2703 C C . LEU A 1 346 ? -89.685 -38.939 98.843 1.00 75.25 346 LEU A C 1
ATOM 2705 O O . LEU A 1 346 ? -90.646 -39.364 99.484 1.00 75.25 346 LEU A O 1
ATOM 2709 N N . LYS A 1 347 ? -89.765 -38.706 97.525 1.00 76.38 347 LYS A N 1
ATOM 2710 C CA . LYS A 1 347 ? -90.960 -39.021 96.720 1.00 76.38 347 LYS A CA 1
ATOM 2711 C C . LYS A 1 347 ? -91.274 -40.515 96.734 1.00 76.38 347 LYS A C 1
ATOM 2713 O O . LYS A 1 347 ? -92.426 -40.885 96.955 1.00 76.38 347 LYS A O 1
ATOM 2718 N N . ALA A 1 348 ? -90.270 -41.370 96.539 1.00 74.81 348 ALA A N 1
ATOM 2719 C CA . ALA A 1 348 ? -90.440 -42.821 96.570 1.00 74.81 348 ALA A CA 1
ATOM 2720 C C . ALA A 1 348 ? -90.954 -43.298 97.939 1.00 74.81 348 ALA A C 1
ATOM 2722 O O . ALA A 1 348 ? -91.921 -44.060 97.998 1.00 74.81 348 ALA A O 1
ATOM 2723 N N . LEU A 1 349 ? -90.382 -42.785 99.035 1.00 76.56 349 LEU A N 1
ATOM 2724 C CA . LEU A 1 349 ? -90.832 -43.058 100.403 1.00 76.56 349 LEU A CA 1
ATOM 2725 C C . LEU A 1 349 ? -92.256 -42.544 100.666 1.00 76.56 349 LEU A C 1
ATOM 2727 O O . LEU A 1 349 ? -93.052 -43.265 101.266 1.00 76.56 349 LEU A O 1
ATOM 2731 N N . ALA A 1 350 ? -92.619 -41.352 100.180 1.00 72.38 350 ALA A N 1
ATOM 2732 C CA . ALA A 1 350 ? -93.974 -40.811 100.317 1.00 72.38 350 ALA A CA 1
ATOM 2733 C C . ALA A 1 350 ? -95.020 -41.659 99.568 1.00 72.38 350 ALA A C 1
ATOM 2735 O O . ALA A 1 350 ? -96.086 -41.947 100.113 1.00 72.38 350 ALA A O 1
ATOM 2736 N N . VAL A 1 351 ? -94.704 -42.127 98.354 1.00 74.56 351 VAL A N 1
ATOM 2737 C CA . VAL A 1 351 ? -95.558 -43.051 97.582 1.00 74.56 351 VAL A CA 1
ATOM 2738 C C . VAL A 1 351 ? -95.698 -44.410 98.275 1.00 74.56 351 VAL A C 1
ATOM 2740 O O . VAL A 1 351 ? -96.782 -44.997 98.257 1.00 74.56 351 VAL A O 1
ATOM 2743 N N . LEU A 1 352 ? -94.635 -44.914 98.907 1.00 74.69 352 LEU A N 1
ATOM 2744 C CA . LEU A 1 352 ? -94.680 -46.156 99.684 1.00 74.69 352 LEU A CA 1
ATOM 2745 C C . LEU A 1 352 ? -95.537 -45.992 100.947 1.00 74.69 352 LEU A C 1
ATOM 2747 O O . LEU A 1 352 ? -96.410 -46.818 101.202 1.00 74.69 352 LEU A O 1
ATOM 2751 N N . ALA A 1 353 ? -95.364 -44.889 101.681 1.00 70.38 353 ALA A N 1
ATOM 2752 C CA . ALA A 1 353 ? -96.169 -44.562 102.854 1.00 70.38 353 ALA A CA 1
ATOM 2753 C C . ALA A 1 353 ? -97.665 -44.441 102.513 1.00 70.38 353 ALA A C 1
ATOM 2755 O O . ALA A 1 353 ? -98.491 -44.993 103.238 1.00 70.38 353 ALA A O 1
ATOM 2756 N N . LEU A 1 354 ? -98.019 -43.817 101.377 1.00 72.38 354 LEU A N 1
ATOM 2757 C CA . LEU A 1 354 ? -99.409 -43.697 100.903 1.00 72.38 354 LEU A CA 1
ATOM 2758 C C . LEU A 1 354 ? -100.131 -45.047 100.746 1.00 72.38 354 LEU A C 1
ATOM 2760 O O . LEU A 1 354 ? -101.343 -45.110 100.958 1.00 72.38 354 LEU A O 1
ATOM 2764 N N . LYS A 1 355 ? -99.410 -46.129 100.422 1.00 72.81 355 LYS A N 1
ATOM 2765 C CA . LYS A 1 355 ? -99.986 -47.479 100.275 1.00 72.81 355 LYS A CA 1
ATOM 2766 C C . LYS A 1 355 ? -100.322 -48.162 101.605 1.00 72.81 355 LYS A C 1
ATOM 2768 O O . LYS A 1 355 ? -101.068 -49.137 101.594 1.00 72.81 355 LYS A O 1
ATOM 2773 N N . HIS A 1 356 ? -99.803 -47.670 102.732 1.00 69.00 356 HIS A N 1
ATOM 2774 C CA . HIS A 1 356 ? -99.879 -48.341 104.036 1.00 69.00 356 HIS A CA 1
ATOM 2775 C C . HIS A 1 356 ? -100.572 -47.503 105.140 1.00 69.00 356 HIS A C 1
ATOM 2777 O O . HIS A 1 356 ? -100.351 -47.753 106.323 1.00 69.00 356 HIS A O 1
ATOM 2783 N N . LEU A 1 357 ? -101.438 -46.531 104.795 1.00 69.06 357 LEU A N 1
ATOM 2784 C CA . LEU A 1 357 ? -102.225 -45.769 105.789 1.00 69.06 357 LEU A CA 1
ATOM 2785 C C . LEU A 1 357 ? -103.372 -46.588 106.420 1.00 69.06 357 LEU A C 1
ATOM 2787 O O . LEU A 1 357 ? -104.504 -46.605 105.925 1.00 69.06 357 LEU A O 1
ATOM 2791 N N . THR A 1 358 ? -103.097 -47.181 107.580 1.00 67.50 358 THR A N 1
ATOM 2792 C CA . THR A 1 358 ? -104.077 -47.740 108.531 1.00 67.50 358 THR A CA 1
ATOM 2793 C C . THR A 1 358 ? -104.595 -46.689 109.521 1.00 67.50 358 THR A C 1
ATOM 2795 O O . THR A 1 358 ? -104.050 -45.592 109.600 1.00 67.50 358 THR A O 1
ATOM 2798 N N . ASP A 1 359 ? -105.638 -47.002 110.298 1.00 66.00 359 ASP A N 1
ATOM 2799 C CA . ASP A 1 359 ? -106.258 -46.061 111.262 1.00 66.00 359 ASP A CA 1
ATOM 2800 C C . ASP A 1 359 ? -105.399 -45.778 112.513 1.00 66.00 359 ASP A C 1
ATOM 2802 O O . ASP A 1 359 ? -105.689 -44.873 113.290 1.00 66.00 359 ASP A O 1
ATOM 2806 N N . HIS A 1 360 ? -104.309 -46.529 112.676 1.00 65.31 360 HIS A N 1
ATOM 2807 C CA . HIS A 1 360 ? -103.247 -46.305 113.655 1.00 65.31 360 HIS A CA 1
ATOM 2808 C C . HIS A 1 360 ? -101.904 -46.254 112.915 1.00 65.31 360 HIS A C 1
ATOM 2810 O O . HIS A 1 360 ? -101.741 -46.920 111.886 1.00 65.31 360 HIS A O 1
ATOM 2816 N N . CYS A 1 361 ? -100.947 -45.467 113.411 1.00 62.94 361 CYS A N 1
ATOM 2817 C CA . CYS A 1 361 ? -99.627 -45.337 112.789 1.00 62.94 361 CYS A CA 1
ATOM 2818 C C . CYS A 1 361 ? -98.842 -46.667 112.858 1.00 62.94 361 CYS A C 1
ATOM 2820 O O . CYS A 1 361 ? -98.643 -47.176 113.962 1.00 62.94 361 CYS A O 1
ATOM 2822 N N . PRO A 1 362 ? -98.316 -47.212 111.742 1.00 64.19 362 PRO A N 1
ATOM 2823 C CA . PRO A 1 362 ? -97.629 -48.510 111.742 1.00 64.19 362 PRO A CA 1
ATOM 2824 C C . PRO A 1 362 ? -96.276 -48.525 112.480 1.00 64.19 362 PRO A C 1
ATOM 2826 O O . PRO A 1 362 ? -95.717 -49.598 112.679 1.00 64.19 362 PRO A O 1
ATOM 2829 N N . VAL A 1 363 ? -95.742 -47.364 112.886 1.00 69.06 363 VAL A N 1
ATOM 2830 C CA . VAL A 1 363 ? -94.458 -47.251 113.608 1.00 69.06 363 VAL A CA 1
ATOM 2831 C C . VAL A 1 363 ? -94.647 -47.044 115.116 1.00 69.06 363 VAL A C 1
ATOM 2833 O O . VAL A 1 363 ? -93.900 -47.611 115.905 1.00 69.06 363 VAL A O 1
ATOM 2836 N N . CYS A 1 364 ? -95.631 -46.237 115.533 1.00 75.69 364 CYS A N 1
ATOM 2837 C CA . CYS A 1 364 ? -95.831 -45.860 116.942 1.00 75.69 364 CYS A CA 1
ATOM 2838 C C . CYS A 1 364 ? -97.233 -46.165 117.503 1.00 75.69 364 CYS A C 1
ATOM 2840 O O . CYS A 1 364 ? -97.517 -45.794 118.639 1.00 75.69 364 CYS A O 1
ATOM 2842 N N . ALA A 1 365 ? -98.113 -46.801 116.722 1.00 65.00 365 ALA A N 1
ATOM 2843 C CA . ALA A 1 365 ? -99.492 -47.175 117.069 1.00 65.00 365 ALA A CA 1
ATOM 2844 C C . ALA A 1 365 ? -100.433 -46.032 117.518 1.00 65.00 365 ALA A C 1
ATOM 2846 O O . ALA A 1 365 ? -101.577 -46.290 117.885 1.00 65.00 365 ALA A O 1
ATOM 2847 N N . GLN A 1 366 ? -100.002 -44.770 117.451 1.00 73.19 366 GLN A N 1
ATOM 2848 C CA . GLN A 1 366 ? -100.833 -43.614 117.796 1.00 73.19 366 GLN A CA 1
ATOM 2849 C C . GLN A 1 366 ? -101.932 -43.366 116.752 1.00 73.19 366 GLN A C 1
ATOM 2851 O O . GLN A 1 366 ? -101.741 -43.607 115.554 1.00 73.19 366 GLN A O 1
ATOM 2856 N N . THR A 1 367 ? -103.071 -42.850 117.214 1.00 65.50 367 THR A N 1
ATOM 2857 C CA . THR A 1 367 ? -104.123 -42.279 116.368 1.00 65.50 367 THR A CA 1
ATOM 2858 C C . THR A 1 367 ? -103.656 -40.941 115.796 1.00 65.50 367 THR A C 1
ATOM 2860 O O . THR A 1 367 ? -103.031 -40.135 116.484 1.00 65.50 367 THR A O 1
ATOM 2863 N N . TYR A 1 368 ? -103.935 -40.706 114.516 1.00 68.81 368 TYR A N 1
ATOM 2864 C CA . TYR A 1 368 ? -103.496 -39.517 113.787 1.00 68.81 368 TYR A CA 1
ATOM 2865 C C . TYR A 1 368 ? -104.579 -39.080 112.798 1.00 68.81 368 TYR A C 1
ATOM 2867 O O . TYR A 1 368 ? -105.403 -39.892 112.374 1.00 68.81 368 TYR A O 1
ATOM 2875 N N . ASP A 1 369 ? -104.580 -37.803 112.414 1.00 72.12 369 ASP A N 1
ATOM 2876 C CA . ASP A 1 369 ? -105.486 -37.320 111.375 1.00 72.12 369 ASP A CA 1
ATOM 2877 C C . ASP A 1 369 ? -105.045 -37.855 110.002 1.00 72.12 369 ASP A C 1
ATOM 2879 O O . ASP A 1 369 ? -104.009 -37.482 109.434 1.00 72.12 369 ASP A O 1
ATOM 2883 N N . LYS A 1 370 ? -105.857 -38.782 109.493 1.00 71.94 370 LYS A N 1
ATOM 2884 C CA . LYS A 1 370 ? -105.631 -39.528 108.259 1.00 71.94 370 LYS A CA 1
ATOM 2885 C C . LYS A 1 370 ? -105.772 -38.649 107.015 1.00 71.94 370 LYS A C 1
ATOM 2887 O O . LYS A 1 370 ? -105.090 -38.916 106.026 1.00 71.94 370 LYS A O 1
ATOM 2892 N N . GLU A 1 371 ? -106.610 -37.612 107.047 1.00 72.75 371 GLU A N 1
ATOM 2893 C CA . GLU A 1 371 ? -106.870 -36.761 105.880 1.00 72.75 371 GLU A CA 1
ATOM 2894 C C . GLU A 1 371 ? -105.758 -35.732 105.683 1.00 72.75 371 GLU A C 1
ATOM 2896 O O . GLU A 1 371 ? -105.171 -35.679 104.598 1.00 72.75 371 GLU A O 1
ATOM 2901 N N . THR A 1 372 ? -105.364 -34.998 106.730 1.00 74.94 372 THR A N 1
ATOM 2902 C CA . THR A 1 372 ? -104.211 -34.081 106.630 1.00 74.94 372 THR A CA 1
ATOM 2903 C C . THR A 1 372 ? -102.904 -34.825 106.354 1.00 74.94 372 THR A C 1
ATOM 2905 O O . THR A 1 372 ? -102.086 -34.356 105.558 1.00 74.94 372 THR A O 1
ATOM 2908 N N . THR A 1 373 ? -102.711 -36.020 106.925 1.00 72.69 373 THR A N 1
ATOM 2909 C CA . THR A 1 373 ? -101.509 -36.833 106.665 1.00 72.69 373 THR A CA 1
ATOM 2910 C C . THR A 1 373 ? -101.482 -37.375 105.234 1.00 72.69 373 THR A C 1
ATOM 2912 O O . THR A 1 373 ? -100.436 -37.305 104.581 1.00 72.69 373 THR A O 1
ATOM 2915 N N . ARG A 1 374 ? -102.621 -37.839 104.694 1.00 76.69 374 ARG A N 1
ATOM 2916 C CA . ARG A 1 374 ? -102.732 -38.222 103.277 1.00 76.69 374 ARG A CA 1
ATOM 2917 C C . ARG A 1 374 ? -102.453 -37.031 102.364 1.00 76.69 374 ARG A C 1
ATOM 2919 O O . ARG A 1 374 ? -101.619 -37.161 101.475 1.00 76.69 374 ARG A O 1
ATOM 2926 N N . HIS A 1 375 ? -103.058 -35.868 102.613 1.00 74.25 375 HIS A N 1
ATOM 2927 C CA . HIS A 1 375 ? -102.793 -34.657 101.828 1.00 74.25 375 HIS A CA 1
ATOM 2928 C C . HIS A 1 375 ? -101.317 -34.241 101.858 1.00 74.25 375 HIS A C 1
ATOM 2930 O O . HIS A 1 375 ? -100.767 -33.875 100.820 1.00 74.25 375 HIS A O 1
ATOM 2936 N N . ARG A 1 376 ? -100.644 -34.345 103.011 1.00 73.06 376 ARG A N 1
ATOM 2937 C CA . ARG A 1 376 ? -99.213 -34.027 103.141 1.00 73.06 376 ARG A CA 1
ATOM 2938 C C . ARG A 1 376 ? -98.322 -35.006 102.372 1.00 73.06 376 ARG A C 1
ATOM 2940 O O . ARG A 1 376 ? -97.377 -34.577 101.714 1.00 73.06 376 ARG A O 1
ATOM 2947 N N . LEU A 1 377 ? -98.625 -36.304 102.416 1.00 71.81 377 LEU A N 1
ATOM 2948 C CA . LEU A 1 377 ? -97.892 -37.321 101.655 1.00 71.81 377 LEU A CA 1
ATOM 2949 C C . LEU A 1 377 ? -98.180 -37.243 100.148 1.00 71.81 377 LEU A C 1
ATOM 2951 O O . LEU A 1 377 ? -97.265 -37.416 99.348 1.00 71.81 377 LEU A O 1
ATOM 2955 N N . GLU A 1 378 ? -99.408 -36.916 99.743 1.00 74.06 378 GLU A N 1
ATOM 2956 C CA . GLU A 1 378 ? -99.742 -36.633 98.345 1.00 74.06 378 GLU A CA 1
ATOM 2957 C C . GLU A 1 378 ? -99.048 -35.376 97.823 1.00 74.06 378 GLU A C 1
ATOM 2959 O O . GLU A 1 378 ? -98.589 -35.377 96.682 1.00 74.06 378 GLU A O 1
ATOM 2964 N N . ALA A 1 379 ? -98.937 -34.322 98.637 1.00 72.50 379 ALA A N 1
ATOM 2965 C CA . ALA A 1 379 ? -98.171 -33.131 98.287 1.00 72.50 379 ALA A CA 1
ATOM 2966 C C . ALA A 1 379 ? -96.693 -33.486 98.056 1.00 72.50 379 ALA A C 1
ATOM 2968 O O . ALA A 1 379 ? -96.146 -33.138 97.012 1.00 72.50 379 ALA A O 1
ATOM 2969 N N . LEU A 1 380 ? -96.075 -34.257 98.958 1.00 71.44 380 LEU A N 1
ATOM 2970 C CA . LEU A 1 380 ? -94.696 -34.737 98.800 1.00 71.44 380 LEU A CA 1
ATOM 2971 C C . LEU A 1 380 ? -94.527 -35.622 97.550 1.00 71.44 380 LEU A C 1
ATOM 2973 O O . LEU A 1 380 ? -93.615 -35.394 96.757 1.00 71.44 380 LEU A O 1
ATOM 2977 N N . ALA A 1 381 ? -95.436 -36.574 97.313 1.00 66.31 381 ALA A N 1
ATOM 2978 C CA . ALA A 1 381 ? -95.407 -37.456 96.143 1.00 66.31 381 ALA A CA 1
ATOM 2979 C C . ALA A 1 381 ? -95.592 -36.697 94.812 1.00 66.31 381 ALA A C 1
ATOM 2981 O O . ALA A 1 381 ? -94.900 -36.985 93.835 1.00 66.31 381 ALA A O 1
ATOM 2982 N N . LYS A 1 382 ? -96.470 -35.683 94.779 1.00 67.38 382 LYS A N 1
ATOM 2983 C CA . LYS A 1 382 ? -96.665 -34.776 93.629 1.00 67.38 382 LYS A CA 1
ATOM 2984 C C . LYS A 1 382 ? -95.510 -33.771 93.454 1.00 67.38 382 LYS A C 1
ATOM 2986 O O . LYS A 1 382 ? -95.480 -33.061 92.455 1.00 67.38 382 LYS A O 1
ATOM 2991 N N . GLY A 1 383 ? -94.535 -33.734 94.369 1.00 63.97 383 GLY A N 1
ATOM 2992 C CA . GLY A 1 383 ? -93.367 -32.850 94.297 1.00 63.97 383 GLY A CA 1
ATOM 2993 C C . GLY A 1 383 ? -93.603 -31.427 94.801 1.00 63.97 383 GLY A C 1
ATOM 2994 O O . GLY A 1 383 ? -92.933 -30.505 94.347 1.00 63.97 383 GLY A O 1
ATOM 2995 N N . GLY A 1 384 ? -94.546 -31.244 95.725 1.00 50.00 384 GLY A N 1
ATOM 2996 C CA . GLY A 1 384 ? -94.772 -29.982 96.419 1.00 50.00 384 GLY A CA 1
ATOM 2997 C C . GLY A 1 384 ? -93.604 -29.607 97.338 1.00 50.00 384 GLY A C 1
ATOM 2998 O O . GLY A 1 384 ? -93.170 -30.411 98.159 1.00 50.00 384 GLY A O 1
ATOM 2999 N N . SER A 1 385 ? -93.150 -28.359 97.196 1.00 48.94 385 SER A N 1
ATOM 3000 C CA . SER A 1 385 ? -92.151 -27.650 98.012 1.00 48.94 385 SER A CA 1
ATOM 3001 C C . SER A 1 385 ? -90.739 -28.253 98.108 1.00 48.94 385 SER A C 1
ATOM 3003 O O . SER A 1 385 ? -90.337 -28.780 99.141 1.00 48.94 385 SER A O 1
ATOM 3005 N N . SER A 1 386 ? -89.924 -27.985 97.087 1.00 45.66 386 SER A N 1
ATOM 3006 C CA . SER A 1 386 ? -88.607 -27.369 97.313 1.00 45.66 386 SER A CA 1
ATOM 3007 C C . SER A 1 386 ? -88.206 -26.582 96.068 1.00 45.66 386 SER A C 1
ATOM 3009 O O . SER A 1 386 ? -88.252 -27.144 94.973 1.00 45.66 386 SER A O 1
ATOM 3011 N N . ASP A 1 387 ? -87.792 -25.325 96.226 1.00 46.94 387 ASP A N 1
ATOM 3012 C CA . ASP A 1 387 ? -87.282 -24.509 95.125 1.00 46.94 387 ASP A CA 1
ATOM 3013 C C . ASP A 1 387 ? -86.058 -25.162 94.467 1.00 46.94 387 ASP A C 1
ATOM 3015 O O . ASP A 1 387 ? -84.919 -24.987 94.904 1.00 46.94 387 ASP A O 1
ATOM 3019 N N . THR A 1 388 ? -86.256 -25.831 93.330 1.00 46.59 388 THR A N 1
ATOM 3020 C CA . THR A 1 388 ? -85.214 -25.841 92.304 1.00 46.59 388 THR A CA 1
ATOM 3021 C C . THR A 1 388 ? -85.176 -24.455 91.680 1.00 46.59 388 THR A C 1
ATOM 3023 O O . THR A 1 388 ? -85.681 -24.254 90.576 1.00 46.59 388 THR A O 1
ATOM 3026 N N . GLN A 1 389 ? -84.554 -23.504 92.384 1.00 48.09 389 GLN A N 1
ATOM 3027 C CA . GLN A 1 389 ? -83.991 -22.331 91.732 1.00 48.09 389 GLN A CA 1
ATOM 3028 C C . GLN A 1 389 ? -83.028 -22.846 90.660 1.00 48.09 389 GLN A C 1
ATOM 3030 O O . GLN A 1 389 ? -81.923 -23.310 90.952 1.00 48.09 389 GLN A O 1
ATOM 3035 N N . THR A 1 390 ? -83.461 -22.788 89.403 1.00 46.22 390 THR A N 1
ATOM 3036 C CA . THR A 1 390 ? -82.583 -22.842 88.239 1.00 46.22 390 THR A CA 1
ATOM 3037 C C . THR A 1 390 ? -81.698 -21.607 88.298 1.00 46.22 390 THR A C 1
ATOM 3039 O O . THR A 1 390 ? -82.019 -20.560 87.741 1.00 46.22 390 THR A O 1
ATOM 3042 N N . VAL A 1 391 ? -80.595 -21.717 89.040 1.00 50.91 391 VAL A N 1
ATOM 3043 C CA . VAL A 1 391 ? -79.610 -20.647 89.150 1.00 50.91 391 VAL A CA 1
ATOM 3044 C C . VAL A 1 391 ? -79.042 -20.399 87.756 1.00 50.91 391 VAL A C 1
ATOM 3046 O O . VAL A 1 391 ? -78.312 -21.234 87.215 1.00 50.91 391 VAL A O 1
ATOM 3049 N N . SER A 1 392 ? -79.381 -19.249 87.170 1.00 50.19 392 SER A N 1
ATOM 3050 C CA . SER A 1 392 ? -78.702 -18.765 85.972 1.00 50.19 392 SER A CA 1
ATOM 3051 C C . SER A 1 392 ? -77.265 -18.421 86.349 1.00 50.19 392 SER A C 1
ATOM 3053 O O . SER A 1 392 ? -76.981 -17.390 86.957 1.00 50.19 392 SER A O 1
ATOM 3055 N N . SER A 1 393 ? -76.348 -19.342 86.075 1.00 53.94 393 SER A N 1
ATOM 3056 C CA . SER A 1 393 ? -74.902 -19.126 86.155 1.00 53.94 393 SER A CA 1
ATOM 3057 C C . SER A 1 393 ? -74.070 -19.773 85.023 1.00 53.94 393 SER A C 1
ATOM 3059 O O . SER A 1 393 ? -72.911 -20.094 85.279 1.00 53.94 393 SER A O 1
ATOM 3061 N N . PRO A 1 394 ? -74.558 -19.962 83.770 1.00 59.75 394 PRO A N 1
ATOM 3062 C CA . PRO A 1 394 ? -73.642 -20.168 82.640 1.00 59.75 394 PRO A CA 1
ATOM 3063 C C . PRO A 1 394 ? -72.854 -18.897 82.275 1.00 59.75 394 PRO A C 1
ATOM 3065 O O . PRO A 1 394 ? -71.716 -18.995 81.819 1.00 59.75 394 PRO A O 1
ATOM 3068 N N . ASP A 1 395 ? -73.451 -17.715 82.467 1.00 64.50 395 ASP A N 1
ATOM 3069 C CA . ASP A 1 395 ? -73.008 -16.477 81.810 1.00 64.50 395 ASP A CA 1
ATOM 3070 C C . ASP A 1 395 ? -71.598 -16.039 82.227 1.00 64.50 395 ASP A C 1
ATOM 3072 O O . ASP A 1 395 ? -70.746 -15.840 81.366 1.00 64.50 395 ASP A O 1
ATOM 3076 N N . LYS A 1 396 ? -71.295 -16.009 83.533 1.00 74.81 396 LYS A N 1
ATOM 3077 C CA . LYS A 1 396 ? -69.963 -15.621 84.040 1.00 74.81 396 LYS A CA 1
ATOM 3078 C C . LYS A 1 396 ? -68.835 -16.533 83.556 1.00 74.81 396 LYS A C 1
ATOM 3080 O O . LYS A 1 396 ? -67.729 -16.068 83.299 1.00 74.81 396 LYS A O 1
ATOM 3085 N N . LEU A 1 397 ? -69.102 -17.833 83.409 1.00 79.38 397 LEU A N 1
ATOM 3086 C CA . LEU A 1 397 ? -68.105 -18.761 82.877 1.00 79.38 397 LEU A CA 1
ATOM 3087 C C . LEU A 1 397 ? -67.854 -18.499 81.386 1.00 79.38 397 LEU A C 1
ATOM 3089 O O . LEU A 1 397 ? -66.705 -18.531 80.950 1.00 79.38 397 LEU A O 1
ATOM 3093 N N . ASN A 1 398 ? -68.902 -18.200 80.614 1.00 80.81 398 ASN A N 1
ATOM 3094 C CA . ASN A 1 398 ? -68.755 -17.808 79.213 1.00 80.81 398 ASN A CA 1
ATOM 3095 C C . ASN A 1 398 ? -68.007 -16.471 79.074 1.00 80.81 398 ASN A C 1
ATOM 3097 O O . ASN A 1 398 ? -67.134 -16.363 78.217 1.00 80.81 398 ASN A O 1
ATOM 3101 N N . GLU A 1 399 ? -68.274 -15.484 79.937 1.00 83.62 399 GLU A N 1
ATOM 3102 C CA . GLU A 1 399 ? -67.519 -14.222 79.996 1.00 83.62 399 GLU A CA 1
ATOM 3103 C C . GLU A 1 399 ? -66.023 -14.467 80.248 1.00 83.62 399 GLU A C 1
ATOM 3105 O O . GLU A 1 399 ? -65.187 -13.960 79.497 1.00 83.62 399 GLU A O 1
ATOM 3110 N N . PHE A 1 400 ? -65.668 -15.296 81.240 1.00 84.88 400 PHE A N 1
ATOM 3111 C CA . PHE A 1 400 ? -64.268 -15.636 81.512 1.00 84.88 400 PHE A CA 1
ATOM 3112 C C . PHE A 1 400 ? -63.610 -16.406 80.361 1.00 84.88 400 PHE A C 1
ATOM 3114 O O . PHE A 1 400 ? -62.485 -16.081 79.989 1.00 84.88 400 PHE A O 1
ATOM 3121 N N . LEU A 1 401 ? -64.302 -17.363 79.732 1.00 83.94 401 LEU A N 1
ATOM 3122 C CA . LEU A 1 401 ? -63.788 -18.083 78.559 1.00 83.94 401 LEU A CA 1
ATOM 3123 C C . LEU A 1 401 ? -63.587 -17.151 77.349 1.00 83.94 401 LEU A C 1
ATOM 3125 O O . LEU A 1 401 ? -62.575 -17.251 76.652 1.00 83.94 401 LEU A O 1
ATOM 3129 N N . HIS A 1 402 ? -64.491 -16.198 77.114 1.00 85.69 402 HIS A N 1
ATOM 3130 C CA . HIS A 1 402 ? -64.307 -15.186 76.074 1.00 85.69 402 HIS A CA 1
ATOM 3131 C C . HIS A 1 402 ? -63.120 -14.263 76.382 1.00 85.69 402 HIS A C 1
ATOM 3133 O O . HIS A 1 402 ? -62.267 -14.080 75.510 1.00 85.69 402 HIS A O 1
ATOM 3139 N N . ALA A 1 403 ? -63.003 -13.758 77.615 1.00 86.56 403 ALA A N 1
ATOM 3140 C CA . ALA A 1 403 ? -61.860 -12.956 78.054 1.00 86.56 403 ALA A CA 1
ATOM 3141 C C . ALA A 1 403 ? -60.528 -13.718 77.920 1.00 86.56 403 ALA A C 1
ATOM 3143 O O . ALA A 1 403 ? -59.534 -13.150 77.464 1.00 86.56 403 ALA A O 1
ATOM 3144 N N . LEU A 1 404 ? -60.524 -15.020 78.226 1.00 87.44 404 LEU A N 1
ATOM 3145 C CA . LEU A 1 404 ? -59.377 -15.907 78.051 1.00 87.44 404 LEU A CA 1
ATOM 3146 C C . LEU A 1 404 ? -58.928 -15.972 76.587 1.00 87.44 404 LEU A C 1
ATOM 3148 O O . LEU A 1 404 ? -57.768 -15.703 76.286 1.00 87.44 404 LEU A O 1
ATOM 3152 N N . THR A 1 405 ? -59.852 -16.268 75.665 1.00 87.19 405 THR A N 1
ATOM 3153 C CA . THR A 1 405 ? -59.529 -16.364 74.229 1.00 87.19 405 THR A CA 1
ATOM 3154 C C . THR A 1 405 ? -59.117 -15.020 73.619 1.00 87.19 405 THR A C 1
ATOM 3156 O O . THR A 1 405 ? -58.321 -14.993 72.679 1.00 87.19 405 THR A O 1
ATOM 3159 N N . ALA A 1 406 ? -59.618 -13.898 74.147 1.00 88.31 406 ALA A N 1
ATOM 3160 C CA . ALA A 1 406 ? -59.170 -12.562 73.763 1.00 88.31 406 ALA A CA 1
ATOM 3161 C C . ALA A 1 406 ? -57.726 -12.302 74.230 1.00 88.31 406 ALA A C 1
ATOM 3163 O O . ALA A 1 406 ? -56.884 -11.914 73.420 1.00 88.31 406 ALA A O 1
ATOM 3164 N N . LYS A 1 407 ? -57.403 -12.611 75.492 1.00 88.06 407 LYS A N 1
ATOM 3165 C CA . LYS A 1 407 ? -56.047 -12.454 76.044 1.00 88.06 407 LYS A CA 1
ATOM 3166 C C . LYS A 1 407 ? -55.026 -13.414 75.433 1.00 88.06 407 LYS A C 1
ATOM 3168 O O . LYS A 1 407 ? -53.888 -13.016 75.203 1.00 88.06 407 LYS A O 1
ATOM 3173 N N . GLU A 1 408 ? -55.421 -14.638 75.085 1.00 86.06 408 GLU A N 1
ATOM 3174 C CA . GLU A 1 408 ? -54.580 -15.563 74.311 1.00 86.06 408 GLU A CA 1
ATOM 3175 C C . GLU A 1 408 ? -54.245 -14.999 72.921 1.00 86.06 408 GLU A C 1
ATOM 3177 O O . GLU A 1 408 ? -53.090 -15.070 72.490 1.00 86.06 408 GLU A O 1
ATOM 3182 N N . LYS A 1 409 ? -55.208 -14.350 72.248 1.00 89.31 409 LYS A N 1
ATOM 3183 C CA . LYS A 1 409 ? -54.950 -13.631 70.991 1.00 89.31 409 LYS A CA 1
ATOM 3184 C C . LYS A 1 409 ? -54.013 -12.437 71.193 1.00 89.31 409 LYS A C 1
ATOM 3186 O O . LYS A 1 409 ? -53.054 -12.324 70.433 1.00 89.31 409 LYS A O 1
ATOM 3191 N N . GLU A 1 410 ? -54.229 -11.602 72.212 1.00 89.00 410 GLU A N 1
ATOM 3192 C CA . GLU A 1 410 ? -53.338 -10.473 72.541 1.00 89.00 410 GLU A CA 1
ATOM 3193 C C . GLU A 1 410 ? -51.889 -10.925 72.780 1.00 89.00 410 GLU A C 1
ATOM 3195 O O . GLU A 1 410 ? -50.970 -10.367 72.179 1.00 89.00 410 GLU A O 1
ATOM 3200 N N . VAL A 1 411 ? -51.677 -11.973 73.587 1.00 88.75 411 VAL A N 1
ATOM 3201 C CA . VAL A 1 411 ? -50.341 -12.546 73.826 1.00 88.75 411 VAL A CA 1
ATOM 3202 C C . VAL A 1 411 ? -49.728 -13.068 72.527 1.00 88.75 411 VAL A C 1
ATOM 3204 O O . VAL A 1 411 ? -48.579 -12.749 72.233 1.00 88.75 411 VAL A O 1
ATOM 3207 N N . SER A 1 412 ? -50.486 -13.803 71.705 1.00 87.25 412 SER A N 1
ATOM 3208 C CA . SER A 1 412 ? -49.976 -14.325 70.426 1.00 87.25 412 SER A CA 1
ATOM 3209 C C . SER A 1 412 ? -49.580 -13.215 69.439 1.00 87.25 412 SER A C 1
ATOM 3211 O O . SER A 1 412 ? -48.565 -13.334 68.750 1.00 87.25 412 SER A O 1
ATOM 3213 N N . ALA A 1 413 ? -50.329 -12.106 69.412 1.00 89.50 413 ALA A N 1
ATOM 3214 C CA . ALA A 1 413 ? -50.033 -10.945 68.579 1.00 89.50 413 ALA A CA 1
ATOM 3215 C C . ALA A 1 413 ? -48.795 -10.187 69.083 1.00 89.50 413 ALA A C 1
ATOM 3217 O O . ALA A 1 413 ? -47.939 -9.809 68.282 1.00 89.50 413 ALA A O 1
ATOM 3218 N N . ALA A 1 414 ? -48.656 -10.020 70.403 1.00 87.62 414 ALA A N 1
ATOM 3219 C CA . ALA A 1 414 ? -47.477 -9.410 71.011 1.00 87.62 414 ALA A CA 1
ATOM 3220 C C . ALA A 1 414 ? -46.211 -10.258 70.780 1.00 87.62 414 ALA A C 1
ATOM 3222 O O . ALA A 1 414 ? -45.169 -9.718 70.409 1.00 87.62 414 ALA A O 1
ATOM 3223 N N . GLU A 1 415 ? -46.295 -11.585 70.915 1.00 87.81 415 GLU A N 1
ATOM 3224 C CA . GLU A 1 415 ? -45.181 -12.497 70.621 1.00 87.81 415 GLU A CA 1
ATOM 3225 C C . GLU A 1 415 ? -44.775 -12.481 69.142 1.00 87.81 415 GLU A C 1
ATOM 3227 O O . GLU A 1 415 ? -43.581 -12.505 68.837 1.00 87.81 415 GLU A O 1
ATOM 3232 N N . LEU A 1 416 ? -45.739 -12.400 68.217 1.00 89.00 416 LEU A N 1
ATOM 3233 C CA . LEU A 1 416 ? -45.456 -12.226 66.791 1.00 89.00 416 LEU A CA 1
ATOM 3234 C C . LEU A 1 416 ? -44.756 -10.882 66.523 1.00 89.00 416 LEU A C 1
ATOM 3236 O O . LEU A 1 416 ? -43.764 -10.848 65.792 1.00 89.00 416 LEU A O 1
ATOM 3240 N N . ALA A 1 417 ? -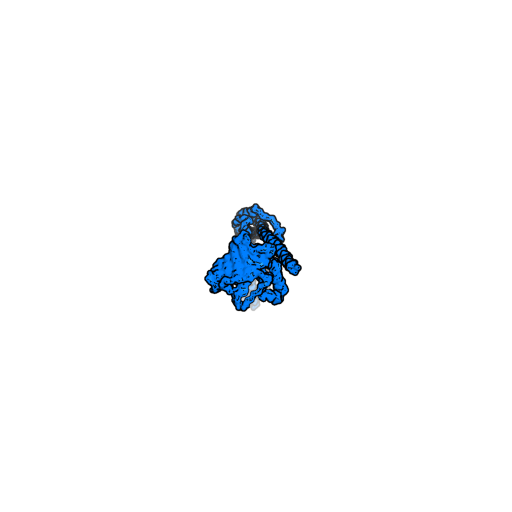45.216 -9.801 67.162 1.00 87.88 417 ALA A N 1
ATOM 3241 C CA . ALA A 1 417 ? -44.596 -8.482 67.063 1.00 87.88 417 ALA A CA 1
ATOM 3242 C C . ALA A 1 417 ? -43.145 -8.494 67.579 1.00 87.88 417 ALA A C 1
ATOM 3244 O O . ALA A 1 417 ? -42.252 -8.040 66.860 1.00 87.88 417 ALA A O 1
ATOM 3245 N N . LEU A 1 418 ? -42.874 -9.089 68.751 1.00 88.81 418 LEU A N 1
ATOM 3246 C CA . LEU A 1 418 ? -41.507 -9.229 69.270 1.00 88.81 418 LEU A CA 1
ATOM 3247 C C . LEU A 1 418 ? -40.621 -10.044 68.321 1.00 88.81 418 LEU A C 1
ATOM 3249 O O . LEU A 1 418 ? -39.523 -9.594 68.011 1.00 88.81 418 LEU A O 1
ATOM 3253 N N . ARG A 1 419 ? -41.089 -11.189 67.803 1.00 87.88 419 ARG A N 1
ATOM 3254 C CA . ARG A 1 419 ? -40.308 -11.985 66.835 1.00 87.88 419 ARG A CA 1
ATOM 3255 C C . ARG A 1 419 ? -39.971 -11.181 65.580 1.00 87.88 419 ARG A C 1
ATOM 3257 O O . ARG A 1 419 ? -38.834 -11.240 65.121 1.00 87.88 419 ARG A O 1
ATOM 3264 N N . SER A 1 420 ? -40.921 -10.402 65.060 1.00 87.88 420 SER A N 1
ATOM 3265 C CA . SER A 1 420 ? -40.680 -9.544 63.893 1.00 87.88 420 SER A CA 1
ATOM 3266 C C . SER A 1 420 ? -39.678 -8.416 64.190 1.00 87.88 420 SER A C 1
ATOM 3268 O O . SER A 1 420 ? -38.825 -8.113 63.358 1.00 87.88 420 SER A O 1
ATOM 3270 N N . ALA A 1 421 ? -39.706 -7.851 65.403 1.00 86.81 421 ALA A N 1
ATOM 3271 C CA . ALA A 1 421 ? -38.739 -6.853 65.851 1.00 86.81 421 ALA A CA 1
ATOM 3272 C C . ALA A 1 421 ? -37.335 -7.458 66.055 1.00 86.81 421 ALA A C 1
ATOM 3274 O O . ALA A 1 421 ? -36.348 -6.866 65.628 1.00 86.81 421 ALA A O 1
ATOM 3275 N N . GLU A 1 422 ? -37.225 -8.651 66.647 1.00 87.19 422 GLU A N 1
ATOM 3276 C CA . GLU A 1 422 ? -35.949 -9.362 66.832 1.00 87.19 422 GLU A CA 1
ATOM 3277 C C . GLU A 1 422 ? -35.326 -9.777 65.489 1.00 87.19 422 GLU A C 1
ATOM 3279 O O . GLU A 1 422 ? -34.112 -9.641 65.303 1.00 87.19 422 GLU A O 1
ATOM 3284 N N . GLN A 1 423 ? -36.148 -10.197 64.520 1.00 87.69 423 GLN A N 1
ATOM 3285 C CA . GLN A 1 423 ? -35.724 -10.412 63.133 1.00 87.69 423 GLN A CA 1
ATOM 3286 C C . GLN A 1 423 ? -35.203 -9.111 62.507 1.00 87.69 423 GLN A C 1
ATOM 3288 O O . GLN A 1 423 ? -34.068 -9.087 62.032 1.00 87.69 423 GLN A O 1
ATOM 3293 N N . ALA A 1 424 ? -35.955 -8.008 62.600 1.00 86.12 424 ALA A N 1
ATOM 3294 C CA . ALA A 1 424 ? -35.542 -6.712 62.060 1.00 86.12 424 ALA A CA 1
ATOM 3295 C C . ALA A 1 424 ? -34.232 -6.183 62.681 1.00 86.12 424 ALA A C 1
ATOM 3297 O O . ALA A 1 424 ? -33.370 -5.687 61.957 1.00 86.12 424 ALA A O 1
ATOM 3298 N N . VAL A 1 425 ? -34.025 -6.329 63.998 1.00 86.31 425 VAL A N 1
ATOM 3299 C CA . VAL A 1 425 ? -32.745 -5.977 64.650 1.00 86.31 425 VAL A CA 1
ATOM 3300 C C . VAL A 1 425 ? -31.607 -6.859 64.137 1.00 86.31 425 VAL A C 1
ATOM 3302 O O . VAL A 1 425 ? -30.520 -6.353 63.859 1.00 86.31 425 VAL A O 1
ATOM 3305 N N . THR A 1 426 ? -31.845 -8.160 63.967 1.00 86.25 426 THR A N 1
ATOM 3306 C CA . THR A 1 426 ? -30.828 -9.092 63.458 1.00 86.25 426 THR A CA 1
ATOM 3307 C C . THR A 1 426 ? -30.444 -8.758 62.011 1.00 86.25 426 THR A C 1
ATOM 3309 O O . THR A 1 426 ? -29.257 -8.706 61.686 1.00 86.25 426 THR A O 1
ATOM 3312 N N . GLU A 1 427 ? -31.414 -8.448 61.148 1.00 86.12 427 GLU A N 1
ATOM 3313 C CA . GLU A 1 427 ? -31.175 -7.978 59.777 1.00 86.12 427 GLU A CA 1
ATOM 3314 C C . GLU A 1 427 ? -30.397 -6.653 59.747 1.00 86.12 427 GLU A C 1
ATOM 3316 O O . GLU A 1 427 ? -29.405 -6.532 59.023 1.00 86.12 427 GLU A O 1
ATOM 3321 N N . LEU A 1 428 ? -30.777 -5.670 60.573 1.00 83.62 428 LEU A N 1
ATOM 3322 C CA . LEU A 1 428 ? -30.053 -4.399 60.696 1.00 83.62 428 LEU A CA 1
ATOM 3323 C C . LEU A 1 428 ? -28.595 -4.617 61.143 1.00 83.62 428 LEU A C 1
ATOM 3325 O O . LEU A 1 428 ? -27.679 -4.050 60.548 1.00 83.62 428 LEU A O 1
ATOM 3329 N N . GLN A 1 429 ? -28.339 -5.495 62.115 1.00 84.75 429 GLN A N 1
ATOM 3330 C CA . GLN A 1 429 ? -26.973 -5.821 62.546 1.00 84.75 429 GLN A CA 1
ATOM 3331 C C . GLN A 1 429 ? -26.162 -6.540 61.455 1.00 84.75 429 GLN A C 1
ATOM 3333 O O . GLN A 1 429 ? -24.973 -6.262 61.278 1.00 84.75 429 GLN A O 1
ATOM 3338 N N . MET A 1 430 ? -26.785 -7.448 60.699 1.00 86.38 430 MET A N 1
ATOM 3339 C CA . MET A 1 430 ? -26.128 -8.166 59.602 1.00 86.38 430 MET A CA 1
ATOM 3340 C C . MET A 1 430 ? -25.807 -7.238 58.423 1.00 86.38 430 MET A C 1
ATOM 3342 O O . MET A 1 430 ? -24.695 -7.296 57.896 1.00 86.38 430 MET A O 1
ATOM 3346 N N . THR A 1 431 ? -26.716 -6.332 58.048 1.00 84.88 431 THR A N 1
ATOM 3347 C CA . THR A 1 431 ? -26.442 -5.317 57.012 1.00 84.88 431 THR A CA 1
ATOM 3348 C C . THR A 1 431 ? -25.323 -4.360 57.435 1.00 84.88 431 THR A C 1
ATOM 3350 O O . THR A 1 431 ? -24.391 -4.152 56.659 1.00 84.88 431 THR A O 1
ATOM 3353 N N . GLN A 1 432 ? -25.320 -3.871 58.682 1.00 83.31 432 GLN A N 1
ATOM 3354 C CA . GLN A 1 432 ? -24.226 -3.045 59.212 1.00 83.31 432 GLN A CA 1
ATOM 3355 C C . GLN A 1 432 ? -22.864 -3.760 59.164 1.00 83.31 432 GLN A C 1
ATOM 3357 O O . GLN A 1 432 ? -21.877 -3.160 58.737 1.00 83.31 432 GLN A O 1
ATOM 3362 N N . ARG A 1 433 ? -22.793 -5.044 59.547 1.00 85.56 433 ARG A N 1
ATOM 3363 C CA . ARG A 1 433 ? -21.557 -5.846 59.448 1.00 85.56 433 ARG A CA 1
ATOM 3364 C C . ARG A 1 433 ? -21.086 -6.006 58.000 1.00 85.56 433 ARG A C 1
ATOM 3366 O O . ARG A 1 433 ? -19.895 -5.851 57.734 1.00 85.56 433 ARG A O 1
ATOM 3373 N N . THR A 1 434 ? -22.001 -6.271 57.065 1.00 86.81 434 THR A N 1
ATOM 3374 C CA . THR A 1 434 ? -21.679 -6.376 55.632 1.00 86.81 434 THR A CA 1
ATOM 3375 C C . THR A 1 434 ? -21.154 -5.051 55.072 1.00 86.81 434 THR A C 1
ATOM 3377 O O . THR A 1 434 ? -20.175 -5.062 54.328 1.00 86.81 434 THR A O 1
ATOM 3380 N N . ILE A 1 435 ? -21.733 -3.911 55.464 1.00 85.06 435 ILE A N 1
ATOM 3381 C CA . ILE A 1 435 ? -21.262 -2.575 55.057 1.00 85.06 435 ILE A CA 1
ATOM 3382 C C . ILE A 1 435 ? -19.861 -2.290 55.601 1.00 85.06 435 ILE A C 1
ATOM 3384 O O . ILE A 1 435 ? -18.998 -1.877 54.834 1.00 85.06 435 ILE A O 1
ATOM 3388 N N . ILE A 1 436 ? -19.594 -2.565 56.884 1.00 82.94 436 ILE A N 1
ATOM 3389 C CA . ILE A 1 436 ? -18.250 -2.405 57.472 1.00 82.94 436 ILE A CA 1
ATOM 3390 C C . ILE A 1 436 ? -17.221 -3.251 56.707 1.00 82.94 436 ILE A C 1
ATOM 3392 O O . ILE A 1 436 ? -16.147 -2.754 56.369 1.00 82.94 436 ILE A O 1
ATOM 3396 N N . ARG A 1 437 ? -17.565 -4.501 56.361 1.00 85.06 437 ARG A N 1
ATOM 3397 C CA . ARG A 1 437 ? -16.687 -5.369 55.564 1.00 85.06 437 ARG A CA 1
ATOM 3398 C C . ARG A 1 437 ? -16.413 -4.773 54.178 1.00 85.06 437 ARG A C 1
ATOM 3400 O O . ARG A 1 437 ? -15.251 -4.615 53.818 1.00 85.06 437 ARG A O 1
ATOM 3407 N N . ARG A 1 438 ? -17.454 -4.366 53.443 1.00 84.62 438 ARG A N 1
ATOM 3408 C CA . ARG A 1 438 ? -17.328 -3.746 52.109 1.00 84.62 438 ARG A CA 1
ATOM 3409 C C . ARG A 1 438 ? -16.540 -2.428 52.128 1.00 84.62 438 ARG A C 1
ATOM 3411 O O . ARG A 1 438 ? -15.760 -2.183 51.216 1.00 84.62 438 ARG A O 1
ATOM 3418 N N . LEU A 1 439 ? -16.693 -1.598 53.163 1.00 83.69 439 LEU A N 1
ATOM 3419 C CA . LEU A 1 439 ? -15.890 -0.379 53.339 1.00 83.69 439 LEU A CA 1
ATOM 3420 C C . LEU A 1 439 ? -14.398 -0.713 53.492 1.00 83.69 439 LEU A C 1
ATOM 3422 O O . LEU A 1 439 ? -13.569 -0.097 52.823 1.00 83.69 439 LEU A O 1
ATOM 3426 N N . SER A 1 440 ? -14.064 -1.741 54.285 1.00 83.69 440 SER A N 1
ATOM 3427 C CA . SER A 1 440 ? -12.678 -2.210 54.425 1.00 83.69 440 SER A CA 1
ATOM 3428 C C . SER A 1 440 ? -12.118 -2.831 53.134 1.00 83.69 440 SER A C 1
ATOM 3430 O O . SER A 1 440 ? -10.978 -2.551 52.776 1.00 83.69 440 SER A O 1
ATOM 3432 N N . GLU A 1 441 ? -12.930 -3.584 52.378 1.00 85.75 441 GLU A N 1
ATOM 3433 C CA . GLU A 1 441 ? -12.570 -4.132 51.056 1.00 85.75 441 GLU A CA 1
ATOM 3434 C C . GLU A 1 441 ? -12.263 -3.021 50.029 1.00 85.75 441 GLU A C 1
ATOM 3436 O O . GLU A 1 441 ? -11.436 -3.211 49.139 1.00 85.75 441 GLU A O 1
ATOM 3441 N N . LEU A 1 442 ? -12.894 -1.847 50.162 1.00 82.81 442 LEU A N 1
ATOM 3442 C CA . LEU A 1 442 ? -12.678 -0.669 49.308 1.00 82.81 442 LEU A CA 1
ATOM 3443 C C . LEU A 1 442 ? -11.614 0.307 49.846 1.00 82.81 442 LEU A C 1
ATOM 3445 O O . LEU A 1 442 ? -11.400 1.362 49.237 1.00 82.81 442 LEU A O 1
ATOM 3449 N N . GLY A 1 443 ? -10.950 -0.028 50.957 1.00 77.94 443 GLY A N 1
ATOM 3450 C CA . GLY A 1 443 ? -9.892 0.779 51.570 1.00 77.94 443 GLY A CA 1
ATOM 3451 C C . GLY A 1 443 ? -10.373 2.047 52.284 1.00 77.94 443 GLY A C 1
ATOM 3452 O O . GLY A 1 443 ? -9.575 2.958 52.481 1.00 77.94 443 GLY A O 1
ATOM 3453 N N . VAL A 1 444 ? -11.656 2.139 52.653 1.00 78.31 444 VAL A N 1
ATOM 3454 C CA . VAL A 1 444 ? -12.192 3.275 53.422 1.00 78.31 444 VAL A CA 1
ATOM 3455 C C . VAL A 1 444 ? -11.943 3.028 54.911 1.00 78.31 444 VAL A C 1
ATOM 3457 O O . VAL A 1 444 ? -12.392 2.023 55.466 1.00 78.31 444 VAL A O 1
ATOM 3460 N N . GLY A 1 445 ? -11.210 3.941 55.553 1.00 67.00 445 GLY A N 1
ATOM 3461 C CA . GLY A 1 445 ? -10.836 3.844 56.964 1.00 67.00 445 GLY A CA 1
ATOM 3462 C C . GLY A 1 445 ? -12.037 3.864 57.916 1.00 67.00 445 GLY A C 1
ATOM 3463 O O . GLY A 1 445 ? -13.052 4.511 57.661 1.00 67.00 445 GLY A O 1
ATOM 3464 N N . ALA A 1 446 ? -11.909 3.160 59.042 1.00 58.38 446 ALA A N 1
ATOM 3465 C CA . ALA A 1 446 ? -12.915 3.128 60.102 1.00 58.38 446 ALA A CA 1
ATOM 3466 C C . ALA A 1 446 ? -12.797 4.351 61.033 1.00 58.38 446 ALA A C 1
ATOM 3468 O O . ALA A 1 446 ? -12.525 4.203 62.221 1.00 58.38 446 ALA A O 1
ATOM 3469 N N . GLU A 1 447 ? -12.978 5.552 60.483 1.00 57.53 447 GLU A N 1
ATOM 3470 C CA . GLU A 1 447 ? -13.057 6.788 61.272 1.00 57.53 447 GLU A CA 1
ATOM 3471 C C . GLU A 1 447 ? -14.442 6.972 61.917 1.00 57.53 447 GLU A C 1
ATOM 3473 O O . GLU A 1 447 ? -15.437 6.376 61.486 1.00 57.53 447 GLU A O 1
ATOM 3478 N N . ASP A 1 448 ? -14.510 7.835 62.937 1.00 53.84 448 ASP A N 1
ATOM 3479 C CA . ASP A 1 448 ? -15.714 8.090 63.745 1.00 53.84 448 ASP A CA 1
ATOM 3480 C C . ASP A 1 448 ? -16.924 8.567 62.921 1.00 53.84 448 ASP A C 1
ATOM 3482 O O . ASP A 1 448 ? -18.071 8.384 63.333 1.00 53.84 448 ASP A O 1
ATOM 3486 N N . ASN A 1 449 ? -16.694 9.134 61.730 1.00 70.94 449 ASN A N 1
ATOM 3487 C CA . ASN A 1 449 ? -17.747 9.529 60.801 1.00 70.94 449 ASN A CA 1
ATOM 3488 C C . ASN A 1 449 ? -17.605 8.830 59.434 1.00 70.94 449 ASN A C 1
ATOM 3490 O O . ASN A 1 449 ? -16.917 9.276 58.514 1.00 70.94 449 ASN A O 1
ATOM 3494 N N . ARG A 1 450 ? -18.327 7.712 59.298 1.00 74.62 450 ARG A N 1
ATOM 3495 C CA . ARG A 1 450 ? -18.347 6.871 58.088 1.00 74.62 450 ARG A CA 1
ATOM 3496 C C . ARG A 1 450 ? -18.893 7.595 56.857 1.00 74.62 450 ARG A C 1
ATOM 3498 O O . ARG A 1 450 ? -18.483 7.271 55.745 1.00 74.62 450 ARG A O 1
ATOM 3505 N N . GLU A 1 451 ? -19.813 8.545 57.030 1.00 76.06 451 GLU A N 1
ATOM 3506 C CA . GLU A 1 451 ? -20.405 9.273 55.902 1.00 76.06 451 GLU A CA 1
ATOM 3507 C C . GLU A 1 451 ? -19.408 10.261 55.288 1.00 76.06 451 GLU A C 1
ATOM 3509 O O . GLU A 1 451 ? -19.332 10.355 54.063 1.00 76.06 451 GLU A O 1
ATOM 3514 N N . THR A 1 452 ? -18.593 10.939 56.106 1.00 79.56 452 THR A N 1
ATOM 3515 C CA . THR A 1 452 ? -17.539 11.838 55.605 1.00 79.56 452 THR A CA 1
ATOM 3516 C C . THR A 1 452 ? -16.377 11.071 54.984 1.00 79.56 452 THR A C 1
ATOM 3518 O O . THR A 1 452 ? -15.925 11.455 53.908 1.00 79.56 452 THR A O 1
ATOM 3521 N N . ALA A 1 453 ? -15.947 9.954 55.585 1.00 81.00 453 ALA A N 1
ATOM 3522 C CA . ALA A 1 453 ? -14.907 9.098 55.006 1.00 81.00 453 ALA A CA 1
ATOM 3523 C C . ALA A 1 453 ? -15.333 8.516 53.642 1.00 81.00 453 ALA A C 1
ATOM 3525 O O . ALA A 1 453 ? -14.556 8.505 52.687 1.00 81.00 453 ALA A O 1
ATOM 3526 N N . LEU A 1 454 ? -16.599 8.098 53.514 1.00 84.25 454 LEU A N 1
ATOM 3527 C CA . LEU A 1 454 ? -17.157 7.630 52.246 1.00 84.25 454 LEU A CA 1
ATOM 3528 C C . LEU A 1 454 ? -17.295 8.760 51.215 1.00 84.25 454 LEU A C 1
ATOM 3530 O O . LEU A 1 454 ? -16.966 8.556 50.049 1.00 84.25 454 LEU A O 1
ATOM 3534 N N . ALA A 1 455 ? -17.746 9.950 51.623 1.00 84.50 455 ALA A N 1
ATOM 3535 C CA . ALA A 1 455 ? -17.836 11.109 50.734 1.00 84.50 455 ALA A CA 1
ATOM 3536 C C . ALA A 1 455 ? -16.457 11.542 50.201 1.00 84.50 455 ALA A C 1
ATOM 3538 O O . ALA A 1 455 ? -16.340 11.861 49.019 1.00 84.50 455 ALA A O 1
ATOM 3539 N N . HIS A 1 456 ? -15.413 11.485 51.037 1.00 86.19 456 HIS A N 1
ATOM 3540 C CA . HIS A 1 456 ? -14.030 11.732 50.623 1.00 86.19 456 HIS A CA 1
ATOM 3541 C C . HIS A 1 456 ? -13.571 10.714 49.571 1.00 86.19 456 HIS A C 1
ATOM 3543 O O . HIS A 1 456 ? -13.150 11.101 48.485 1.00 86.19 456 HIS A O 1
ATOM 3549 N N . ALA A 1 457 ? -13.753 9.415 49.840 1.00 86.06 457 ALA A N 1
ATOM 3550 C CA . ALA A 1 457 ? -13.373 8.349 48.912 1.00 86.06 457 ALA A CA 1
ATOM 3551 C C . ALA A 1 457 ? -14.121 8.418 47.563 1.00 86.06 457 ALA A C 1
ATOM 3553 O O . ALA A 1 457 ? -13.555 8.064 46.526 1.00 86.06 457 ALA A O 1
ATOM 3554 N N . VAL A 1 458 ? -15.378 8.884 47.553 1.00 88.25 458 VAL A N 1
ATOM 3555 C CA . VAL A 1 458 ? -16.127 9.166 46.314 1.00 88.25 458 VAL A CA 1
ATOM 3556 C C . VAL A 1 458 ? -15.498 10.339 45.557 1.00 88.25 458 VAL A C 1
ATOM 3558 O O . VAL A 1 458 ? -15.205 10.187 44.375 1.00 88.25 458 VAL A O 1
ATOM 3561 N N . ALA A 1 459 ? -15.218 11.465 46.220 1.00 87.94 459 ALA A N 1
ATOM 3562 C CA . ALA A 1 459 ? -14.607 12.638 45.585 1.00 87.94 459 ALA A CA 1
ATOM 3563 C C . ALA A 1 459 ? -13.190 12.354 45.035 1.00 87.94 459 ALA A C 1
ATOM 3565 O O . ALA A 1 459 ? -12.834 12.806 43.943 1.00 87.94 459 ALA A O 1
ATOM 3566 N N . GLU A 1 460 ? -12.386 11.554 45.739 1.00 88.69 460 GLU A N 1
ATOM 3567 C CA . GLU A 1 460 ? -11.092 11.059 45.248 1.00 88.69 460 GLU A CA 1
ATOM 3568 C C . GLU A 1 460 ? -11.257 10.172 44.004 1.00 88.69 460 GLU A C 1
ATOM 3570 O O . GLU A 1 460 ? -10.548 10.346 43.013 1.00 88.69 460 GLU A O 1
ATOM 3575 N N . ALA A 1 461 ? -12.222 9.246 44.008 1.00 88.44 461 ALA A N 1
ATOM 3576 C CA . ALA A 1 461 ? -12.493 8.399 42.848 1.00 88.44 461 ALA A CA 1
ATOM 3577 C C . ALA A 1 461 ? -13.032 9.203 41.646 1.00 88.44 461 ALA A C 1
ATOM 3579 O O . ALA A 1 461 ? -12.654 8.921 40.508 1.00 88.44 461 ALA A O 1
ATOM 3580 N N . GLU A 1 462 ? -13.871 10.218 41.873 1.00 90.62 462 GLU A N 1
ATOM 3581 C CA . GLU A 1 462 ? -14.384 11.129 40.838 1.00 90.62 462 GLU A CA 1
ATOM 3582 C C . GLU A 1 462 ? -13.259 11.947 40.194 1.00 90.62 462 GLU A C 1
ATOM 3584 O O . GLU A 1 462 ? -13.130 11.979 38.966 1.00 90.62 462 GLU A O 1
ATOM 3589 N N . THR A 1 463 ? -12.411 12.573 41.013 1.00 91.81 463 THR A N 1
ATOM 3590 C CA . THR A 1 463 ? -11.278 13.382 40.536 1.00 91.81 463 THR A CA 1
ATOM 3591 C C . THR A 1 463 ? -10.248 12.537 39.786 1.00 91.81 463 THR A C 1
ATOM 3593 O O . THR A 1 463 ? -9.815 12.941 38.702 1.00 91.81 463 THR A O 1
ATOM 3596 N N . LEU A 1 464 ? -9.926 11.332 40.274 1.00 89.94 464 LEU A N 1
ATOM 3597 C CA . LEU A 1 464 ? -9.054 10.389 39.567 1.00 89.94 464 LEU A CA 1
ATOM 3598 C C . LEU A 1 464 ? -9.672 9.930 38.234 1.00 89.94 464 LEU A C 1
ATOM 3600 O O . LEU A 1 464 ? -8.995 9.956 37.207 1.00 89.94 464 LEU A O 1
ATOM 3604 N N . THR A 1 465 ? -10.962 9.568 38.218 1.00 91.81 465 THR A N 1
ATOM 3605 C CA . THR A 1 465 ? -11.669 9.139 36.994 1.00 91.81 465 THR A CA 1
ATOM 3606 C C . THR A 1 465 ? -11.652 10.240 35.936 1.00 91.81 465 THR A C 1
ATOM 3608 O O . THR A 1 465 ? -11.332 9.977 34.774 1.00 91.81 465 THR A O 1
ATOM 3611 N N . LYS A 1 466 ? -11.923 11.490 36.335 1.00 91.75 466 LYS A N 1
ATOM 3612 C CA . LYS A 1 466 ? -11.843 12.650 35.442 1.00 91.75 466 LYS A CA 1
ATOM 3613 C C . LYS A 1 466 ? -10.425 12.839 34.896 1.00 91.75 466 LYS A C 1
ATOM 3615 O O . LYS A 1 466 ? -10.264 13.018 33.691 1.00 91.75 466 LYS A O 1
ATOM 3620 N N . ARG A 1 467 ? -9.397 12.743 35.747 1.00 91.06 467 ARG A N 1
ATOM 3621 C CA . ARG A 1 467 ? -7.997 12.905 35.326 1.00 91.06 467 ARG A CA 1
ATOM 3622 C C . ARG A 1 467 ? -7.541 11.813 34.353 1.00 91.06 467 ARG A C 1
ATOM 3624 O O . ARG A 1 467 ? -6.850 12.113 33.382 1.00 91.06 467 ARG A O 1
ATOM 3631 N N . LEU A 1 468 ? -7.961 10.568 34.578 1.00 91.50 468 LEU A N 1
ATOM 3632 C CA . LEU A 1 468 ? -7.717 9.445 33.668 1.00 91.50 468 LEU A CA 1
ATOM 3633 C C . LEU A 1 468 ? -8.410 9.658 32.311 1.00 91.50 468 LEU A C 1
ATOM 3635 O O . LEU A 1 468 ? -7.793 9.425 31.274 1.00 91.50 468 LEU A O 1
ATOM 3639 N N . ALA A 1 469 ? -9.650 10.162 32.301 1.00 90.94 469 ALA A N 1
ATOM 3640 C CA . ALA A 1 469 ? -10.374 10.490 31.070 1.00 90.94 469 ALA A CA 1
ATOM 3641 C C . ALA A 1 469 ? -9.711 11.634 30.273 1.00 90.94 469 ALA A C 1
ATOM 3643 O O . ALA A 1 469 ? -9.546 11.516 29.059 1.00 90.94 469 ALA A O 1
ATOM 3644 N N . GLU A 1 470 ? -9.279 12.710 30.945 1.00 92.62 470 GLU A N 1
ATOM 3645 C CA . GLU A 1 470 ? -8.520 13.813 30.329 1.00 92.62 470 GLU A CA 1
ATOM 3646 C C . GLU A 1 470 ? -7.232 13.303 29.663 1.00 92.62 470 GLU A C 1
ATOM 3648 O O . GLU A 1 470 ? -6.961 13.603 28.498 1.00 92.62 470 GLU A O 1
ATOM 3653 N N . LEU A 1 471 ? -6.444 12.490 30.376 1.00 91.12 471 LEU A N 1
ATOM 3654 C CA . LEU A 1 471 ? -5.200 11.934 29.841 1.00 91.12 471 LEU A CA 1
ATOM 3655 C C . LEU A 1 471 ? -5.443 10.942 28.706 1.00 91.12 471 LEU A C 1
ATOM 3657 O O . LEU A 1 471 ? -4.660 10.923 27.757 1.00 91.12 471 LEU A O 1
ATOM 3661 N N . GLN A 1 472 ? -6.522 10.163 28.748 1.00 90.69 472 GLN A N 1
ATOM 3662 C CA . GLN A 1 472 ? -6.889 9.295 27.635 1.00 90.69 472 GLN A CA 1
ATOM 3663 C C . GLN A 1 472 ? -7.220 10.100 26.375 1.00 90.69 472 GLN A C 1
ATOM 3665 O O . GLN A 1 472 ? -6.659 9.804 25.324 1.00 90.69 472 GLN A O 1
ATOM 3670 N N . GLN A 1 473 ? -8.042 11.151 26.470 1.00 91.06 473 GLN A N 1
ATOM 3671 C CA . GLN A 1 473 ? -8.361 12.008 25.320 1.00 91.06 473 GLN A CA 1
ATOM 3672 C C . GLN A 1 473 ? -7.109 12.673 24.730 1.00 91.06 473 GLN A C 1
ATOM 3674 O O . GLN A 1 473 ? -6.942 12.726 23.509 1.00 91.06 473 GLN A O 1
ATOM 3679 N N . ILE A 1 474 ? -6.189 13.140 25.584 1.00 90.25 474 ILE A N 1
ATOM 3680 C CA . ILE A 1 474 ? -4.898 13.682 25.138 1.00 90.25 474 ILE A CA 1
ATOM 3681 C C . ILE A 1 474 ? -4.090 12.596 24.412 1.00 90.25 474 ILE A C 1
ATOM 3683 O O . ILE A 1 474 ? -3.616 12.844 23.302 1.00 90.25 474 ILE A O 1
ATOM 3687 N N . GLY A 1 475 ? -3.993 11.392 24.983 1.00 88.69 475 GLY A N 1
ATOM 3688 C CA . GLY A 1 475 ? -3.285 10.251 24.398 1.00 88.69 475 GLY A CA 1
ATOM 3689 C C . GLY A 1 475 ? -3.850 9.822 23.043 1.00 88.69 475 GLY A C 1
ATOM 3690 O O . GLY A 1 475 ? -3.100 9.677 22.081 1.00 88.69 475 GLY A O 1
ATOM 3691 N N . GLU A 1 476 ? -5.171 9.693 22.925 1.00 89.75 476 GLU A N 1
ATOM 3692 C CA . GLU A 1 476 ? -5.863 9.391 21.666 1.00 89.75 476 GLU A CA 1
ATOM 3693 C C . GLU A 1 476 ? -5.597 10.475 20.608 1.00 89.75 476 GLU A C 1
ATOM 3695 O O . GLU A 1 476 ? -5.297 10.159 19.453 1.00 89.75 476 GLU A O 1
ATOM 3700 N N . SER A 1 477 ? -5.598 11.755 21.002 1.00 88.44 477 SER A N 1
ATOM 3701 C CA . SER A 1 477 ? -5.267 12.861 20.094 1.00 88.44 477 SER A CA 1
ATOM 3702 C C . SER A 1 477 ? -3.801 12.840 19.632 1.00 88.44 477 SER A C 1
ATOM 3704 O O . SER A 1 477 ? -3.518 13.145 18.471 1.00 88.44 477 SER A O 1
ATOM 3706 N N . LEU A 1 478 ? -2.867 12.443 20.504 1.00 87.88 478 LEU A N 1
ATOM 3707 C CA . LEU A 1 478 ? -1.450 12.275 20.172 1.00 87.88 478 LEU A CA 1
ATOM 3708 C C . LEU A 1 478 ? -1.239 11.064 19.254 1.00 87.88 478 LEU A C 1
ATOM 3710 O O . LEU A 1 478 ? -0.515 11.174 18.268 1.00 87.88 478 LEU A O 1
ATOM 3714 N N . ALA A 1 479 ? -1.915 9.942 19.512 1.00 87.06 479 ALA A N 1
ATOM 3715 C CA . ALA A 1 479 ? -1.866 8.752 18.665 1.00 87.06 479 ALA A CA 1
ATOM 3716 C C . ALA A 1 479 ? -2.399 9.037 17.247 1.00 87.06 479 ALA A C 1
ATOM 3718 O O . ALA A 1 479 ? -1.774 8.640 16.262 1.00 87.06 479 ALA A O 1
ATOM 3719 N N . LEU A 1 480 ? -3.494 9.799 17.129 1.00 83.75 480 LEU A N 1
ATOM 3720 C CA . LEU A 1 480 ? -4.029 10.244 15.839 1.00 83.75 480 LEU A CA 1
ATOM 3721 C C . LEU A 1 480 ? -3.031 11.134 15.080 1.00 83.75 480 LEU A C 1
ATOM 3723 O O . LEU A 1 480 ? -2.782 10.911 13.896 1.00 83.75 480 LEU A O 1
ATOM 3727 N N . ARG A 1 481 ? -2.408 12.108 15.757 1.00 82.19 481 ARG A N 1
ATOM 3728 C CA . ARG A 1 481 ? -1.379 12.971 15.147 1.00 82.19 481 ARG A CA 1
ATOM 3729 C C . ARG A 1 481 ? -0.118 12.197 14.744 1.00 82.19 481 ARG A C 1
ATOM 3731 O O . ARG A 1 481 ? 0.543 12.596 13.791 1.00 82.19 481 ARG A O 1
ATOM 3738 N N . LEU A 1 482 ? 0.206 11.094 15.422 1.00 83.25 482 LEU A N 1
ATOM 3739 C CA . LEU A 1 482 ? 1.354 10.230 15.112 1.00 83.25 482 LEU A CA 1
ATOM 3740 C C . LEU A 1 482 ? 1.091 9.370 13.863 1.00 83.25 482 LEU A C 1
ATOM 3742 O O . LEU A 1 482 ? 1.963 9.190 13.010 1.00 83.25 482 LEU A O 1
ATOM 3746 N N . ALA A 1 483 ? -0.144 8.884 13.715 1.00 79.44 483 ALA A N 1
ATOM 3747 C CA . ALA A 1 483 ? -0.609 8.263 12.479 1.00 79.44 483 ALA A CA 1
ATOM 3748 C C . ALA A 1 483 ? -0.608 9.269 11.308 1.00 79.44 483 ALA A C 1
ATOM 3750 O O . ALA A 1 483 ? -0.184 8.934 10.205 1.00 79.44 483 ALA A O 1
ATOM 3751 N N . GLN A 1 484 ? -1.003 10.525 11.549 1.00 77.81 484 GLN A N 1
ATOM 3752 C CA . GLN A 1 484 ? -0.945 11.582 10.531 1.00 77.81 484 GLN A CA 1
ATOM 3753 C C . GLN A 1 484 ? 0.497 11.973 10.160 1.00 77.81 484 GLN A C 1
ATOM 3755 O O . GLN A 1 484 ? 0.793 12.106 8.976 1.00 77.81 484 GLN A O 1
ATOM 3760 N N . SER A 1 485 ? 1.423 12.105 11.118 1.00 77.06 485 SER A N 1
ATOM 3761 C CA . SER A 1 485 ? 2.816 12.476 10.817 1.00 77.06 485 SER A CA 1
ATOM 3762 C C . SER A 1 485 ? 3.569 11.381 10.053 1.00 77.06 485 SER A C 1
ATOM 3764 O O . SER A 1 485 ? 4.314 11.682 9.120 1.00 77.06 485 SER A O 1
ATOM 3766 N N . SER A 1 486 ? 3.328 10.107 10.378 1.00 74.88 486 SER A N 1
ATOM 3767 C CA . SER A 1 486 ? 3.860 8.980 9.599 1.00 74.88 486 SER A CA 1
ATOM 3768 C C . SER A 1 486 ? 3.257 8.904 8.188 1.00 74.88 486 SER A C 1
ATOM 3770 O O . SER A 1 486 ? 3.990 8.643 7.232 1.00 74.88 486 SER A O 1
ATOM 3772 N N . ALA A 1 487 ? 1.969 9.226 8.019 1.00 74.81 487 ALA A N 1
ATOM 3773 C CA . ALA A 1 487 ? 1.349 9.357 6.699 1.00 74.81 487 ALA A CA 1
ATOM 3774 C C . ALA A 1 487 ? 1.939 10.525 5.883 1.00 74.81 487 ALA A C 1
ATOM 3776 O O . ALA A 1 487 ? 2.225 10.353 4.699 1.00 74.81 487 ALA A O 1
ATOM 3777 N N . MET A 1 488 ? 2.205 11.681 6.503 1.00 77.00 488 MET A N 1
ATOM 3778 C CA . MET A 1 488 ? 2.890 12.808 5.850 1.00 77.00 488 MET A CA 1
ATOM 3779 C C . MET A 1 488 ? 4.305 12.430 5.387 1.00 77.00 488 MET A C 1
ATOM 3781 O O . MET A 1 488 ? 4.671 12.733 4.255 1.00 77.00 488 MET A O 1
ATOM 3785 N N . ALA A 1 489 ? 5.072 11.703 6.206 1.00 79.06 489 ALA A N 1
ATOM 3786 C CA . ALA A 1 489 ? 6.395 11.214 5.815 1.00 79.06 489 ALA A CA 1
ATOM 3787 C C . ALA A 1 489 ? 6.336 10.245 4.615 1.00 79.06 489 ALA A C 1
ATOM 3789 O O . ALA A 1 489 ? 7.185 10.312 3.725 1.00 79.06 489 ALA A O 1
ATOM 3790 N N . ALA A 1 490 ? 5.315 9.383 4.549 1.00 81.25 490 ALA A N 1
ATOM 3791 C CA . ALA A 1 490 ? 5.079 8.510 3.398 1.00 81.25 490 ALA A CA 1
ATOM 3792 C C . ALA A 1 490 ? 4.662 9.296 2.136 1.00 81.25 490 ALA A C 1
ATOM 3794 O O . ALA A 1 490 ? 5.113 8.975 1.037 1.00 81.25 490 ALA A O 1
ATOM 3795 N N . ILE A 1 491 ? 3.854 10.353 2.284 1.00 85.62 491 ILE A N 1
ATOM 3796 C CA . ILE A 1 491 ? 3.497 11.269 1.188 1.00 85.62 491 ILE A CA 1
ATOM 3797 C C . ILE A 1 491 ? 4.746 11.969 0.646 1.00 85.62 491 ILE A C 1
ATOM 3799 O O . ILE A 1 491 ? 4.935 12.008 -0.567 1.00 85.62 491 ILE A O 1
ATOM 3803 N N . ASP A 1 492 ? 5.621 12.488 1.509 1.00 84.31 492 ASP A N 1
ATOM 3804 C CA . ASP A 1 492 ? 6.848 13.156 1.065 1.00 84.31 492 ASP A CA 1
ATOM 3805 C C . ASP A 1 492 ? 7.843 12.186 0.408 1.00 84.31 492 ASP A C 1
ATOM 3807 O O . ASP A 1 492 ? 8.517 12.569 -0.550 1.00 84.31 492 ASP A O 1
ATOM 3811 N N . GLU A 1 493 ? 7.880 10.914 0.816 1.00 87.38 493 GLU A N 1
ATOM 3812 C CA . GLU A 1 493 ? 8.641 9.887 0.094 1.00 87.38 493 GLU A CA 1
ATOM 3813 C C . GLU A 1 493 ? 8.067 9.617 -1.305 1.00 87.38 493 GLU A C 1
ATOM 3815 O O . GLU A 1 493 ? 8.806 9.658 -2.290 1.00 87.38 493 GLU A O 1
ATOM 3820 N N . LEU A 1 494 ? 6.742 9.462 -1.429 1.00 89.44 494 LEU A N 1
ATOM 3821 C CA . LEU A 1 494 ? 6.073 9.338 -2.731 1.00 89.44 494 LEU A CA 1
ATOM 3822 C C . LEU A 1 494 ? 6.299 10.577 -3.617 1.00 89.44 494 LEU A C 1
ATOM 3824 O O . LEU A 1 494 ? 6.459 10.438 -4.829 1.00 89.44 494 LEU A O 1
ATOM 3828 N N . ARG A 1 495 ? 6.375 11.789 -3.041 1.00 91.38 495 ARG A N 1
ATOM 3829 C CA . ARG A 1 495 ? 6.747 13.015 -3.779 1.00 91.38 495 ARG A CA 1
ATOM 3830 C C . ARG A 1 495 ? 8.181 12.954 -4.293 1.00 91.38 495 ARG A C 1
ATOM 3832 O O . ARG A 1 495 ? 8.422 13.361 -5.431 1.00 91.38 495 ARG A O 1
ATOM 3839 N N . ARG A 1 496 ? 9.129 12.465 -3.485 1.00 91.31 496 ARG A N 1
ATOM 3840 C CA . ARG A 1 496 ? 10.529 12.288 -3.903 1.00 91.31 496 ARG A CA 1
ATOM 3841 C C . ARG A 1 496 ? 10.640 11.276 -5.042 1.00 91.31 496 ARG A C 1
ATOM 3843 O O . ARG A 1 496 ? 11.262 11.599 -6.054 1.00 91.31 496 ARG A O 1
ATOM 3850 N N . GLU A 1 497 ? 9.984 10.121 -4.932 1.00 93.06 497 GLU A N 1
ATOM 3851 C CA . GLU A 1 497 ? 9.975 9.104 -5.993 1.00 93.06 497 GLU A CA 1
ATOM 3852 C C . GLU A 1 497 ? 9.314 9.628 -7.283 1.00 93.06 497 GLU A C 1
ATOM 3854 O O . GLU A 1 497 ? 9.901 9.522 -8.362 1.00 93.06 497 GLU A O 1
ATOM 3859 N N . ALA A 1 498 ? 8.147 10.278 -7.182 1.00 93.94 498 ALA A N 1
ATOM 3860 C CA . ALA A 1 498 ? 7.462 10.883 -8.326 1.00 93.94 498 ALA A CA 1
ATOM 3861 C C . ALA A 1 498 ? 8.333 11.933 -9.034 1.00 93.94 498 ALA A C 1
ATOM 3863 O O . ALA A 1 498 ? 8.439 11.931 -10.258 1.00 93.94 498 ALA A O 1
ATOM 3864 N N . ASN A 1 499 ? 8.998 12.817 -8.284 1.00 94.06 499 ASN A N 1
ATOM 3865 C CA . ASN A 1 499 ? 9.864 13.846 -8.862 1.00 94.06 499 ASN A CA 1
ATOM 3866 C C . ASN A 1 499 ? 11.124 13.259 -9.520 1.00 94.06 499 ASN A C 1
ATOM 3868 O O . ASN A 1 499 ? 11.534 13.743 -10.577 1.00 94.06 499 ASN A O 1
ATOM 3872 N N . ALA A 1 500 ? 11.707 12.199 -8.952 1.00 94.25 500 ALA A N 1
ATOM 3873 C CA . ALA A 1 500 ? 12.815 11.480 -9.577 1.00 94.25 500 ALA A CA 1
ATOM 3874 C C . ALA A 1 500 ? 12.387 10.830 -10.907 1.00 94.25 500 ALA A C 1
ATOM 3876 O O . ALA A 1 500 ? 13.065 11.000 -11.922 1.00 94.25 500 ALA A O 1
ATOM 3877 N N . LEU A 1 501 ? 11.228 10.163 -10.930 1.00 94.44 501 LEU A N 1
ATOM 3878 C CA . LEU A 1 501 ? 10.677 9.541 -12.138 1.00 94.44 501 LEU A CA 1
ATOM 3879 C C . LEU A 1 501 ? 10.277 10.568 -13.207 1.00 94.44 501 LEU A C 1
ATOM 3881 O O . LEU A 1 501 ? 10.582 10.355 -14.376 1.00 94.44 501 LEU A O 1
ATOM 3885 N N . ARG A 1 502 ? 9.678 11.709 -12.833 1.00 95.69 502 ARG A N 1
ATOM 3886 C CA . ARG A 1 502 ? 9.414 12.831 -13.761 1.00 95.69 502 ARG A CA 1
ATOM 3887 C C . ARG A 1 502 ? 10.692 13.311 -14.448 1.00 95.69 502 ARG A C 1
ATOM 3889 O O . ARG A 1 502 ? 10.680 13.561 -15.650 1.00 95.69 502 ARG A O 1
ATOM 3896 N N . SER A 1 503 ? 11.788 13.418 -13.695 1.00 95.00 503 SER A N 1
ATOM 3897 C CA . SER A 1 503 ? 13.093 13.826 -14.225 1.00 95.00 503 SER A CA 1
ATOM 3898 C C . SER A 1 503 ? 13.660 12.801 -15.221 1.00 95.00 503 SER A C 1
ATOM 3900 O O . SER A 1 503 ? 14.078 13.184 -16.314 1.00 95.00 503 SER A O 1
ATOM 3902 N N . ASP A 1 504 ? 13.607 11.501 -14.899 1.00 94.94 504 ASP A N 1
ATOM 3903 C CA . ASP A 1 504 ? 14.058 10.427 -15.805 1.00 94.94 504 ASP A CA 1
ATOM 3904 C C . ASP A 1 504 ? 13.194 10.350 -17.080 1.00 94.94 504 ASP A C 1
ATOM 3906 O O . ASP A 1 504 ? 13.724 10.326 -18.192 1.00 94.94 504 ASP A O 1
ATOM 3910 N N . VAL A 1 505 ? 11.863 10.416 -16.946 1.00 96.50 505 VAL A N 1
ATOM 3911 C CA . VAL A 1 505 ? 10.923 10.471 -18.082 1.00 96.50 505 VAL A CA 1
ATOM 3912 C C . VAL A 1 505 ? 11.246 11.658 -18.994 1.00 96.50 505 VAL A C 1
ATOM 3914 O O . VAL A 1 505 ? 11.476 11.455 -20.186 1.00 96.50 505 VAL A O 1
ATOM 3917 N N . ALA A 1 506 ? 11.369 12.873 -18.451 1.00 95.56 506 ALA A N 1
ATOM 3918 C CA . ALA A 1 506 ? 11.685 14.066 -19.238 1.00 95.56 506 ALA A CA 1
ATOM 3919 C C . ALA A 1 506 ? 13.064 13.982 -19.929 1.00 95.56 506 ALA A C 1
ATOM 3921 O O . ALA A 1 506 ? 13.221 14.410 -21.077 1.00 95.56 506 ALA A O 1
ATOM 3922 N N . ALA A 1 507 ? 14.072 13.402 -19.267 1.00 94.94 507 ALA A N 1
ATOM 3923 C CA . ALA A 1 507 ? 15.396 13.191 -19.850 1.00 94.94 507 ALA A CA 1
ATOM 3924 C C . ALA A 1 507 ? 15.361 12.189 -21.021 1.00 94.94 507 ALA A C 1
ATOM 3926 O O . ALA A 1 507 ? 15.949 12.445 -22.081 1.00 94.94 507 ALA A O 1
ATOM 3927 N N . ARG A 1 508 ? 14.635 11.075 -20.866 1.00 95.69 508 ARG A N 1
ATOM 3928 C CA . ARG A 1 508 ? 14.440 10.058 -21.912 1.00 95.69 508 ARG A CA 1
ATOM 3929 C C . ARG A 1 508 ? 13.637 10.595 -23.090 1.00 95.69 508 ARG A C 1
ATOM 3931 O O . ARG A 1 508 ? 14.064 10.424 -24.230 1.00 95.69 508 ARG A O 1
ATOM 3938 N N . GLU A 1 509 ? 12.540 11.304 -22.837 1.00 95.56 509 GLU A N 1
ATOM 3939 C CA . GLU A 1 509 ? 11.722 11.960 -23.865 1.00 95.56 509 GLU A CA 1
ATOM 3940 C C . GLU A 1 509 ? 12.540 12.948 -24.696 1.00 95.56 509 GLU A C 1
ATOM 3942 O O . GLU A 1 509 ? 12.506 12.907 -25.929 1.00 95.56 509 GLU A O 1
ATOM 3947 N N . LYS A 1 510 ? 13.349 13.790 -24.041 1.00 95.94 510 LYS A N 1
ATOM 3948 C CA . LYS A 1 510 ? 14.264 14.717 -24.718 1.00 95.94 510 LYS A CA 1
ATOM 3949 C C . LYS A 1 510 ? 15.280 13.978 -25.595 1.00 95.94 510 LYS A C 1
ATOM 3951 O O . LYS A 1 510 ? 15.552 14.418 -26.712 1.00 95.94 510 LYS A O 1
ATOM 3956 N N . SER A 1 511 ? 15.810 12.847 -25.120 1.00 95.06 511 SER A N 1
ATOM 3957 C CA . SER A 1 511 ? 16.725 11.997 -25.892 1.00 95.06 511 SER A CA 1
ATOM 3958 C C . SER A 1 511 ? 16.044 11.394 -27.127 1.00 95.06 511 SER A C 1
ATOM 3960 O O . SER A 1 511 ? 16.552 11.549 -28.236 1.00 95.06 511 SER A O 1
ATOM 3962 N N . ILE A 1 512 ? 14.868 10.777 -26.970 1.00 95.69 512 ILE A N 1
ATOM 3963 C CA . ILE A 1 512 ? 14.092 10.180 -28.072 1.00 95.69 512 ILE A CA 1
ATOM 3964 C C . ILE A 1 512 ? 13.714 11.247 -29.107 1.00 95.69 512 ILE A C 1
ATOM 3966 O O . ILE A 1 512 ? 13.930 11.050 -30.300 1.00 95.69 512 ILE A O 1
ATOM 3970 N N . THR A 1 513 ? 13.253 12.418 -28.662 1.00 95.50 513 THR A N 1
ATOM 3971 C CA . THR A 1 513 ? 12.888 13.538 -29.547 1.00 95.50 513 THR A CA 1
ATOM 3972 C C . THR A 1 513 ? 14.082 14.019 -30.378 1.00 95.50 513 THR A C 1
ATOM 3974 O O . THR A 1 513 ? 13.957 14.236 -31.585 1.00 95.50 513 THR A O 1
ATOM 3977 N N . ALA A 1 514 ? 15.266 14.132 -29.765 1.00 95.12 514 ALA A N 1
ATOM 3978 C CA . ALA A 1 514 ? 16.495 14.462 -30.485 1.00 95.12 514 ALA A CA 1
ATOM 3979 C C . ALA A 1 514 ? 16.882 13.367 -31.497 1.00 95.12 514 ALA A C 1
ATOM 3981 O O . ALA A 1 514 ? 17.231 13.682 -32.634 1.00 95.12 514 ALA A O 1
ATOM 3982 N N . ARG A 1 515 ? 16.767 12.085 -31.119 1.00 94.94 515 ARG A N 1
ATOM 3983 C CA . ARG A 1 515 ? 17.066 10.945 -32.002 1.00 94.94 515 ARG A CA 1
ATOM 3984 C C . ARG A 1 515 ? 16.124 10.853 -33.201 1.00 94.94 515 ARG A C 1
ATOM 3986 O O . ARG A 1 515 ? 16.610 10.565 -34.296 1.00 94.94 515 ARG A O 1
ATOM 3993 N N . ASN A 1 516 ? 14.833 11.131 -33.018 1.00 94.12 516 ASN A N 1
ATOM 3994 C CA . ASN A 1 516 ? 13.853 11.196 -34.104 1.00 94.12 516 ASN A CA 1
ATOM 3995 C C . ASN A 1 516 ? 14.234 12.295 -35.102 1.00 94.12 516 ASN A C 1
ATOM 3997 O O . ASN A 1 516 ? 14.415 12.005 -36.281 1.00 94.12 516 ASN A O 1
ATOM 4001 N N . ARG A 1 517 ? 14.542 13.509 -34.619 1.00 94.50 517 ARG A N 1
ATOM 4002 C CA . ARG A 1 517 ? 15.029 14.611 -35.470 1.00 94.50 517 ARG A CA 1
ATOM 4003 C C . ARG A 1 517 ? 16.302 14.251 -36.253 1.00 94.50 517 ARG A C 1
ATOM 4005 O O . ARG A 1 517 ? 16.443 14.664 -37.402 1.00 94.50 517 ARG A O 1
ATOM 4012 N N . THR A 1 518 ? 17.226 13.484 -35.666 1.00 93.62 518 THR A N 1
ATOM 4013 C CA . THR A 1 518 ? 18.399 12.948 -36.386 1.00 93.62 518 THR A CA 1
ATOM 4014 C C . THR A 1 518 ? 17.999 11.931 -37.460 1.00 93.62 518 THR A C 1
ATOM 4016 O O . THR A 1 518 ? 18.554 11.964 -38.555 1.00 93.62 518 THR A O 1
ATOM 4019 N N . GLY A 1 519 ? 17.029 11.055 -37.183 1.00 93.19 519 GLY A N 1
ATOM 4020 C CA . GLY A 1 519 ? 16.496 10.089 -38.150 1.00 93.19 519 GLY A CA 1
ATOM 4021 C C . GLY A 1 519 ? 15.798 10.749 -39.345 1.00 93.19 519 GLY A C 1
ATOM 4022 O O . GLY A 1 519 ? 16.003 10.319 -40.481 1.00 93.19 519 GLY A O 1
ATOM 4023 N N . ASP A 1 520 ? 15.047 11.825 -39.100 1.00 93.00 520 ASP A N 1
ATOM 4024 C CA . ASP A 1 520 ? 14.393 12.632 -40.138 1.00 93.00 520 ASP A CA 1
ATOM 4025 C C . ASP A 1 520 ? 15.417 13.378 -41.002 1.00 93.00 520 ASP A C 1
ATOM 4027 O O . ASP A 1 520 ? 15.296 13.424 -42.226 1.00 93.00 520 ASP A O 1
ATOM 4031 N N . LEU A 1 521 ? 16.460 13.944 -40.381 1.00 93.44 521 LEU A N 1
ATOM 4032 C CA . LEU A 1 521 ? 17.554 14.591 -41.108 1.00 93.44 521 LEU A CA 1
ATOM 4033 C C . LEU A 1 521 ? 18.306 13.582 -41.987 1.00 93.44 521 LEU A C 1
ATOM 4035 O O . LEU A 1 521 ? 18.568 13.868 -43.152 1.00 93.44 521 LEU A O 1
ATOM 4039 N N . ALA A 1 522 ? 18.605 12.393 -41.455 1.00 91.56 522 ALA A N 1
ATOM 4040 C CA . ALA A 1 522 ? 19.251 11.324 -42.210 1.00 91.56 522 ALA A CA 1
ATOM 4041 C C . ALA A 1 522 ? 18.404 10.878 -43.414 1.00 91.56 522 ALA A C 1
ATOM 4043 O O . ALA A 1 522 ? 18.961 10.660 -44.486 1.00 91.56 522 ALA A O 1
ATOM 4044 N N . GLN A 1 523 ? 17.072 10.808 -43.276 1.00 93.00 523 GLN A N 1
ATOM 4045 C CA . GLN A 1 523 ? 16.182 10.513 -44.404 1.00 93.00 523 GLN A CA 1
ATOM 4046 C C . GLN A 1 523 ? 16.307 11.555 -45.522 1.00 93.00 523 GLN A C 1
ATOM 4048 O O . GLN A 1 523 ? 16.503 11.179 -46.672 1.00 93.00 523 GLN A O 1
ATOM 4053 N N . LYS A 1 524 ? 16.271 12.849 -45.181 1.00 92.94 524 LYS A N 1
ATOM 4054 C CA . LYS A 1 524 ? 16.399 13.936 -46.167 1.00 92.94 524 LYS A CA 1
ATOM 4055 C C . LYS A 1 524 ? 17.743 13.916 -46.896 1.00 92.94 524 LYS A C 1
ATOM 4057 O O . LYS A 1 524 ? 17.800 14.215 -48.082 1.00 92.94 524 LYS A O 1
ATOM 4062 N N . VAL A 1 525 ? 18.825 13.548 -46.203 1.00 90.62 525 VAL A N 1
ATOM 4063 C CA . VAL A 1 525 ? 20.153 13.387 -46.820 1.00 90.62 525 VAL A CA 1
ATOM 4064 C C . VAL A 1 525 ? 20.177 12.196 -47.783 1.00 90.62 525 VAL A C 1
ATOM 4066 O O . VAL A 1 525 ? 20.718 12.321 -48.876 1.00 90.62 525 VAL A O 1
ATOM 4069 N N . ILE A 1 526 ? 19.567 11.064 -47.417 1.00 88.81 526 ILE A N 1
ATOM 4070 C CA . ILE A 1 526 ? 19.448 9.881 -48.289 1.00 88.81 526 ILE A CA 1
ATOM 4071 C C . ILE A 1 526 ? 18.636 10.205 -49.555 1.00 88.81 526 ILE A C 1
ATOM 4073 O O . ILE A 1 526 ? 19.035 9.822 -50.652 1.00 88.81 526 ILE A O 1
ATOM 4077 N N . GLU A 1 527 ? 17.531 10.940 -49.416 1.00 88.56 527 GLU A N 1
ATOM 4078 C CA . GLU A 1 527 ? 16.699 11.393 -50.540 1.00 88.56 527 GLU A CA 1
ATOM 4079 C C . GLU A 1 527 ? 17.475 12.338 -51.472 1.00 88.56 527 GLU A C 1
ATOM 4081 O O . GLU A 1 527 ? 17.546 12.084 -52.674 1.00 88.56 527 GLU A O 1
ATOM 4086 N N . ALA A 1 528 ? 18.155 13.350 -50.924 1.00 87.75 528 ALA A N 1
ATOM 4087 C CA . ALA A 1 528 ? 18.968 14.282 -51.709 1.00 87.75 528 ALA A CA 1
ATOM 4088 C C . ALA A 1 528 ? 20.160 13.605 -52.419 1.00 87.75 528 ALA A C 1
ATOM 4090 O O . ALA A 1 528 ? 20.497 13.969 -53.545 1.00 87.75 528 ALA A O 1
ATOM 4091 N N . LEU A 1 529 ? 20.792 12.598 -51.800 1.00 83.69 529 LEU A N 1
ATOM 4092 C CA . LEU A 1 529 ? 21.855 11.811 -52.442 1.00 83.69 529 LEU A CA 1
ATOM 4093 C C . LEU A 1 529 ? 21.334 10.997 -53.632 1.00 83.69 529 LEU A C 1
ATOM 4095 O O . LEU A 1 529 ? 22.040 10.866 -54.630 1.00 83.69 529 LEU A O 1
ATOM 4099 N N . ARG A 1 530 ? 20.100 10.487 -53.552 1.00 82.38 530 ARG A N 1
ATOM 4100 C CA . ARG A 1 530 ? 19.457 9.751 -54.647 1.00 82.38 530 ARG A CA 1
ATOM 4101 C C . ARG A 1 530 ? 19.161 10.659 -55.844 1.00 82.38 530 ARG A C 1
ATOM 4103 O O . ARG A 1 530 ? 19.424 10.272 -56.980 1.00 82.38 530 ARG A O 1
ATOM 4110 N N . GLU A 1 531 ? 18.669 11.873 -55.593 1.00 84.00 531 GLU A N 1
ATOM 4111 C CA . GLU A 1 531 ? 18.476 12.893 -56.634 1.00 84.00 531 GLU A CA 1
ATOM 4112 C C . GLU A 1 531 ? 19.815 13.302 -57.273 1.00 84.00 531 GLU A C 1
ATOM 4114 O O . GLU A 1 531 ? 19.938 13.315 -58.499 1.00 84.00 531 GLU A O 1
ATOM 4119 N N . ALA A 1 532 ? 20.848 13.542 -56.456 1.00 80.50 532 ALA A N 1
ATOM 4120 C CA . ALA A 1 532 ? 22.189 13.877 -56.934 1.00 80.50 532 ALA A CA 1
ATOM 4121 C C . ALA A 1 532 ? 22.824 12.754 -57.777 1.00 80.50 532 ALA A C 1
ATOM 4123 O O . ALA A 1 532 ? 23.440 13.040 -58.803 1.00 80.50 532 ALA A O 1
ATOM 4124 N N . ALA A 1 533 ? 22.645 11.483 -57.395 1.00 72.56 533 ALA A N 1
ATOM 4125 C CA . ALA A 1 533 ? 23.104 10.343 -58.189 1.00 72.56 533 ALA A CA 1
ATOM 4126 C C . ALA A 1 533 ? 22.458 10.328 -59.585 1.00 72.56 533 ALA A C 1
ATOM 4128 O O . ALA A 1 533 ? 23.161 10.170 -60.581 1.00 72.56 533 ALA A O 1
ATOM 4129 N N . SER A 1 534 ? 21.140 10.550 -59.664 1.00 77.19 534 SER A N 1
ATOM 4130 C CA . SER A 1 534 ? 20.418 10.623 -60.941 1.00 77.19 534 SER A CA 1
ATOM 4131 C C . SER A 1 534 ? 20.921 11.776 -61.814 1.00 77.19 534 SER A C 1
ATOM 4133 O O . SER A 1 534 ? 21.184 11.575 -62.997 1.00 77.19 534 SER A O 1
ATOM 4135 N N . ALA A 1 535 ? 21.127 12.961 -61.229 1.00 79.44 535 ALA A N 1
ATOM 4136 C CA . ALA A 1 535 ? 21.617 14.135 -61.951 1.00 79.44 535 ALA A CA 1
ATOM 4137 C C . ALA A 1 535 ? 23.026 13.930 -62.540 1.00 79.44 535 ALA A C 1
ATOM 4139 O O . ALA A 1 535 ? 23.255 14.264 -63.700 1.00 79.44 535 ALA A O 1
ATOM 4140 N N . VAL A 1 536 ? 23.953 13.326 -61.782 1.00 73.44 536 VAL A N 1
ATOM 4141 C CA . VAL A 1 536 ? 25.313 13.011 -62.266 1.00 73.44 536 VAL A CA 1
ATOM 4142 C C . VAL A 1 536 ? 25.280 12.011 -63.425 1.00 73.44 536 VAL A C 1
ATOM 4144 O O . VAL A 1 536 ? 26.046 12.150 -64.379 1.00 73.44 536 VAL A O 1
ATOM 4147 N N . VAL A 1 537 ? 24.389 11.016 -63.367 1.00 68.31 537 VAL A N 1
ATOM 4148 C CA . VAL A 1 537 ? 24.211 10.044 -64.456 1.00 68.31 537 VAL A CA 1
ATOM 4149 C C . VAL A 1 537 ? 23.628 10.716 -65.702 1.00 68.31 537 VAL A C 1
ATOM 4151 O O . VAL A 1 537 ? 24.129 10.483 -66.797 1.00 68.31 537 VAL A O 1
ATOM 4154 N N . GLU A 1 538 ? 22.630 11.592 -65.558 1.00 76.56 538 GLU A N 1
ATOM 4155 C CA . GLU A 1 538 ? 22.068 12.348 -66.685 1.00 76.56 538 GLU A CA 1
ATOM 4156 C C . GLU A 1 538 ? 23.071 13.311 -67.334 1.00 76.56 538 GLU A C 1
ATOM 4158 O O . GLU A 1 538 ? 23.108 13.403 -68.560 1.00 76.56 538 GLU A O 1
ATOM 4163 N N . GLU A 1 539 ? 23.883 14.023 -66.548 1.00 75.44 539 GLU A N 1
ATOM 4164 C CA . GLU A 1 539 ? 24.871 14.980 -67.065 1.00 75.44 539 GLU A CA 1
ATOM 4165 C C . GLU A 1 539 ? 25.978 14.284 -67.868 1.00 75.44 539 GLU A C 1
ATOM 4167 O O . GLU A 1 539 ? 26.396 14.785 -68.906 1.00 75.44 539 GLU A O 1
ATOM 4172 N N . ARG A 1 540 ? 26.426 13.107 -67.417 1.00 64.94 540 ARG A N 1
ATOM 4173 C CA . ARG A 1 540 ? 27.507 12.329 -68.047 1.00 64.94 540 ARG A CA 1
ATOM 4174 C C . ARG A 1 540 ? 27.066 11.463 -69.232 1.00 64.94 540 ARG A C 1
ATOM 4176 O O . ARG A 1 540 ? 27.926 10.912 -69.916 1.00 64.94 540 ARG A O 1
ATOM 4183 N N . LEU A 1 541 ? 25.758 11.297 -69.441 1.00 62.53 541 LEU A N 1
ATOM 4184 C CA . LEU A 1 541 ? 25.175 10.599 -70.597 1.00 62.53 541 LEU A CA 1
ATOM 4185 C C . LEU A 1 541 ? 24.802 11.552 -71.751 1.00 62.53 541 LEU A C 1
ATOM 4187 O O . LEU A 1 541 ? 24.336 11.077 -72.790 1.00 62.53 541 LEU A O 1
ATOM 4191 N N . ARG A 1 542 ? 24.977 12.867 -71.567 1.00 56.88 542 ARG A N 1
ATOM 4192 C CA . ARG A 1 542 ? 24.839 13.904 -72.601 1.00 56.88 542 ARG A CA 1
ATOM 4193 C C . ARG A 1 542 ? 26.185 14.240 -73.241 1.00 56.88 542 ARG A C 1
ATOM 4195 O O . ARG A 1 542 ? 26.137 14.619 -74.431 1.00 56.88 542 ARG A O 1
#

Foldseek 3Di:
DFWAKKWWDQFQLHQHTDIDGRPDPDDDDDDDPSNCPVSVVQLVLCLLQVDDVVCVPPPQNGGYPNHPQLKIKMKIWDADDPPRWIKIWIWMDNPPDIKIWIDTPVGIDIDPVNNQVSCCRQPNCLVVDPRSSVLSSQQCVLAPNPDPCNVVCLVVPDDPVSNLCSLLVNLVLNVLVVVLVVLVVVLVVLVVVLVVLVVVLVVLVVVLVVLVVVLVVLVVVLVPADDFDDQVLLVVLVVLCVVVVNPADRDGLPDPCNLVRLVVSLVVLVVVLVVLVVLLVLLVVLLVLVVVLVPDDQDDLVVLVVVLVVLVVVLVVLVVVLVVVVVVVVVVVVVVVVVVVVLVVQLVVLVVVLVDDDCADPPPRHGDDSPVSNVVSVCSNVPHDDDPPPPPDPVVSVVSVVVNVVSVVVSVVSVVVSVVSVVVNVVSVVSVVVSVVSCVVSVQDPDPDSSVSSVVSSVVSVVSSVSSVVSSVSSVVSSVSSVSVVSVVVSVVSVVVSVVSVVVSVVSVVVSVVSVVVSVVSVVVSVVSVVVSVVSSVVSVD

pLDDT: mean 81.97, std 10.88, range [45.66, 96.88]

Radius of gyration: 79.96 Å; chains: 1; bounding box: 170×69×202 Å

Secondary structure (DSSP, 8-state):
-EEEEEEEESBTTB-S-EEEE--SSS------TTSSHHHHHHHHHHHHHS--GGGTT-GGGGB-TT-TTS-EEEEEEEE-TTT--EEEEEEEE-SS-EEEEEEETTEEEETHHHHHHHHHHHHGGGGGSSSHHHHHHHHIIIII---TTHHHHHHS--SHHHHHHHHHHHTTTHHHHHHHHHHHHHHHHHHHHHHHHHHHHHHHHHHHHHHHHHHHHHHHHHTTPPPPPPHHHHHHHHHHHHHTT-------TTSTTHHHHHHHHHHHHHHHHHHHHHHHHHHHHHHHHHHHHHTSPPP-HHHHHHHHHHHHHHHHHHHHHHHHHHHHHHHHHHHHHHHHHHHHHHHHHHHHHHTT--SS-TTT-----HHHHHHHHHHHHTT-S--------SHHHHHHHHHHHHHHHHHHHHHHHHHHHHHHHHHHHHHHHHHHHHHHHTT----S-HHHHHHHHHHHHHHHHHHHHHHHHHHHHHHHHHHHHHHHHHHHHHHHHHHHHHHHHHHHHHHHHHHHHHHHHHHHHHHHHHHHHHHHHHHHT-

Sequence (542 aa):
MRLLSIELSGFRGFAQRQEFDLDADAVVVIGANGHGKTSLFDGILWALSGRIPRLKNDDSSFVSMYSETGQARVALRLKDGPNGNVFAVTRSFDGKERRITFETSDGSYQGPSAEGKLIDLVWSDAAAASDPGEALASVLTRSIYLQQDMIRQFIDAASPQERFAAVSELVGAGRITELQDSLERSKKAWSTVTNQRQDELQPVRERLSIIEARLSESTERSSQALPAITSEAWGQWWQNLAQLGLSVAQVESASREAPSAIGSAIKELDAQRRLTERRLQALAALQAEIRGLTNRPMPELQPLRDSITKLRKELEDLKRVTIEEQARLAELRRHQAELKEKNEQLKALAVLALKHLTDHCPVCAQTYDKETTRHRLEALAKGGSSDTQTVSSPDKLNEFLHALTAKEKEVSAAELALRSAEQAVTELQMTQRTIIRRLSELGVGAEDNRETALAHAVAEAETLTKRLAELQQIGESLALRLAQSSAMAAIDELRREANALRSDVAAREKSITARNRTGDLAQKVIEALREAASAVVEERLR